Protein AF-A0A4Q2DI59-F1 (afdb_monomer)

Foldseek 3Di:
DDKFALDDLLLVVLQAAVVVVPPDDPPPQPPVSVVVVVVVCVVPVDPDPGWFWWQWLQVLATDTHHSSHPRIDPCLVVVCPPPVLVVLLVVLSVLLSVLVVQVVVQVPDPDPWRKDKDFPQNVLSNLLNLVSSLLSAPQNLPAVLDLPRPLCVLQNLLSVLCCVVVVNPDSNVLSVVLSVLSSPDGSVVLLVLLVCLVVQDDLLRNNPRPSPDDSSNVSSVLSCLSRVQWAKAKEFEAPLAFAKDKSNQSFQWWKDAQLHGHAKTWHNRHRTMIMMIGGPCCVVDDLVRIPGPLSPPDFDHWDKDQQPQDVLCVDPPHDPVVNVVSVVVSCPDPSSSRMMTMHTHHYDDNVSSLSNNLSNQLQHDSRMIITHNDLSNLLVSLVVLLDPDDDDPSVCNVSSVSSNVVSVVVDNPPPPDPDDDDDDDDDDDDDDDDPVVVVVVVVVPPDDDDDDDDDDDDDDDDDDDDDDDDDDDDDDDDDPDDPVVVSVVVVVVSVVVVPDRDRDDRSSVSSNCPDPVVVSVVVVVVVVVVVVVD

Solvent-accessible surface area (backbone atoms only — not comparable to full-atom values): 31376 Å² total; per-residue (Å²): 131,61,76,40,62,49,53,63,65,74,40,56,59,49,25,40,46,67,89,76,52,68,94,63,82,80,70,83,66,49,76,65,53,49,52,53,56,65,53,55,43,70,78,72,78,55,68,81,83,55,48,30,45,26,38,30,50,65,80,69,41,68,42,78,42,42,54,90,67,47,63,48,38,73,47,73,57,64,92,56,83,51,66,64,62,58,49,53,49,51,48,52,51,54,54,40,52,50,55,51,48,54,45,52,56,36,71,66,50,98,54,97,79,33,54,42,76,36,43,39,60,59,51,47,49,42,51,52,48,54,50,50,38,42,58,51,31,80,60,45,57,65,50,67,59,31,57,85,36,79,68,28,56,55,38,25,60,24,52,52,45,47,26,65,76,72,66,46,90,52,47,52,53,56,50,49,52,41,51,51,49,58,70,76,45,55,66,71,55,35,49,52,40,27,61,57,46,61,80,65,43,63,76,67,43,29,34,71,77,36,52,84,64,55,68,69,37,55,46,14,39,50,52,38,57,60,56,72,44,32,43,68,36,35,39,27,37,18,91,87,38,51,43,51,42,30,74,55,29,59,52,37,74,47,35,22,47,77,73,41,79,61,30,32,32,37,31,62,48,28,33,51,38,32,44,32,36,36,37,53,64,58,79,82,46,64,70,88,42,48,55,46,91,61,71,87,54,79,74,63,79,49,52,72,48,61,39,88,46,54,70,48,73,77,36,86,86,47,52,73,65,55,31,50,54,41,47,56,53,37,68,72,37,83,47,41,60,63,14,36,37,35,34,62,50,33,71,34,51,64,67,57,30,42,49,56,34,49,55,34,54,66,55,45,50,76,70,24,42,42,32,41,53,48,69,69,37,46,37,56,50,33,49,57,62,51,41,88,72,72,98,65,85,55,82,47,32,74,62,36,47,49,48,36,52,49,55,71,64,68,61,78,71,77,74,79,76,80,79,77,86,78,80,93,78,86,85,82,87,86,84,84,83,67,72,73,64,63,59,65,59,50,72,76,68,79,71,78,81,88,82,82,83,90,87,84,90,81,90,83,85,86,86,87,83,84,86,80,92,80,90,82,83,89,82,89,82,92,74,93,75,63,74,65,57,60,52,52,49,52,53,51,51,44,62,53,69,67,64,58,78,92,72,78,80,57,62,50,51,74,50,64,52,75,50,66,63,57,52,50,54,52,49,56,56,51,53,59,53,56,64,72,75,106

Organism: NCBI:txid2316362

Secondary structure (DSSP, 8-state):
--EEESS-HHHHHTTS-GGGS-SS------HHHHHHHHHSGGGTT-----EEEEEETTTTEEEEEETTTTTEEETTTTT---HHHHHHHHHHHHHHHHHHHHHHHHHHS--SS-EEEEEHHHHHHHHHHHHHHHHTSHHHHHHTT-TT-GGGTTTHHHHHHHHHHHT--SHHHHHHHHHHHHHHS-HHHHHHHHHHGGGGS-GGGHHHH-TT--HHHHHHHHHHHHHHSEEEEEEE--TT----EETT-EEEEE-EETTBS-SEEEEE-SSSEEEEEEEGGGGGS-GGGEE-TTTTS---PPEEE-TT--HHHH-TTS-HHHHHHHHHHHHTSGGGGG-EEEEEEEEPPHHHHHHHHHHHHHT--TT-EEEES-HHHHHHHHHHHHSS-SSS--TTHHHHHHHHHHHHH----------PPPPP-PPPP--PPPHHHHHHHHTTTT-PPPP-------------------------------HHHHHHHHHHHHHHHTTS------THHHHS-TTHHHHHHHHHHHHHHHTT--

InterPro domains:
  IPR025332 Protein of unknown function DUF4238 [PF14022] (4-358)

pLDDT: mean 74.78, std 24.77, range [24.02, 98.19]

Sequence (534 aa):
MPFHHYLPRFVLRGFIQEDTASPEPSVQKTKEQRQRGARKPRKNGQSDSETVLAFNMRSRLIESVPIATAFGVMNFYQDVSNQEDLERLSELEGEAARVIRELHIAAGRQSSNQTFTLPRSDLQLLRKFIFLMHYRSSAPERTYYQENHPRNALIRHWIRHLKITKGYTTNKEIWLDGLRYYLSTKHSDIINHAKQCSNYGPIDLIGETNVDIPSHQWHALAYESFNDNNYLGIWKSHEDSEFVLGNNCYGVWEGTLAGSPILYRIYVISPQITMVLKLNMSKAFPSELEDSTLSDHPLGFPQTVYHRGPGALGNILASSKDQIEALQRHLKSPNSNNDQFTFRINKLTVNQTYLVNQVVLENLDIDGLLVFASRHALLYTAQRYDSPEWPFLKQNRGAIAELVKFLKSGTSGSLTSSISQPGASTPRLGSTPNPALVRRFRARLGFEPSTRDEETTKKGSEEVKDGEFLGGETEKLVGHESVTDDLQLLQREARARSREPSFEGPLCCVLCTPLLFLCAALYIVLALSLSRRR

Mean predicted aligned error: 13.58 Å

Structure (mmCIF, N/CA/C/O backbone):
data_AF-A0A4Q2DI59-F1
#
_entry.id   AF-A0A4Q2DI59-F1
#
loop_
_atom_site.group_PDB
_atom_site.id
_atom_site.type_symbol
_atom_site.label_atom_id
_atom_site.label_alt_id
_atom_site.label_comp_id
_atom_site.label_asym_id
_atom_site.label_entity_id
_atom_site.label_seq_id
_atom_site.pdbx_PDB_ins_code
_atom_site.Cartn_x
_atom_site.Cartn_y
_atom_site.Cartn_z
_atom_site.occupancy
_atom_site.B_iso_or_equiv
_atom_site.auth_seq_id
_atom_site.auth_comp_id
_atom_site.auth_asym_id
_atom_site.auth_atom_id
_atom_site.pdbx_PDB_model_num
ATOM 1 N N . MET A 1 1 ? -5.944 27.925 -4.975 1.00 58.81 1 MET A N 1
ATOM 2 C CA . MET A 1 1 ? -4.817 26.970 -5.038 1.00 58.81 1 MET A CA 1
ATOM 3 C C . MET A 1 1 ? -5.401 25.563 -5.045 1.00 58.81 1 MET A C 1
ATOM 5 O O . MET A 1 1 ? -6.287 25.325 -4.228 1.00 58.81 1 MET A O 1
ATOM 9 N N . PRO A 1 2 ? -5.027 24.688 -5.993 1.00 71.25 2 PRO A N 1
ATOM 10 C CA . PRO A 1 2 ? -5.595 23.345 -6.098 1.00 71.25 2 PRO A CA 1
ATOM 11 C C . PRO A 1 2 ? -5.194 22.460 -4.906 1.00 71.25 2 PRO A C 1
ATOM 13 O O . PRO A 1 2 ? -4.035 22.444 -4.488 1.00 71.25 2 PRO A O 1
ATOM 16 N N . PHE A 1 3 ? -6.169 21.727 -4.368 1.00 78.44 3 PHE A N 1
ATOM 17 C CA . PHE A 1 3 ? -5.994 20.761 -3.283 1.00 78.44 3 PHE A CA 1
ATOM 18 C C . PHE A 1 3 ? -5.913 19.350 -3.873 1.00 78.44 3 PHE A C 1
ATOM 20 O O . PHE A 1 3 ? -6.807 18.952 -4.622 1.00 78.44 3 PHE A O 1
ATOM 27 N N . HIS A 1 4 ? -4.864 18.595 -3.542 1.00 80.94 4 HIS A N 1
ATOM 28 C CA . HIS A 1 4 ? -4.635 17.258 -4.092 1.00 80.94 4 HIS A CA 1
ATOM 29 C C . HIS A 1 4 ? -4.568 16.221 -2.982 1.00 80.94 4 HIS A C 1
ATOM 31 O O . HIS A 1 4 ? -3.813 16.382 -2.027 1.00 80.94 4 HIS A O 1
ATOM 37 N N . HIS A 1 5 ? -5.328 15.139 -3.120 1.00 84.88 5 HIS A N 1
ATOM 38 C CA . HIS A 1 5 ? -5.283 14.041 -2.165 1.00 84.88 5 HIS A CA 1
ATOM 39 C C . HIS A 1 5 ? -4.125 13.102 -2.489 1.00 84.88 5 HIS A C 1
ATOM 41 O O . HIS A 1 5 ? -3.993 12.656 -3.630 1.00 84.88 5 HIS A O 1
ATOM 47 N N . TYR A 1 6 ? -3.317 12.767 -1.485 1.00 83.62 6 TYR A N 1
ATOM 48 C CA . TYR A 1 6 ? -2.363 11.662 -1.610 1.00 83.62 6 TYR A CA 1
ATOM 49 C C . TYR A 1 6 ? -3.019 10.321 -1.255 1.00 83.62 6 TYR A C 1
ATOM 51 O O . TYR A 1 6 ? -2.589 9.287 -1.760 1.00 83.62 6 TYR A O 1
ATOM 59 N N . LEU A 1 7 ? -4.096 10.336 -0.459 1.00 87.81 7 LEU A N 1
ATOM 60 C CA . LEU A 1 7 ? -4.948 9.175 -0.217 1.00 87.81 7 LEU A CA 1
ATOM 61 C C . LEU A 1 7 ? -6.266 9.294 -1.008 1.00 87.81 7 LEU A C 1
ATOM 63 O O . LEU A 1 7 ? -7.010 10.252 -0.794 1.00 87.81 7 LEU A O 1
ATOM 67 N N . PRO A 1 8 ? -6.616 8.336 -1.884 1.00 89.50 8 PRO A N 1
ATOM 68 C CA . PRO A 1 8 ? -7.823 8.437 -2.698 1.00 89.50 8 PRO A CA 1
ATOM 69 C C . PRO A 1 8 ? -9.097 8.574 -1.864 1.00 89.50 8 PRO A C 1
ATOM 71 O O . PRO A 1 8 ? -9.347 7.804 -0.936 1.00 89.50 8 PRO A O 1
ATOM 74 N N . ARG A 1 9 ? -9.977 9.503 -2.253 1.00 91.00 9 ARG A N 1
ATOM 75 C CA . ARG A 1 9 ? -11.228 9.782 -1.519 1.00 91.00 9 ARG A CA 1
ATOM 76 C C . ARG A 1 9 ? -12.128 8.558 -1.360 1.00 91.00 9 ARG A C 1
ATOM 78 O O . ARG A 1 9 ? -12.873 8.471 -0.393 1.00 91.00 9 ARG A O 1
ATOM 85 N N . PHE A 1 10 ? -12.094 7.619 -2.308 1.00 92.00 10 PHE A N 1
ATOM 86 C CA . PHE A 1 10 ? -12.922 6.417 -2.220 1.00 92.00 10 PHE A CA 1
ATOM 87 C C . PHE A 1 10 ? -12.501 5.486 -1.069 1.00 92.00 10 PHE A C 1
ATOM 89 O O . PHE A 1 10 ? -13.358 4.765 -0.572 1.00 92.00 10 PHE A O 1
ATOM 96 N N . VAL A 1 11 ? -11.235 5.531 -0.630 1.00 93.19 11 VAL A N 1
ATOM 97 C CA . VAL A 1 11 ? -10.757 4.816 0.568 1.00 93.19 11 VAL A CA 1
ATOM 98 C C . VAL A 1 11 ? -11.387 5.440 1.810 1.00 93.19 11 VAL A C 1
ATOM 100 O O . VAL A 1 11 ? -12.008 4.744 2.603 1.00 93.19 11 VAL A O 1
ATOM 103 N N . LEU A 1 12 ? -11.334 6.772 1.926 1.00 93.44 12 LEU A N 1
ATOM 104 C CA . LEU A 1 12 ? -11.940 7.509 3.044 1.00 93.44 12 LEU A CA 1
ATOM 105 C C . LEU A 1 12 ? -13.451 7.307 3.139 1.00 93.44 12 LEU A C 1
ATOM 107 O O . LEU A 1 12 ? -13.987 7.184 4.234 1.00 93.44 12 LEU A O 1
ATOM 111 N N . ARG A 1 13 ? -14.142 7.207 2.000 1.00 94.00 13 ARG A N 1
ATOM 112 C CA . ARG A 1 13 ? -15.578 6.892 1.976 1.00 94.00 13 ARG A CA 1
ATOM 113 C C . ARG A 1 13 ? -15.912 5.538 2.595 1.00 94.00 13 ARG A C 1
ATOM 115 O O . ARG A 1 13 ? -17.026 5.374 3.072 1.00 94.00 13 ARG A O 1
ATOM 122 N N . GLY A 1 14 ? -14.966 4.598 2.618 1.00 93.12 14 GLY A N 1
ATOM 123 C CA . GLY A 1 14 ? -15.124 3.331 3.329 1.00 93.12 14 GLY A CA 1
ATOM 124 C C . GLY A 1 14 ? -15.227 3.485 4.850 1.00 93.12 14 GLY A C 1
ATOM 125 O O . GLY A 1 14 ? -15.674 2.552 5.501 1.00 93.12 14 GLY A O 1
ATOM 126 N N . PHE A 1 15 ? -14.841 4.639 5.407 1.00 94.75 15 PHE A N 1
ATOM 127 C CA . PHE A 1 15 ? -14.865 4.948 6.843 1.00 94.75 15 PHE A CA 1
ATOM 128 C C . PHE A 1 15 ? -16.027 5.863 7.259 1.00 94.75 15 PHE A C 1
ATOM 130 O O . PHE A 1 15 ? -16.105 6.268 8.418 1.00 94.75 15 PHE A O 1
ATOM 137 N N . ILE A 1 16 ? -16.921 6.227 6.336 1.00 93.44 16 ILE A N 1
ATOM 138 C CA . ILE A 1 16 ? -18.137 6.964 6.697 1.00 93.44 16 ILE A CA 1
ATOM 139 C C . ILE A 1 16 ? -19.017 6.034 7.541 1.00 93.44 16 ILE A C 1
ATOM 141 O O . ILE A 1 16 ? -19.249 4.890 7.160 1.00 93.44 16 ILE A O 1
ATOM 145 N N . GLN A 1 17 ? -19.495 6.525 8.687 1.00 77.00 17 GLN A N 1
ATOM 146 C CA . GLN A 1 17 ? -20.372 5.761 9.576 1.00 77.00 17 GLN A CA 1
ATOM 147 C C . GLN A 1 17 ? -21.662 5.335 8.873 1.00 77.00 17 GLN A C 1
ATOM 149 O O . GLN A 1 17 ? -22.332 6.159 8.256 1.00 77.00 17 GLN A O 1
ATOM 154 N N . GLU A 1 18 ? -22.049 4.066 9.021 1.00 63.31 18 GLU A N 1
ATOM 155 C CA . GLU A 1 18 ? -23.321 3.569 8.479 1.00 63.31 18 GLU A CA 1
ATOM 156 C C . GLU A 1 18 ? -24.530 4.261 9.134 1.00 63.31 18 GLU A C 1
ATOM 158 O O . GLU A 1 18 ? -25.523 4.502 8.459 1.00 63.31 18 GLU A O 1
ATOM 163 N N . ASP A 1 19 ? -24.420 4.714 10.388 1.00 50.50 19 ASP A N 1
ATOM 164 C CA . ASP A 1 19 ? -25.513 5.397 11.100 1.00 50.50 19 ASP A CA 1
ATOM 165 C C . ASP A 1 19 ? -25.867 6.787 10.532 1.00 50.50 19 ASP A C 1
ATOM 167 O O . ASP A 1 19 ? -26.957 7.304 10.782 1.00 50.50 19 ASP A O 1
ATOM 171 N N . THR A 1 20 ? -24.981 7.415 9.745 1.00 43.91 20 THR A N 1
ATOM 172 C CA . THR A 1 20 ? -25.302 8.646 8.995 1.00 43.91 20 THR A CA 1
ATOM 173 C C . THR A 1 20 ? -25.802 8.365 7.576 1.00 43.91 20 THR A C 1
ATOM 175 O O . THR A 1 20 ? -26.307 9.276 6.909 1.00 43.91 20 THR A O 1
ATOM 178 N N . ALA A 1 21 ? -25.744 7.112 7.114 1.00 41.84 21 ALA A N 1
ATOM 179 C CA . ALA A 1 21 ? -26.434 6.671 5.914 1.00 41.84 21 ALA A CA 1
ATOM 180 C C . ALA A 1 21 ? -27.894 6.369 6.279 1.00 41.84 21 ALA A C 1
ATOM 182 O O . ALA A 1 21 ? -28.230 5.291 6.753 1.00 41.84 21 ALA A O 1
ATOM 183 N N . SER A 1 22 ? -28.765 7.363 6.075 1.00 35.38 22 SER A N 1
ATOM 184 C CA . SER A 1 22 ? -30.222 7.239 6.230 1.00 35.38 22 SER A CA 1
ATOM 185 C C . SER A 1 22 ? -30.737 5.863 5.756 1.00 35.38 22 SER A C 1
ATOM 187 O O . SER A 1 22 ? -30.348 5.440 4.662 1.00 35.38 22 SER A O 1
ATOM 189 N N . PRO A 1 23 ? -31.627 5.185 6.510 1.00 31.61 23 PRO A N 1
ATOM 190 C CA . PRO A 1 23 ? -32.066 3.804 6.276 1.00 31.61 23 PRO A CA 1
ATOM 191 C C . PRO A 1 23 ? -33.015 3.643 5.074 1.00 31.61 23 PRO A C 1
ATOM 193 O O . PRO A 1 23 ? -33.898 2.787 5.076 1.00 31.61 23 PRO A O 1
ATOM 196 N N . GLU A 1 24 ? -32.859 4.448 4.024 1.00 33.84 24 GLU A N 1
ATOM 197 C CA . GLU A 1 24 ? -33.522 4.163 2.759 1.00 33.84 24 GLU A CA 1
ATOM 198 C C . GLU A 1 24 ? -32.687 3.156 1.960 1.00 33.84 24 GLU A C 1
ATOM 200 O O . GLU A 1 24 ? -31.480 3.359 1.777 1.00 33.84 24 GLU A O 1
ATOM 205 N N . PRO A 1 25 ? -33.302 2.076 1.440 1.00 33.03 25 PRO A N 1
ATOM 206 C CA . PRO A 1 25 ? -32.608 1.138 0.576 1.00 33.03 25 PRO A CA 1
ATOM 207 C C . PRO A 1 25 ? -32.021 1.930 -0.586 1.00 33.03 25 PRO A C 1
ATOM 209 O O . PRO A 1 25 ? -32.738 2.614 -1.318 1.00 33.03 25 PRO A O 1
ATOM 212 N N . SER A 1 26 ? -30.697 1.875 -0.731 1.00 39.66 26 SER A N 1
ATOM 213 C CA . SER A 1 26 ? -29.988 2.553 -1.807 1.00 39.66 26 SER A CA 1
ATOM 214 C C . SER A 1 26 ? -30.394 1.942 -3.149 1.00 39.66 26 SER A C 1
ATOM 216 O O . SER A 1 26 ? -29.746 1.055 -3.700 1.00 39.66 26 SER A O 1
ATOM 218 N N . VAL A 1 27 ? -31.504 2.435 -3.702 1.00 37.47 27 VAL A N 1
ATOM 219 C CA . VAL A 1 27 ? -31.866 2.246 -5.102 1.00 37.47 27 VAL A CA 1
ATOM 220 C C . VAL A 1 27 ? -30.623 2.622 -5.895 1.00 37.47 27 VAL A C 1
ATOM 222 O O . VAL A 1 27 ? -30.100 3.730 -5.733 1.00 37.47 27 VAL A O 1
ATOM 225 N N . GLN A 1 28 ? -30.103 1.685 -6.690 1.00 36.03 28 GLN A N 1
ATOM 226 C CA . GLN A 1 28 ? -28.946 1.902 -7.550 1.00 36.03 28 GLN A CA 1
ATOM 227 C C . GLN A 1 28 ? -29.231 3.103 -8.458 1.00 36.03 28 GLN A C 1
ATOM 229 O O . GLN A 1 28 ? -29.846 2.982 -9.514 1.00 36.03 28 GLN A O 1
ATOM 234 N N . LYS A 1 29 ? -28.813 4.296 -8.022 1.00 42.72 29 LYS A N 1
ATOM 235 C CA . LYS A 1 29 ? -28.977 5.528 -8.791 1.00 42.72 29 LYS A CA 1
ATOM 236 C C . LYS A 1 29 ? -28.200 5.354 -10.088 1.00 42.72 29 LYS A C 1
ATOM 238 O O . LYS A 1 29 ? -26.984 5.144 -10.063 1.00 42.72 29 LYS A O 1
ATOM 243 N N . THR A 1 30 ? -28.899 5.451 -11.213 1.00 47.81 30 THR A N 1
ATOM 244 C CA . THR A 1 30 ? -28.300 5.403 -12.549 1.00 47.81 30 THR A CA 1
ATOM 245 C C . THR A 1 30 ? -27.208 6.468 -12.691 1.00 47.81 30 THR A C 1
ATOM 247 O O . THR A 1 30 ? -27.199 7.488 -11.990 1.00 47.81 30 THR A O 1
ATOM 250 N N . LYS A 1 31 ? -26.259 6.249 -13.614 1.00 50.03 31 LYS A N 1
ATOM 251 C CA . LYS A 1 31 ? -25.132 7.167 -13.887 1.00 50.03 31 LYS A CA 1
ATOM 252 C C . LYS A 1 31 ? -25.608 8.618 -14.084 1.00 50.03 31 LYS A C 1
ATOM 254 O O . LYS A 1 31 ? -24.968 9.550 -13.601 1.00 50.03 31 LYS A O 1
ATOM 259 N N . GLU A 1 32 ? -26.782 8.797 -14.688 1.00 48.78 32 GLU A N 1
ATOM 260 C CA . GLU A 1 32 ? -27.442 10.092 -14.883 1.00 48.78 32 GLU A CA 1
ATOM 261 C C . GLU A 1 32 ? -27.995 10.713 -13.592 1.00 48.78 32 GLU A C 1
ATOM 263 O O . GLU A 1 32 ? -27.846 11.917 -13.382 1.00 48.78 32 GLU A O 1
ATOM 268 N N . GLN A 1 33 ? -28.579 9.925 -12.684 1.00 51.97 33 GLN A N 1
ATOM 269 C CA . GLN A 1 33 ? -29.023 10.414 -11.372 1.00 51.97 33 GLN A CA 1
ATOM 270 C C . GLN A 1 33 ? -27.843 10.809 -10.479 1.00 51.97 33 GLN A C 1
ATOM 272 O O . GLN A 1 33 ? -27.932 11.820 -9.782 1.00 51.97 33 GLN A O 1
ATOM 277 N N . ARG A 1 34 ? -26.718 10.080 -10.533 1.00 55.56 34 ARG A N 1
ATOM 278 C CA . ARG A 1 34 ? -25.474 10.480 -9.847 1.00 55.56 34 ARG A CA 1
ATOM 279 C C . ARG A 1 34 ? -24.903 11.777 -10.419 1.00 55.56 34 ARG A C 1
ATOM 281 O O . ARG A 1 34 ? -24.543 12.662 -9.651 1.00 55.56 34 ARG A O 1
ATOM 288 N N . GLN A 1 35 ? -24.896 11.945 -11.743 1.00 52.28 35 GLN A N 1
ATOM 289 C CA . GLN A 1 35 ? -24.460 13.199 -12.371 1.00 52.28 35 GLN A CA 1
ATOM 290 C C . GLN A 1 35 ? -25.404 14.377 -12.077 1.00 52.28 35 GLN A C 1
ATOM 292 O O . GLN A 1 35 ? -24.932 15.484 -11.823 1.00 52.28 35 GLN A O 1
ATOM 297 N N . ARG A 1 36 ? -26.728 14.170 -12.053 1.00 53.91 36 ARG A N 1
ATOM 298 C CA . ARG A 1 36 ? -27.705 15.208 -11.666 1.00 53.91 36 ARG A CA 1
ATOM 299 C C . ARG A 1 36 ? -27.618 15.553 -10.176 1.00 53.91 36 ARG A C 1
ATOM 301 O O . ARG A 1 36 ? -27.728 16.726 -9.827 1.00 53.91 36 ARG A O 1
ATOM 308 N N . GLY A 1 37 ? -27.371 14.563 -9.318 1.00 51.84 37 GLY A N 1
ATOM 309 C CA . GLY A 1 37 ? -27.129 14.740 -7.885 1.00 51.84 37 GLY A CA 1
ATOM 310 C C . GLY A 1 37 ? -25.843 15.509 -7.596 1.00 51.84 37 GLY A C 1
ATOM 311 O O . GLY A 1 37 ? -25.883 16.443 -6.813 1.00 51.84 37 GLY A O 1
ATOM 312 N N . ALA A 1 38 ? -24.746 15.212 -8.300 1.00 50.88 38 ALA A N 1
ATOM 313 C CA . ALA A 1 38 ? -23.472 15.933 -8.182 1.00 50.88 38 ALA A CA 1
ATOM 314 C C . ALA A 1 38 ? -23.517 17.364 -8.760 1.00 50.88 38 ALA A C 1
ATOM 316 O O . ALA A 1 38 ? -22.749 18.232 -8.350 1.00 50.88 38 ALA A O 1
ATOM 317 N N . ARG A 1 39 ? -24.432 17.642 -9.702 1.00 52.31 39 ARG A N 1
ATOM 318 C CA . ARG A 1 39 ? -24.643 18.990 -10.263 1.00 52.31 39 ARG A CA 1
ATOM 319 C C . ARG A 1 39 ? -25.512 19.898 -9.383 1.00 52.31 39 ARG A C 1
ATOM 321 O O . ARG A 1 39 ? -25.373 21.113 -9.482 1.00 52.31 39 ARG A O 1
ATOM 328 N N . LYS A 1 40 ? -26.382 19.351 -8.525 1.00 49.56 40 LYS A N 1
ATOM 329 C CA . LYS A 1 40 ? -27.260 20.146 -7.644 1.00 49.56 40 LYS A CA 1
ATOM 330 C C . LYS A 1 40 ? -26.542 20.915 -6.510 1.00 49.56 40 LYS A C 1
ATOM 332 O O . LYS A 1 40 ? -26.890 22.082 -6.346 1.00 49.56 40 LYS A O 1
ATOM 337 N N . PRO A 1 41 ? -25.531 20.388 -5.787 1.00 48.03 41 PRO A N 1
ATOM 338 C CA . PRO A 1 41 ? -24.856 21.145 -4.724 1.00 48.03 41 PRO A CA 1
ATOM 339 C C . PRO A 1 41 ? -23.972 22.281 -5.264 1.00 48.03 41 PRO A C 1
ATOM 341 O O . PRO A 1 41 ? -23.783 23.293 -4.592 1.00 48.03 41 PRO A O 1
ATOM 344 N N . ARG A 1 42 ? -23.518 22.195 -6.525 1.00 49.12 42 ARG A N 1
ATOM 345 C CA . ARG A 1 42 ? -22.710 23.254 -7.156 1.00 49.12 42 ARG A CA 1
ATOM 346 C C . ARG A 1 42 ? -23.464 24.564 -7.404 1.00 49.12 42 ARG A C 1
ATOM 348 O O . ARG A 1 42 ? -22.810 25.585 -7.572 1.00 49.12 42 ARG A O 1
ATOM 355 N N . LYS A 1 43 ? -24.804 24.570 -7.408 1.00 49.91 43 LYS A N 1
ATOM 356 C CA . LYS A 1 43 ? -25.590 25.804 -7.605 1.00 49.91 43 LYS A CA 1
ATOM 357 C C . LYS A 1 43 ? -25.727 26.671 -6.344 1.00 49.91 43 LYS A C 1
ATOM 359 O O . LYS A 1 43 ? -26.006 27.852 -6.497 1.00 49.91 43 LYS A O 1
ATOM 364 N N . ASN A 1 44 ? -25.475 26.124 -5.148 1.00 47.69 44 ASN A N 1
ATOM 365 C CA . ASN A 1 44 ? -25.674 26.829 -3.870 1.00 47.69 44 ASN A CA 1
ATOM 366 C C . ASN A 1 44 ? -24.390 27.004 -3.033 1.00 47.69 44 ASN A C 1
ATOM 368 O O . ASN A 1 44 ? -24.473 27.395 -1.874 1.00 47.69 44 ASN A O 1
ATOM 372 N N . GLY A 1 45 ? -23.203 26.699 -3.574 1.00 48.88 45 GLY A N 1
ATOM 373 C CA . GLY A 1 45 ? -21.940 26.858 -2.835 1.00 48.88 45 GLY A CA 1
ATOM 374 C C . GLY A 1 45 ? -21.773 25.919 -1.629 1.00 48.88 45 GLY A C 1
ATOM 375 O O . GLY A 1 45 ? -20.903 26.146 -0.795 1.00 48.88 45 GLY A O 1
ATOM 376 N N . GLN A 1 46 ? -22.588 24.866 -1.526 1.00 48.81 46 GLN A N 1
ATOM 377 C CA . GLN A 1 46 ? -22.504 23.888 -0.444 1.00 48.81 46 GLN A CA 1
ATOM 378 C C . GLN A 1 46 ? -21.378 22.891 -0.754 1.00 48.81 46 GLN A C 1
ATOM 380 O O . GLN A 1 46 ? -21.478 22.104 -1.698 1.00 48.81 46 GLN A O 1
ATOM 385 N N . SER A 1 47 ? -20.288 22.978 0.014 1.00 53.38 47 SER A N 1
ATOM 386 C CA . SER A 1 47 ? -19.151 22.051 -0.029 1.00 53.38 47 SER A CA 1
ATOM 387 C C . SER A 1 47 ? -19.595 20.597 0.165 1.00 53.38 47 SER A C 1
ATOM 389 O O . SER A 1 47 ? -20.594 20.343 0.836 1.00 53.38 47 SER A O 1
ATOM 391 N N . ASP A 1 48 ? -18.839 19.654 -0.416 1.00 56.12 48 ASP A N 1
ATOM 392 C CA . ASP A 1 48 ? -19.003 18.206 -0.214 1.00 56.12 48 ASP A CA 1
ATOM 393 C C . ASP A 1 48 ? -19.242 17.904 1.279 1.00 56.12 48 ASP A C 1
ATOM 395 O O . ASP A 1 48 ? -18.360 18.108 2.111 1.00 56.12 48 ASP A O 1
ATOM 399 N N . SER A 1 49 ? -20.452 17.441 1.610 1.00 70.38 49 SER A N 1
ATOM 400 C CA . SER A 1 49 ? -20.916 17.211 2.990 1.00 70.38 49 SER A CA 1
ATOM 401 C C . SER A 1 49 ? -20.398 15.899 3.598 1.00 70.38 49 SER A C 1
ATOM 403 O O . SER A 1 49 ? -20.791 15.543 4.707 1.00 70.38 49 SER A O 1
ATOM 405 N N . GLU A 1 50 ? -19.568 15.145 2.874 1.00 91.06 50 GLU A N 1
ATOM 406 C CA . GLU A 1 50 ? -19.047 13.861 3.346 1.00 91.06 50 GLU A CA 1
ATOM 407 C C . GLU A 1 50 ? -17.919 14.100 4.358 1.00 91.06 50 GLU A C 1
ATOM 409 O O . GLU A 1 50 ? -16.867 14.658 4.021 1.00 91.06 50 GLU A O 1
ATOM 414 N N . THR A 1 51 ? -18.128 13.661 5.598 1.00 93.56 51 THR A N 1
ATOM 415 C CA . THR A 1 51 ? -17.136 13.722 6.674 1.00 93.56 51 THR A CA 1
ATOM 416 C C . THR A 1 51 ? -16.816 12.327 7.205 1.00 93.56 51 THR A C 1
ATOM 418 O O . THR A 1 51 ? -17.619 11.401 7.100 1.00 93.56 51 THR A O 1
ATOM 421 N N . VAL A 1 52 ? -15.620 12.177 7.770 1.00 94.56 52 VAL A N 1
ATOM 422 C CA . VAL A 1 52 ? -15.184 10.978 8.500 1.00 94.56 52 VAL A CA 1
ATOM 423 C C . VAL A 1 52 ? -14.830 11.355 9.930 1.00 94.56 52 VAL A C 1
ATOM 425 O O . VAL A 1 52 ? -14.413 12.486 10.190 1.00 94.56 52 VAL A O 1
ATOM 428 N N . LEU A 1 53 ? -14.973 10.412 10.858 1.00 95.25 53 LEU A N 1
ATOM 429 C CA . LEU A 1 53 ? -14.449 10.595 12.205 1.00 95.25 53 LEU A CA 1
ATOM 430 C C . LEU A 1 53 ? -12.946 10.341 12.209 1.00 95.25 53 LEU A C 1
ATOM 432 O O . LEU A 1 53 ? -12.467 9.331 11.690 1.00 95.25 53 LEU A O 1
ATOM 436 N N . ALA A 1 54 ? -12.204 11.258 12.816 1.00 96.25 54 ALA A N 1
ATOM 437 C CA . ALA A 1 54 ? -10.778 11.102 13.026 1.00 96.25 54 ALA A CA 1
ATOM 438 C C . ALA A 1 54 ? -10.384 11.584 14.418 1.00 96.25 54 ALA A C 1
ATOM 440 O O . ALA A 1 54 ? -10.904 12.578 14.917 1.00 96.25 54 ALA A O 1
ATOM 441 N N . PHE A 1 55 ? -9.438 10.891 15.041 1.00 96.81 55 PHE A N 1
ATOM 442 C CA . PHE A 1 55 ? -8.708 11.408 16.185 1.00 96.81 55 PHE A CA 1
ATOM 443 C C . PHE A 1 55 ? -7.491 12.179 15.683 1.00 96.81 55 PHE A C 1
ATOM 445 O O . PHE A 1 55 ? -6.646 11.638 14.967 1.00 96.81 55 PHE A O 1
ATOM 452 N N . ASN A 1 56 ? -7.422 13.455 16.037 1.00 96.00 56 ASN A N 1
ATOM 453 C CA . ASN A 1 56 ? -6.332 14.332 15.658 1.00 96.00 56 ASN A CA 1
ATOM 454 C C . ASN A 1 56 ? -5.231 14.253 16.714 1.00 96.00 56 ASN A C 1
ATOM 456 O O . ASN A 1 56 ? -5.433 14.620 17.874 1.00 96.00 56 ASN A O 1
ATOM 460 N N . MET A 1 57 ? -4.052 13.778 16.312 1.00 95.38 57 MET A N 1
ATOM 461 C CA . MET A 1 57 ? -2.942 13.573 17.236 1.00 95.38 57 MET A CA 1
ATOM 462 C C . MET A 1 57 ? -2.482 14.894 17.858 1.00 95.38 57 MET A C 1
ATOM 464 O O . MET A 1 57 ? -2.146 14.913 19.034 1.00 95.38 57 MET A O 1
ATOM 468 N N . ARG A 1 58 ? -2.534 16.025 17.151 1.00 94.62 58 ARG A N 1
ATOM 469 C CA . ARG A 1 58 ? -2.103 17.310 17.719 1.00 94.62 58 ARG A CA 1
ATOM 470 C C . ARG A 1 58 ? -3.111 17.880 18.713 1.00 94.62 58 ARG A C 1
ATOM 472 O O . ARG A 1 58 ? -2.711 18.279 19.803 1.00 94.62 58 ARG A O 1
ATOM 479 N N . SER A 1 59 ? -4.387 17.968 18.331 1.00 95.00 59 SER A N 1
ATOM 480 C CA . SER A 1 59 ? -5.424 18.562 19.192 1.00 95.00 59 SER A CA 1
ATOM 481 C C . SER A 1 59 ? -5.874 17.619 20.307 1.00 95.00 59 SER A C 1
ATOM 483 O O . SER A 1 59 ? -6.425 18.086 21.299 1.00 95.00 59 SER A O 1
ATOM 485 N N . ARG A 1 60 ? -5.610 16.312 20.161 1.00 95.06 60 ARG A N 1
ATOM 486 C CA . ARG A 1 60 ? -6.081 15.239 21.049 1.00 95.06 60 ARG A CA 1
ATOM 487 C C . ARG A 1 60 ? -7.608 15.168 21.120 1.00 95.06 60 ARG A C 1
ATOM 489 O O . ARG A 1 60 ? -8.169 14.763 22.134 1.00 95.06 60 ARG A O 1
ATOM 496 N N . LEU A 1 61 ? -8.288 15.539 20.036 1.00 95.12 61 LEU A N 1
ATOM 497 C CA . LEU A 1 61 ? -9.746 15.531 19.934 1.00 95.12 61 LEU A CA 1
ATOM 498 C C . LEU A 1 61 ? -10.222 14.580 18.837 1.00 95.12 61 LEU A C 1
ATOM 500 O O . LEU A 1 61 ? -9.525 14.332 17.853 1.00 95.12 61 LEU A O 1
ATOM 504 N N . ILE A 1 62 ? -11.438 14.055 19.015 1.00 95.06 62 ILE A N 1
ATOM 505 C CA . ILE A 1 62 ? -12.169 13.382 17.940 1.00 95.06 62 ILE A CA 1
ATOM 506 C C . ILE A 1 62 ? -12.950 14.445 17.176 1.00 95.06 62 ILE A C 1
ATOM 508 O O . ILE A 1 62 ? -13.828 15.100 17.735 1.00 95.06 62 ILE A O 1
ATOM 512 N N . GLU A 1 63 ? -12.648 14.573 15.895 1.00 94.00 63 GLU A N 1
ATOM 513 C CA . GLU A 1 63 ? -13.178 15.591 15.001 1.00 94.00 63 GLU A CA 1
ATOM 514 C C . GLU A 1 63 ? -13.906 14.918 13.828 1.00 94.00 63 GLU A C 1
ATOM 516 O O . GLU A 1 63 ? -13.553 13.821 13.388 1.00 94.00 63 GLU A O 1
ATOM 521 N N . SER A 1 64 ? -14.937 15.586 13.312 1.00 93.06 64 SER A N 1
ATOM 522 C CA . SER A 1 64 ? -15.564 15.227 12.039 1.00 93.06 64 SER A CA 1
ATOM 523 C C . SER A 1 64 ? -14.847 15.990 10.927 1.00 93.06 64 SER A C 1
ATOM 525 O O . SER A 1 64 ? -15.065 17.190 10.758 1.00 93.06 64 SER A O 1
ATOM 527 N N . VAL A 1 65 ? -13.983 15.308 10.178 1.00 92.75 65 VAL A N 1
ATOM 528 C CA . VAL A 1 65 ? -13.116 15.926 9.166 1.00 92.75 65 VAL A CA 1
ATOM 529 C C . VAL A 1 65 ? -13.741 15.771 7.775 1.00 92.75 65 VAL A C 1
ATOM 531 O O . VAL A 1 65 ? -14.092 14.651 7.395 1.00 92.75 65 VAL A O 1
ATOM 534 N N . PRO A 1 66 ? -13.869 16.847 6.975 1.00 92.75 66 PRO A N 1
ATOM 535 C CA . PRO A 1 66 ? -14.350 16.737 5.601 1.00 92.75 66 PRO A CA 1
ATOM 536 C C . PRO A 1 66 ? -13.412 15.887 4.743 1.00 92.75 66 PRO A C 1
ATOM 538 O O . PRO A 1 66 ? -12.208 16.147 4.679 1.00 92.75 66 PRO A O 1
ATOM 541 N N . ILE A 1 67 ? -13.963 14.921 4.000 1.00 92.25 67 ILE A N 1
ATOM 542 C CA . ILE A 1 67 ? -13.181 14.087 3.070 1.00 92.25 67 ILE A CA 1
ATOM 543 C C . ILE A 1 67 ? -12.475 14.956 2.031 1.00 92.25 67 ILE A C 1
ATOM 545 O O . ILE A 1 67 ? -11.360 14.643 1.631 1.00 92.25 67 ILE A O 1
ATOM 549 N N . ALA A 1 68 ? -13.095 16.065 1.616 1.00 88.19 68 ALA A N 1
ATOM 550 C CA . ALA A 1 68 ? -12.534 16.991 0.637 1.00 88.19 68 ALA A CA 1
ATOM 551 C C . ALA A 1 68 ? -11.234 17.676 1.096 1.00 88.19 68 ALA A C 1
ATOM 553 O O . ALA A 1 68 ? -10.490 18.153 0.244 1.00 88.19 68 ALA A O 1
ATOM 554 N N . THR A 1 69 ? -10.961 17.714 2.404 1.00 87.88 69 THR A N 1
ATOM 555 C CA . THR A 1 69 ? -9.779 18.364 2.994 1.00 87.88 69 THR A CA 1
ATOM 556 C C . THR A 1 69 ? -8.889 17.405 3.786 1.00 87.88 69 THR A C 1
ATOM 558 O O . THR A 1 69 ? -7.798 17.787 4.197 1.00 87.88 69 THR A O 1
ATOM 561 N N . ALA A 1 70 ? -9.324 16.166 4.017 1.00 88.50 70 ALA A N 1
ATOM 562 C CA . ALA A 1 70 ? -8.526 15.149 4.694 1.00 88.50 70 ALA A CA 1
ATOM 563 C C . ALA A 1 70 ? -7.463 14.552 3.751 1.00 88.50 70 ALA A C 1
ATOM 565 O O . ALA A 1 70 ? -7.728 14.320 2.569 1.00 88.50 70 ALA A O 1
ATOM 566 N N . PHE A 1 71 ? -6.268 14.273 4.286 1.00 87.38 71 PHE A N 1
ATOM 567 C CA . PHE A 1 71 ? -5.163 13.595 3.580 1.00 87.38 71 PHE A CA 1
ATOM 568 C C . PHE A 1 71 ? -4.848 14.184 2.199 1.00 87.38 71 PHE A C 1
ATOM 570 O O . PHE A 1 71 ? -4.651 13.468 1.210 1.00 87.38 71 PHE A O 1
ATOM 577 N N . GLY A 1 72 ? -4.823 15.512 2.121 1.00 83.94 72 GLY A N 1
ATOM 578 C CA . GLY A 1 72 ? -4.393 16.207 0.923 1.00 83.94 72 GLY A CA 1
ATOM 579 C C . GLY A 1 72 ? -3.465 17.366 1.221 1.00 83.94 72 GLY A C 1
ATOM 580 O O . GLY A 1 72 ? -3.363 17.854 2.346 1.00 83.94 72 GLY A O 1
ATOM 581 N N . VAL A 1 73 ? -2.748 17.760 0.181 1.00 82.06 73 VAL A N 1
ATOM 582 C CA . VAL A 1 73 ? -1.717 18.785 0.213 1.00 82.06 73 VAL A CA 1
ATOM 583 C C . VAL A 1 73 ? -2.075 19.829 -0.833 1.00 82.06 73 VAL A C 1
ATOM 585 O O . VAL A 1 73 ? -2.378 19.525 -1.994 1.00 82.06 73 VAL A O 1
ATOM 588 N N . MET A 1 74 ? -2.061 21.087 -0.408 1.00 81.31 74 MET A N 1
ATOM 589 C CA . MET A 1 74 ? -2.206 22.211 -1.322 1.00 81.31 74 MET A CA 1
ATOM 590 C C . MET A 1 74 ? -1.024 22.220 -2.275 1.00 81.31 74 MET A C 1
ATOM 592 O O . MET A 1 74 ? 0.112 22.058 -1.838 1.00 81.31 74 MET A O 1
ATOM 596 N N . ASN A 1 75 ? -1.282 22.434 -3.566 1.00 77.44 75 ASN A N 1
ATOM 597 C CA . ASN A 1 75 ? -0.221 22.642 -4.550 1.00 77.44 75 ASN A CA 1
ATOM 598 C C . ASN A 1 75 ? 0.762 21.464 -4.700 1.00 77.44 75 ASN A C 1
ATOM 600 O O . ASN A 1 75 ? 1.884 21.647 -5.168 1.00 77.44 75 ASN A O 1
ATOM 604 N N . PHE A 1 76 ? 0.340 20.244 -4.348 1.00 74.94 76 PHE A N 1
ATOM 605 C CA . PHE A 1 76 ? 1.200 19.059 -4.434 1.00 74.94 76 PHE A CA 1
ATOM 606 C C . PHE A 1 76 ? 1.854 18.908 -5.821 1.00 74.94 76 PHE A C 1
ATOM 608 O O . PHE A 1 76 ? 3.067 18.744 -5.924 1.00 74.94 76 PHE A O 1
ATOM 615 N N . TYR A 1 77 ? 1.072 19.138 -6.881 1.00 75.44 77 TYR A N 1
ATOM 616 C CA . TYR A 1 77 ? 1.517 19.117 -8.276 1.00 75.44 77 TYR A CA 1
ATOM 617 C C . TYR A 1 77 ? 1.662 20.520 -8.901 1.00 75.44 77 TYR A C 1
ATOM 619 O O . TYR A 1 77 ? 1.436 20.668 -10.090 1.00 75.44 77 TYR A O 1
ATOM 627 N N . GLN A 1 78 ? 1.962 21.581 -8.141 1.00 64.56 78 GLN A N 1
ATOM 628 C CA . GLN A 1 78 ? 1.911 22.970 -8.648 1.00 64.56 78 GLN A CA 1
ATOM 629 C C . GLN A 1 78 ? 2.849 23.267 -9.835 1.00 64.56 78 GLN A C 1
ATOM 631 O O . GLN A 1 78 ? 2.514 24.121 -10.651 1.00 64.56 78 GLN A O 1
ATOM 636 N N . ASP A 1 79 ? 3.940 22.513 -9.991 1.00 61.62 79 ASP A N 1
ATOM 637 C CA . ASP A 1 79 ? 4.837 22.600 -11.160 1.00 61.62 79 ASP A CA 1
ATOM 638 C C . ASP A 1 79 ? 4.353 21.737 -12.348 1.00 61.62 79 ASP A C 1
ATOM 640 O O . ASP A 1 79 ? 4.935 21.720 -13.433 1.00 61.62 79 ASP A O 1
ATOM 644 N N . VAL A 1 80 ? 3.252 21.009 -12.151 1.00 52.31 80 VAL A N 1
ATOM 645 C CA . VAL A 1 80 ? 2.492 20.283 -13.166 1.00 52.31 80 VAL A CA 1
ATOM 646 C C . VAL A 1 80 ? 1.303 21.155 -13.549 1.00 52.31 80 VAL A C 1
ATOM 648 O O . VAL A 1 80 ? 0.165 20.928 -13.153 1.00 52.31 80 VAL A O 1
ATOM 651 N N . SER A 1 81 ? 1.546 22.157 -14.385 1.00 52.16 81 SER A N 1
ATOM 652 C CA . SER A 1 81 ? 0.473 22.844 -15.114 1.00 52.16 81 SER A CA 1
ATOM 653 C C . SER A 1 81 ? -0.271 21.920 -16.100 1.00 52.16 81 SER A C 1
ATOM 655 O O . SER A 1 81 ? -1.168 22.374 -16.807 1.00 52.16 81 SER A O 1
ATOM 657 N N . ASN A 1 82 ? 0.079 20.627 -16.156 1.00 65.00 82 ASN A N 1
ATOM 658 C CA . ASN A 1 82 ? -0.474 19.673 -17.100 1.00 65.00 82 ASN A CA 1
ATOM 659 C C . ASN A 1 82 ? -1.720 18.975 -16.530 1.00 65.00 82 ASN A C 1
ATOM 661 O O . ASN A 1 82 ? -1.636 17.970 -15.825 1.00 65.00 82 ASN A O 1
ATOM 665 N N . GLN A 1 83 ? -2.885 19.525 -16.870 1.00 73.69 83 GLN A N 1
ATOM 666 C CA . GLN A 1 83 ? -4.216 18.969 -16.599 1.00 73.69 83 GLN A CA 1
ATOM 667 C C . GLN A 1 83 ? -4.326 17.469 -16.959 1.00 73.69 83 GLN A C 1
ATOM 669 O O . GLN A 1 83 ? -5.024 16.719 -16.279 1.00 73.69 83 GLN A O 1
ATOM 674 N N . GLU A 1 84 ? -3.581 17.020 -17.970 1.00 81.56 84 GLU A N 1
ATOM 675 C CA . GLU A 1 84 ? -3.547 15.632 -18.437 1.00 81.56 84 GLU A CA 1
ATOM 676 C C . GLU A 1 84 ? -3.064 14.631 -17.368 1.00 81.56 84 GLU A C 1
ATOM 678 O O . GLU A 1 84 ? -3.616 13.536 -17.244 1.00 81.56 84 GLU A O 1
ATOM 683 N N . ASP A 1 85 ? -2.065 14.990 -16.554 1.00 81.69 85 ASP A N 1
ATOM 684 C CA . ASP A 1 85 ? -1.529 14.085 -15.526 1.00 81.69 85 ASP A CA 1
ATOM 685 C C . ASP A 1 85 ? -2.553 13.857 -14.400 1.00 81.69 85 ASP A C 1
ATOM 687 O O . ASP A 1 85 ? -2.698 12.741 -13.892 1.00 81.69 85 ASP A O 1
ATOM 691 N N . LEU A 1 86 ? -3.312 14.900 -14.046 1.00 82.06 86 LEU A N 1
ATOM 692 C CA . LEU A 1 86 ? -4.401 14.817 -13.069 1.00 82.06 86 LEU A CA 1
ATOM 693 C C . LEU A 1 86 ? -5.569 13.972 -13.590 1.00 82.06 86 LEU A C 1
ATOM 695 O O . LEU A 1 86 ? -6.169 13.215 -12.824 1.00 82.06 86 LEU A O 1
ATOM 699 N N . GLU A 1 87 ? -5.882 14.076 -14.881 1.00 86.19 87 GLU A N 1
ATOM 700 C CA . GLU A 1 87 ? -6.923 13.271 -15.527 1.00 86.19 87 GLU A CA 1
ATOM 701 C C . GLU A 1 87 ? -6.549 11.789 -15.533 1.00 86.19 87 GLU A C 1
ATOM 703 O O . GLU A 1 87 ? -7.307 10.971 -15.009 1.00 86.19 87 GLU A O 1
ATOM 708 N N . ARG A 1 88 ? -5.335 11.447 -15.979 1.00 90.31 88 ARG A N 1
ATOM 709 C CA . ARG A 1 88 ? -4.811 10.067 -15.950 1.00 90.31 88 ARG A CA 1
ATOM 710 C C . ARG A 1 88 ? -4.780 9.486 -14.543 1.00 90.31 88 ARG A C 1
ATOM 712 O O . ARG A 1 88 ? -5.052 8.303 -14.331 1.00 90.31 88 ARG A O 1
ATOM 719 N N . LEU A 1 89 ? -4.444 10.318 -13.561 1.00 90.62 89 LEU A N 1
ATOM 720 C CA . LEU A 1 89 ? -4.477 9.924 -12.166 1.00 90.62 89 LEU A CA 1
ATOM 721 C C . LEU A 1 89 ? -5.907 9.591 -11.708 1.00 90.62 89 LEU A C 1
ATOM 723 O O . LEU A 1 89 ? -6.138 8.538 -11.108 1.00 90.62 89 LEU A O 1
ATOM 727 N N . SER A 1 90 ? -6.868 10.463 -12.012 1.00 90.19 90 SER A N 1
ATOM 728 C CA . SER A 1 90 ? -8.277 10.238 -11.685 1.00 90.19 90 SER A CA 1
ATOM 729 C C . SER A 1 90 ? -8.849 9.008 -12.392 1.00 90.19 90 SER A C 1
ATOM 731 O O . SER A 1 90 ? -9.694 8.321 -11.814 1.00 90.19 90 SER A O 1
ATOM 733 N N . GLU A 1 91 ? -8.423 8.724 -13.623 1.00 94.06 91 GLU A N 1
ATOM 734 C CA . GLU A 1 91 ? -8.802 7.518 -14.364 1.00 94.06 91 GLU A CA 1
ATOM 735 C C . GLU A 1 91 ? -8.305 6.263 -13.649 1.00 94.06 91 GLU A C 1
ATOM 737 O O . GLU A 1 91 ? -9.114 5.400 -13.303 1.00 94.06 91 GLU A O 1
ATOM 742 N N . LEU A 1 92 ? -7.009 6.207 -13.318 1.00 95.19 92 LEU A N 1
ATOM 743 C CA . LEU A 1 92 ? -6.417 5.090 -12.580 1.00 95.19 92 LEU A CA 1
ATOM 744 C C . LEU A 1 92 ? -7.120 4.855 -11.237 1.00 95.19 92 LEU A C 1
ATOM 746 O O . LEU A 1 92 ? -7.395 3.712 -10.870 1.00 95.19 92 LEU A O 1
ATOM 750 N N . GLU A 1 93 ? -7.423 5.920 -10.494 1.00 94.62 93 GLU A N 1
ATOM 751 C CA . GLU A 1 93 ? -8.173 5.823 -9.239 1.00 94.62 93 GLU A CA 1
ATOM 752 C C . GLU A 1 93 ? -9.600 5.314 -9.458 1.00 94.62 93 GLU A C 1
ATOM 754 O O . GLU A 1 93 ? -10.085 4.490 -8.682 1.00 94.62 93 GLU A O 1
ATOM 759 N N . GLY A 1 94 ? -10.273 5.767 -10.518 1.00 95.25 94 GLY A N 1
ATOM 760 C CA . GLY A 1 94 ? -11.614 5.313 -10.883 1.00 95.25 94 GLY A CA 1
ATOM 761 C C . GLY A 1 94 ? -11.659 3.824 -11.228 1.00 95.25 94 GLY A C 1
ATOM 762 O O . GLY A 1 94 ? -12.561 3.106 -10.771 1.00 95.25 94 GLY A O 1
ATOM 763 N N . GLU A 1 95 ? -10.675 3.346 -11.987 1.00 96.75 95 GLU A N 1
ATOM 764 C CA . GLU A 1 95 ? -10.527 1.938 -12.351 1.00 96.75 95 GLU A CA 1
ATOM 765 C C . GLU A 1 95 ? -10.136 1.078 -11.143 1.00 96.75 95 GLU A C 1
ATOM 767 O O . GLU A 1 95 ? -10.759 0.043 -10.898 1.00 96.75 95 GLU A O 1
ATOM 772 N N . ALA A 1 96 ? -9.179 1.518 -10.322 1.00 97.00 96 ALA A N 1
ATOM 773 C CA . ALA A 1 96 ? -8.798 0.808 -9.101 1.00 97.00 96 ALA A CA 1
ATOM 774 C C . ALA A 1 96 ? -9.963 0.729 -8.105 1.00 97.00 96 ALA A C 1
ATOM 776 O O . ALA A 1 96 ? -10.219 -0.326 -7.524 1.00 97.00 96 ALA A O 1
ATOM 777 N N . ALA A 1 97 ? -10.742 1.807 -7.968 1.00 96.56 97 ALA A N 1
ATOM 778 C CA . ALA A 1 97 ? -11.949 1.814 -7.153 1.00 96.56 97 ALA A CA 1
ATOM 779 C C . ALA A 1 97 ? -12.992 0.808 -7.661 1.00 96.56 97 ALA A C 1
ATOM 781 O O . ALA A 1 97 ? -13.741 0.261 -6.856 1.00 96.56 97 ALA A O 1
ATOM 782 N N . ARG A 1 98 ? -13.074 0.545 -8.977 1.00 97.56 98 ARG A N 1
ATOM 783 C CA . ARG A 1 98 ? -13.924 -0.533 -9.518 1.00 97.56 98 ARG A CA 1
ATOM 784 C C . ARG A 1 98 ? -13.462 -1.887 -9.000 1.00 97.56 98 ARG A C 1
ATOM 786 O O . ARG A 1 98 ? -14.280 -2.603 -8.436 1.00 97.56 98 ARG A O 1
ATOM 793 N N . VAL A 1 99 ? -12.178 -2.202 -9.137 1.00 97.81 99 VAL A N 1
ATOM 794 C CA . VAL A 1 99 ? -11.611 -3.478 -8.672 1.00 97.81 99 VAL A CA 1
ATOM 795 C C . VAL A 1 99 ? -11.808 -3.656 -7.162 1.00 97.81 99 VAL A C 1
ATOM 797 O O . VAL A 1 99 ? -12.245 -4.711 -6.711 1.00 97.81 99 VAL A O 1
ATOM 800 N N . ILE A 1 100 ? -11.573 -2.606 -6.374 1.00 96.88 100 ILE A N 1
ATOM 801 C CA . ILE A 1 100 ? -11.754 -2.627 -4.915 1.00 96.88 100 ILE A CA 1
ATOM 802 C C . ILE A 1 100 ? -13.228 -2.805 -4.519 1.00 96.88 100 ILE A C 1
ATOM 804 O O . ILE A 1 100 ? -13.521 -3.499 -3.547 1.00 96.88 100 ILE A O 1
ATOM 808 N N . ARG A 1 101 ? -14.182 -2.242 -5.271 1.00 96.75 101 ARG A N 1
ATOM 809 C CA . ARG A 1 101 ? -15.612 -2.514 -5.039 1.00 96.75 101 ARG A CA 1
ATOM 810 C C . ARG A 1 101 ? -15.954 -3.986 -5.257 1.00 96.75 101 ARG A C 1
ATOM 812 O O . ARG A 1 101 ? -16.659 -4.556 -4.432 1.00 96.75 101 ARG A O 1
ATOM 819 N N . GLU A 1 102 ? -15.427 -4.609 -6.309 1.00 97.44 102 GLU A N 1
ATOM 820 C CA . GLU A 1 102 ? -15.614 -6.050 -6.533 1.00 97.44 102 GLU A CA 1
ATOM 821 C C . GLU A 1 102 ? -15.000 -6.884 -5.401 1.00 97.44 102 GLU A C 1
ATOM 823 O O . GLU A 1 102 ? -15.590 -7.879 -4.975 1.00 97.44 102 GLU A O 1
ATOM 828 N N . LEU A 1 103 ? -13.862 -6.447 -4.851 1.00 97.38 103 LEU A N 1
ATOM 829 C CA . LEU A 1 103 ? -13.267 -7.061 -3.664 1.00 97.38 103 LEU A CA 1
ATOM 830 C C . LEU A 1 103 ? -14.205 -6.971 -2.452 1.00 97.38 103 LEU A C 1
ATOM 832 O O . LEU A 1 103 ? -14.438 -7.978 -1.786 1.00 97.38 103 LEU A O 1
ATOM 836 N N . HIS A 1 104 ? -14.790 -5.804 -2.187 1.00 95.94 104 HIS A N 1
ATOM 837 C CA . HIS A 1 104 ? -15.785 -5.647 -1.123 1.00 95.94 104 HIS A CA 1
ATOM 838 C C . HIS A 1 104 ? -17.000 -6.559 -1.313 1.00 95.94 104 HIS A C 1
ATOM 840 O O . HIS A 1 104 ? -17.433 -7.208 -0.363 1.00 95.94 104 HIS A O 1
ATOM 846 N N . ILE A 1 105 ? -17.515 -6.667 -2.541 1.00 95.56 105 ILE A N 1
ATOM 847 C CA . ILE A 1 105 ? -18.625 -7.573 -2.864 1.00 95.56 105 ILE A CA 1
ATOM 848 C C . ILE A 1 105 ? -18.226 -9.026 -2.582 1.00 95.56 105 ILE A C 1
ATOM 850 O O . ILE A 1 105 ? -18.993 -9.761 -1.961 1.00 95.56 105 ILE A O 1
ATOM 854 N N . ALA A 1 106 ? -17.028 -9.450 -2.992 1.00 96.00 106 ALA A N 1
ATOM 855 C CA . ALA A 1 106 ? -16.521 -10.794 -2.716 1.00 96.00 106 ALA A CA 1
ATOM 856 C C . ALA A 1 106 ? -16.357 -11.057 -1.208 1.00 96.00 106 ALA A C 1
ATOM 858 O O . ALA A 1 106 ? -16.755 -12.118 -0.724 1.00 96.00 106 ALA A O 1
ATOM 859 N N . ALA A 1 107 ? -15.846 -10.076 -0.460 1.00 94.44 107 ALA A N 1
ATOM 860 C CA . ALA A 1 107 ? -15.671 -10.132 0.990 1.00 94.44 107 ALA A CA 1
ATOM 861 C C . ALA A 1 107 ? -17.000 -10.097 1.772 1.00 94.44 107 ALA A C 1
ATOM 863 O O . ALA A 1 107 ? -17.042 -10.527 2.927 1.00 94.44 107 ALA A O 1
ATOM 864 N N . GLY A 1 108 ? -18.088 -9.605 1.175 1.00 92.69 108 GLY A N 1
ATOM 865 C CA . GLY A 1 108 ? -19.424 -9.573 1.783 1.00 92.69 108 GLY A CA 1
ATOM 866 C C . GLY A 1 108 ? -20.207 -10.887 1.676 1.00 92.69 108 GLY A C 1
ATOM 867 O O . GLY A 1 108 ? -21.215 -11.059 2.355 1.00 92.69 108 GLY A O 1
ATOM 868 N N . ARG A 1 109 ? -19.764 -11.841 0.845 1.00 91.75 109 ARG A N 1
ATOM 869 C CA . ARG A 1 109 ? -20.475 -13.116 0.634 1.00 91.75 109 ARG A CA 1
ATOM 870 C C . ARG A 1 109 ? -20.415 -13.990 1.887 1.00 91.75 109 ARG A C 1
ATOM 872 O O . ARG A 1 109 ? -19.330 -14.245 2.398 1.00 91.75 109 ARG A O 1
ATOM 879 N N . GLN A 1 110 ? -21.544 -14.523 2.344 1.00 80.88 110 GLN A N 1
ATOM 880 C CA . GLN A 1 110 ? -21.592 -15.463 3.471 1.00 80.88 110 GLN A CA 1
ATOM 881 C C . GLN A 1 110 ? -21.062 -16.845 3.044 1.00 80.88 110 GLN A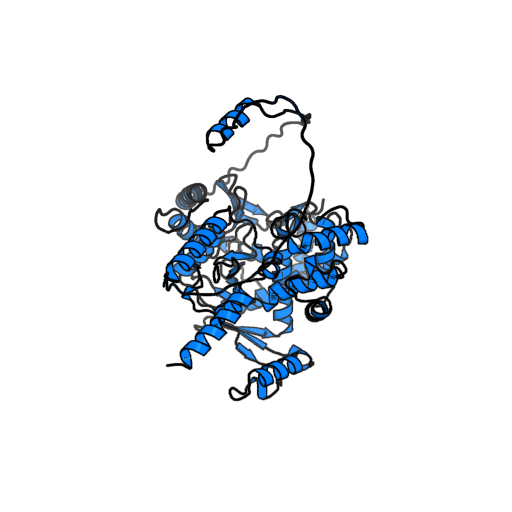 C 1
ATOM 883 O O . GLN A 1 110 ? -21.818 -17.745 2.696 1.00 80.88 110 GLN A O 1
ATOM 888 N N . SER A 1 111 ? -19.740 -17.000 3.003 1.00 84.94 111 SER A N 1
ATOM 889 C CA . SER A 1 111 ? -19.050 -18.262 2.725 1.00 84.94 111 SER A CA 1
ATOM 890 C C . SER A 1 111 ? -17.825 -18.370 3.624 1.00 84.94 111 SER A C 1
ATOM 892 O O . SER A 1 111 ? -17.148 -17.373 3.868 1.00 84.94 111 SER A O 1
ATOM 894 N N . SER A 1 112 ? -17.520 -19.574 4.105 1.00 79.25 112 SER A N 1
ATOM 895 C CA . SER A 1 112 ? -16.330 -19.844 4.922 1.00 79.25 112 SER A CA 1
ATOM 896 C C . SER A 1 112 ? -15.024 -19.793 4.119 1.00 79.25 112 SER A C 1
ATOM 898 O O . SER A 1 112 ? -13.955 -19.612 4.699 1.00 79.25 112 SER A O 1
ATOM 900 N N . ASN A 1 113 ? -15.095 -19.908 2.787 1.00 87.12 113 ASN A N 1
ATOM 901 C CA . ASN A 1 113 ? -13.942 -19.847 1.890 1.00 87.12 113 ASN A CA 1
ATOM 902 C C . ASN A 1 113 ? -14.093 -18.699 0.887 1.00 87.12 113 ASN A C 1
ATOM 904 O O . ASN A 1 113 ? -14.351 -18.902 -0.300 1.00 87.12 113 ASN A O 1
ATOM 908 N N . GLN A 1 114 ? -13.993 -17.470 1.390 1.00 94.81 114 GLN A N 1
ATOM 909 C CA . GLN A 1 114 ? -14.084 -16.274 0.562 1.00 94.81 114 GLN A CA 1
ATOM 910 C C . GLN A 1 114 ? -12.849 -16.146 -0.334 1.00 94.81 114 GLN A C 1
ATOM 912 O O . GLN A 1 114 ? -11.709 -16.122 0.136 1.00 94.81 114 GLN A O 1
ATOM 917 N N . THR A 1 115 ? -13.083 -16.020 -1.636 1.00 97.12 115 THR A N 1
ATOM 918 C CA . THR A 1 115 ? -12.031 -15.840 -2.637 1.00 97.12 115 THR A CA 1
ATOM 919 C C . THR A 1 115 ? -12.338 -14.657 -3.540 1.00 97.12 115 THR A C 1
ATOM 921 O O . THR A 1 115 ? -13.498 -14.398 -3.867 1.00 97.12 115 THR A O 1
ATOM 924 N N . PHE A 1 116 ? -11.294 -13.989 -4.012 1.00 97.69 116 PHE A N 1
ATOM 925 C CA . PHE A 1 116 ? -11.371 -12.890 -4.962 1.00 97.69 116 PHE A CA 1
ATOM 926 C C . PHE A 1 116 ? -10.556 -13.228 -6.206 1.00 97.69 116 PHE A C 1
ATOM 928 O O . PHE A 1 116 ? -9.350 -13.436 -6.112 1.00 97.69 116 PHE A O 1
ATOM 935 N N . THR A 1 117 ? -11.214 -13.321 -7.362 1.00 97.81 117 THR A N 1
ATOM 936 C CA . THR A 1 117 ? -10.557 -13.682 -8.626 1.00 97.81 117 THR A CA 1
ATOM 937 C C . THR A 1 117 ? -10.423 -12.456 -9.512 1.00 97.81 117 THR A C 1
ATOM 939 O O . THR A 1 117 ? -11.407 -11.756 -9.737 1.00 97.81 117 THR A O 1
ATOM 942 N N . LEU A 1 118 ? -9.220 -12.219 -10.030 1.00 97.12 118 LEU A N 1
ATOM 943 C CA . LEU A 1 118 ? -8.910 -11.110 -10.924 1.00 97.12 118 LEU A CA 1
ATOM 944 C C . LEU A 1 118 ? -8.296 -11.607 -12.232 1.00 97.12 118 LEU A C 1
ATOM 946 O O . LEU A 1 118 ? -7.415 -12.470 -12.186 1.00 97.12 118 LEU A O 1
ATOM 950 N N . PRO A 1 119 ? -8.666 -11.032 -13.389 1.00 96.81 119 PRO A N 1
ATOM 951 C CA . PRO A 1 119 ? -7.852 -11.170 -14.587 1.00 96.81 119 PRO A CA 1
ATOM 952 C C . PRO A 1 119 ? -6.501 -10.460 -14.404 1.00 96.81 119 PRO A C 1
ATOM 954 O O . PRO A 1 119 ? -6.368 -9.528 -13.603 1.00 96.81 119 PRO A O 1
ATOM 957 N N . ARG A 1 120 ? -5.496 -10.858 -15.191 1.00 95.50 120 ARG A N 1
ATOM 958 C CA . ARG A 1 120 ? -4.158 -10.244 -15.184 1.00 95.50 120 ARG A CA 1
ATOM 959 C C . ARG A 1 120 ? -4.206 -8.724 -15.319 1.00 95.50 120 ARG A C 1
ATOM 961 O O . ARG A 1 120 ? -3.482 -8.044 -14.599 1.00 95.50 120 ARG A O 1
ATOM 968 N N . SER A 1 121 ? -5.050 -8.202 -16.207 1.00 95.56 121 SER A N 1
ATOM 969 C CA . SER A 1 121 ? -5.198 -6.759 -16.433 1.00 95.56 121 SER A CA 1
ATOM 970 C C . SER A 1 121 ? -5.581 -6.006 -15.158 1.00 95.56 121 SER A C 1
ATOM 972 O O . SER A 1 121 ? -4.955 -5.000 -14.831 1.00 95.56 121 SER A O 1
ATOM 974 N N . ASP A 1 122 ? -6.547 -6.524 -14.395 1.00 97.19 122 ASP A N 1
ATOM 975 C CA . ASP A 1 122 ? -7.016 -5.895 -13.157 1.00 97.19 122 ASP A CA 1
ATOM 976 C C . ASP A 1 122 ? -5.964 -6.016 -12.045 1.00 97.19 122 ASP A C 1
ATOM 978 O O . ASP A 1 122 ? -5.776 -5.080 -11.269 1.00 97.19 122 ASP A O 1
ATOM 982 N N . LEU A 1 123 ? -5.212 -7.123 -11.993 1.00 96.12 123 LEU A N 1
ATOM 983 C CA . LEU A 1 123 ? -4.090 -7.262 -11.060 1.00 96.12 123 LEU A CA 1
ATOM 984 C C . LEU A 1 123 ? -2.947 -6.283 -11.384 1.00 96.12 123 LEU A C 1
ATOM 986 O O . LEU A 1 123 ? -2.378 -5.679 -10.476 1.00 96.12 123 LEU A O 1
ATOM 990 N N . GLN A 1 124 ? -2.608 -6.104 -12.661 1.00 95.75 124 GLN A N 1
ATOM 991 C CA . GLN A 1 124 ? -1.586 -5.149 -13.108 1.00 95.75 124 GLN A CA 1
ATOM 992 C C . GLN A 1 124 ? -2.004 -3.700 -12.840 1.00 95.75 124 GLN A C 1
ATOM 994 O O . GLN A 1 124 ? -1.192 -2.901 -12.367 1.00 95.75 124 GLN A O 1
ATOM 999 N N . LEU A 1 125 ? -3.276 -3.377 -13.083 1.00 96.81 125 LEU A N 1
ATOM 1000 C CA . LEU A 1 125 ? -3.881 -2.101 -12.715 1.00 96.81 125 LEU A CA 1
ATOM 1001 C C . LEU A 1 125 ? -3.752 -1.853 -11.207 1.00 96.81 125 LEU A C 1
ATOM 1003 O O . LEU A 1 125 ? -3.260 -0.803 -10.796 1.00 96.81 125 LEU A O 1
ATOM 1007 N N . LEU A 1 126 ? -4.142 -2.829 -10.382 1.00 96.50 126 LEU A N 1
ATOM 1008 C CA . LEU A 1 126 ? -4.100 -2.718 -8.925 1.00 96.50 126 LEU A CA 1
ATOM 1009 C C . LEU A 1 126 ? -2.667 -2.539 -8.408 1.00 96.50 126 LEU A C 1
ATOM 1011 O O . LEU A 1 126 ? -2.417 -1.683 -7.566 1.00 96.50 126 LEU A O 1
ATOM 1015 N N . ARG A 1 127 ? -1.709 -3.283 -8.966 1.00 95.88 127 ARG A N 1
ATOM 1016 C CA . ARG A 1 127 ? -0.268 -3.133 -8.709 1.00 95.88 127 ARG A CA 1
ATOM 1017 C C . ARG A 1 127 ? 0.235 -1.727 -9.022 1.00 95.88 127 ARG A C 1
ATOM 1019 O O . ARG A 1 127 ? 0.875 -1.089 -8.187 1.00 95.88 127 ARG A O 1
ATOM 1026 N N . LYS A 1 128 ? -0.108 -1.208 -10.205 1.00 96.44 128 LYS A N 1
ATOM 1027 C CA . LYS A 1 128 ? 0.229 0.159 -10.621 1.00 96.44 128 LYS A CA 1
ATOM 1028 C C . LYS A 1 128 ? -0.385 1.203 -9.692 1.00 96.44 128 LYS A C 1
ATOM 1030 O O . LYS A 1 128 ? 0.311 2.130 -9.289 1.00 96.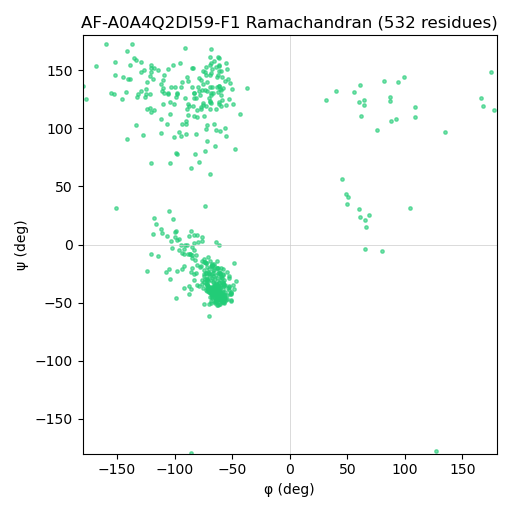44 128 LYS A O 1
ATOM 1035 N N . PHE A 1 129 ? -1.647 1.027 -9.317 1.00 95.81 129 PHE A N 1
ATOM 1036 C CA . PHE A 1 129 ? -2.343 1.881 -8.362 1.00 95.81 129 PHE A CA 1
ATOM 1037 C C . PHE A 1 129 ? -1.664 1.876 -6.983 1.00 95.81 129 PHE A C 1
ATOM 1039 O O . PHE A 1 129 ? -1.321 2.944 -6.482 1.00 95.81 129 PHE A O 1
ATOM 1046 N N . ILE A 1 130 ? -1.393 0.704 -6.397 1.00 94.69 130 ILE A N 1
ATOM 1047 C CA . ILE A 1 130 ? -0.731 0.578 -5.086 1.00 94.69 130 ILE A CA 1
ATOM 1048 C C . ILE A 1 130 ? 0.654 1.235 -5.106 1.00 94.69 130 ILE A C 1
ATOM 1050 O O . ILE A 1 130 ? 0.964 2.029 -4.216 1.00 94.69 130 ILE A O 1
ATOM 1054 N N . PHE A 1 131 ? 1.457 0.958 -6.137 1.00 93.88 131 PHE A N 1
ATOM 1055 C CA . PHE A 1 131 ? 2.760 1.598 -6.314 1.00 93.88 131 PHE A CA 1
ATOM 1056 C C . PHE A 1 131 ? 2.632 3.121 -6.370 1.00 93.88 131 PHE A C 1
ATOM 1058 O O . PHE A 1 131 ? 3.353 3.828 -5.675 1.00 93.88 131 PHE A O 1
ATOM 1065 N N . LEU A 1 132 ? 1.697 3.644 -7.166 1.00 93.44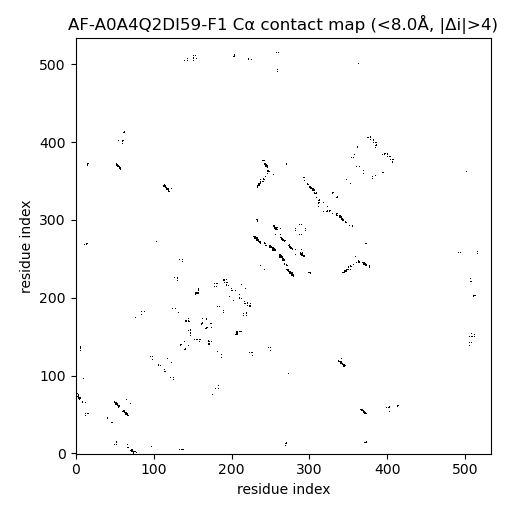 132 LEU A N 1
ATOM 1066 C CA . LEU A 1 132 ? 1.531 5.085 -7.327 1.00 93.44 132 LEU A CA 1
ATOM 1067 C C . LEU A 1 132 ? 1.010 5.776 -6.068 1.00 93.44 132 LEU A C 1
ATOM 1069 O O . LEU A 1 132 ? 1.343 6.940 -5.858 1.00 93.44 132 LEU A O 1
ATOM 1073 N N . MET A 1 133 ? 0.216 5.099 -5.236 1.00 89.25 133 MET A N 1
ATOM 1074 C CA . MET A 1 133 ? -0.161 5.637 -3.927 1.00 89.25 133 MET A CA 1
ATOM 1075 C C . MET A 1 133 ? 1.044 5.696 -2.988 1.00 89.25 133 MET A C 1
ATOM 1077 O O . MET A 1 133 ? 1.222 6.675 -2.272 1.00 89.25 133 MET A O 1
ATOM 1081 N N . HIS A 1 134 ? 1.890 4.662 -3.006 1.00 88.31 134 HIS A N 1
ATOM 1082 C CA . HIS A 1 134 ? 3.132 4.672 -2.241 1.00 88.31 134 HIS A CA 1
ATOM 1083 C C . HIS A 1 134 ? 4.041 5.812 -2.718 1.00 88.31 134 HIS A C 1
ATOM 1085 O O . HIS A 1 134 ? 4.450 6.649 -1.918 1.00 88.31 134 HIS A O 1
ATOM 1091 N N . TYR A 1 135 ? 4.274 5.902 -4.029 1.00 89.38 135 TYR A N 1
ATOM 1092 C CA . TYR A 1 135 ? 5.147 6.892 -4.658 1.00 89.38 135 TYR A CA 1
ATOM 1093 C C . TYR A 1 135 ? 4.704 8.340 -4.415 1.00 89.38 135 TYR A C 1
ATOM 1095 O O . TYR A 1 135 ? 5.549 9.227 -4.348 1.00 89.38 135 TYR A O 1
ATOM 1103 N N . ARG A 1 136 ? 3.395 8.587 -4.271 1.00 86.19 136 ARG A N 1
ATOM 1104 C CA . ARG A 1 136 ? 2.842 9.930 -4.028 1.00 86.19 136 ARG A CA 1
ATOM 1105 C C . ARG A 1 136 ? 2.681 10.317 -2.566 1.00 86.19 136 ARG A C 1
ATOM 1107 O O . ARG A 1 136 ? 2.153 11.392 -2.293 1.00 86.19 136 ARG A O 1
ATOM 1114 N N . SER A 1 137 ? 3.032 9.440 -1.632 1.00 80.12 137 SER A N 1
ATOM 1115 C CA . SER A 1 137 ? 2.986 9.821 -0.223 1.00 80.12 137 SER A CA 1
ATOM 1116 C C . SER A 1 137 ? 3.955 10.990 0.033 1.00 80.12 137 SER A C 1
ATOM 1118 O O . SER A 1 137 ? 4.911 11.206 -0.716 1.00 80.12 137 SER A O 1
ATOM 1120 N N . SER A 1 138 ? 3.694 11.798 1.062 1.00 67.19 138 SER A N 1
ATOM 1121 C CA . SER A 1 138 ? 4.473 13.018 1.348 1.00 67.19 138 SER A CA 1
ATOM 1122 C C . SER A 1 138 ? 5.946 12.755 1.676 1.00 67.19 138 SER A C 1
ATOM 1124 O O . SER A 1 138 ? 6.775 13.658 1.588 1.00 67.19 138 SER A O 1
ATOM 1126 N N . ALA A 1 139 ? 6.259 11.525 2.072 1.00 73.31 139 ALA A N 1
ATOM 1127 C CA . ALA A 1 139 ? 7.592 11.051 2.406 1.00 73.31 139 ALA A CA 1
ATOM 1128 C C . ALA A 1 139 ? 8.496 10.938 1.150 1.00 73.31 139 ALA A C 1
ATOM 1130 O O . ALA A 1 139 ? 9.450 11.713 1.025 1.00 73.31 139 ALA A O 1
ATOM 1131 N N . PRO A 1 140 ? 8.166 10.095 0.145 1.00 71.69 140 PRO A N 1
ATOM 1132 C CA . PRO A 1 140 ? 8.909 10.005 -1.111 1.00 71.69 140 PRO A CA 1
ATOM 1133 C C . PRO A 1 140 ? 9.124 11.323 -1.862 1.00 71.69 140 PRO A C 1
ATOM 1135 O O . PRO A 1 140 ? 10.199 11.512 -2.424 1.00 71.69 140 PRO A O 1
ATOM 1138 N N . GLU A 1 141 ? 8.169 12.260 -1.861 1.00 75.06 141 GLU A N 1
ATOM 1139 C CA . GLU A 1 141 ? 8.382 13.573 -2.504 1.00 75.06 141 GLU A CA 1
ATOM 1140 C C . GLU A 1 141 ? 9.659 14.258 -1.971 1.00 75.06 141 GLU A C 1
ATOM 1142 O O . GLU A 1 141 ? 10.405 14.889 -2.721 1.00 75.06 141 GLU A O 1
ATOM 1147 N N . ARG A 1 142 ? 9.935 14.109 -0.669 1.00 77.19 142 ARG A N 1
ATOM 1148 C CA . ARG A 1 142 ? 11.018 14.814 0.027 1.00 77.19 142 ARG A CA 1
ATOM 1149 C C . ARG A 1 142 ? 12.348 14.077 -0.042 1.00 77.19 142 ARG A C 1
ATOM 1151 O O . ARG A 1 142 ? 13.381 14.714 -0.245 1.00 77.19 142 ARG A O 1
ATOM 1158 N N . THR A 1 143 ? 12.332 12.759 0.136 1.00 83.25 143 THR A N 1
ATOM 1159 C CA . THR A 1 143 ? 13.548 11.974 0.409 1.00 83.25 143 THR A CA 1
ATOM 1160 C C . THR A 1 143 ? 14.003 11.121 -0.773 1.00 83.25 143 THR A C 1
ATOM 1162 O O . THR A 1 143 ? 15.194 10.828 -0.895 1.00 83.25 143 THR A O 1
ATOM 1165 N N . TYR A 1 144 ? 13.107 10.759 -1.696 1.00 82.12 144 TYR A N 1
ATOM 1166 C CA . TYR A 1 144 ? 13.354 9.689 -2.673 1.00 82.12 144 TYR A CA 1
ATOM 1167 C C . TYR A 1 144 ? 14.468 10.006 -3.679 1.00 82.12 144 TYR A C 1
ATOM 1169 O O . TYR A 1 144 ? 15.222 9.117 -4.054 1.00 82.12 144 TYR A O 1
ATOM 1177 N N . TYR A 1 145 ? 14.622 11.276 -4.061 1.00 89.44 145 TYR A N 1
ATOM 1178 C CA . TYR A 1 145 ? 15.723 11.752 -4.915 1.00 89.44 145 TYR A CA 1
ATOM 1179 C C . TYR A 1 145 ? 16.604 12.783 -4.207 1.00 89.44 145 TYR A C 1
ATOM 1181 O O . TYR A 1 145 ? 17.277 13.595 -4.843 1.00 89.44 145 TYR A O 1
ATOM 1189 N N . GLN A 1 146 ? 16.601 12.781 -2.872 1.00 90.62 146 GLN A N 1
ATOM 1190 C CA . GLN A 1 146 ? 17.495 13.628 -2.099 1.00 90.62 146 GLN A CA 1
ATOM 1191 C C . GLN A 1 146 ? 18.913 13.059 -2.145 1.00 90.62 146 GLN A C 1
ATOM 1193 O O . GLN A 1 146 ? 19.210 12.025 -1.555 1.00 90.62 146 GLN A O 1
ATOM 1198 N N . GLU A 1 147 ? 19.800 13.772 -2.830 1.00 89.62 147 GLU A N 1
ATOM 1199 C CA . GLU A 1 147 ? 21.193 13.384 -3.086 1.00 89.62 147 GLU A CA 1
ATOM 1200 C C . GLU A 1 147 ? 21.987 13.014 -1.815 1.00 89.62 147 GLU A C 1
ATOM 1202 O O . GLU A 1 147 ? 22.754 12.050 -1.792 1.00 89.62 147 GLU A O 1
ATOM 1207 N N . ASN A 1 148 ? 21.764 13.762 -0.732 1.00 89.50 148 ASN A N 1
ATOM 1208 C CA . ASN A 1 148 ? 22.468 13.580 0.540 1.00 89.50 148 ASN A CA 1
ATOM 1209 C C . ASN A 1 148 ? 21.780 12.583 1.479 1.00 89.50 148 ASN A C 1
ATOM 1211 O O . ASN A 1 148 ? 22.266 12.352 2.583 1.00 89.50 148 ASN A O 1
ATOM 1215 N N . HIS A 1 149 ? 20.651 12.001 1.071 1.00 87.81 149 HIS A N 1
ATOM 1216 C CA . HIS A 1 149 ? 19.972 11.006 1.886 1.00 87.81 149 HIS A CA 1
ATOM 1217 C C . HIS A 1 149 ? 20.832 9.730 1.945 1.00 87.81 149 HIS A C 1
ATOM 1219 O O . HIS A 1 149 ? 21.216 9.228 0.884 1.00 87.81 149 HIS A O 1
ATOM 1225 N N . PRO A 1 150 ? 21.128 9.162 3.133 1.00 87.25 150 PRO A N 1
ATOM 1226 C CA . PRO A 1 150 ? 22.006 7.993 3.259 1.00 87.25 150 PRO A CA 1
ATOM 1227 C C . PRO A 1 150 ? 21.587 6.816 2.372 1.00 87.25 150 PRO A C 1
ATOM 1229 O O . PRO A 1 150 ? 22.423 6.145 1.780 1.00 87.25 150 PRO A O 1
ATOM 1232 N N . ARG A 1 151 ? 20.275 6.614 2.202 1.00 79.00 151 ARG A N 1
ATOM 1233 C CA . ARG A 1 151 ? 19.728 5.528 1.367 1.00 79.00 151 ARG A CA 1
ATOM 1234 C C . ARG A 1 151 ? 19.847 5.744 -0.142 1.00 79.00 151 ARG A C 1
ATOM 1236 O O . ARG A 1 151 ? 19.662 4.793 -0.890 1.00 79.00 151 ARG A O 1
ATOM 1243 N N . ASN A 1 152 ? 20.174 6.959 -0.576 1.00 86.50 152 ASN A N 1
ATOM 1244 C CA . ASN A 1 152 ? 20.417 7.283 -1.980 1.00 86.50 152 ASN A CA 1
ATOM 1245 C C . ASN A 1 152 ? 21.914 7.308 -2.305 1.00 86.50 152 ASN A C 1
ATOM 1247 O O . ASN A 1 152 ? 22.280 7.784 -3.374 1.00 86.50 152 ASN A O 1
ATOM 1251 N N . ALA A 1 153 ? 22.782 6.826 -1.403 1.00 86.69 153 ALA A N 1
ATOM 1252 C CA . ALA A 1 153 ? 24.229 6.827 -1.606 1.00 86.69 153 ALA A CA 1
ATOM 1253 C C . ALA A 1 153 ? 24.623 6.209 -2.959 1.00 86.69 153 ALA A C 1
ATOM 1255 O O . ALA A 1 153 ? 25.320 6.871 -3.724 1.00 86.69 153 ALA A O 1
ATOM 1256 N N . LEU A 1 154 ? 24.069 5.036 -3.295 1.00 83.12 154 LEU A N 1
ATOM 1257 C CA . LEU A 1 154 ? 24.383 4.341 -4.549 1.00 83.12 154 LEU A CA 1
ATOM 1258 C C . LEU A 1 154 ? 23.898 5.091 -5.796 1.00 83.12 154 LEU A C 1
ATOM 1260 O O . LEU A 1 154 ? 24.531 5.023 -6.836 1.00 83.12 154 LEU A O 1
ATOM 1264 N N . ILE A 1 155 ? 22.782 5.825 -5.725 1.00 87.25 155 ILE A N 1
ATOM 1265 C CA . ILE A 1 155 ? 22.222 6.547 -6.885 1.00 87.25 155 ILE A CA 1
ATOM 1266 C C . ILE A 1 155 ? 22.578 8.037 -6.887 1.00 87.25 155 ILE A C 1
ATOM 1268 O O . ILE A 1 155 ? 22.075 8.799 -7.714 1.00 87.25 155 ILE A O 1
ATOM 1272 N N . ARG A 1 156 ? 23.432 8.486 -5.961 1.00 90.50 156 ARG A N 1
ATOM 1273 C CA . ARG A 1 156 ? 23.762 9.903 -5.769 1.00 90.50 156 ARG A CA 1
ATOM 1274 C C . ARG A 1 156 ? 24.327 10.530 -7.038 1.00 90.50 156 ARG A C 1
ATOM 1276 O O . ARG A 1 156 ? 23.913 11.621 -7.433 1.00 90.50 156 ARG A O 1
ATOM 1283 N N . HIS A 1 157 ? 25.275 9.837 -7.663 1.00 90.44 157 HIS A N 1
ATOM 1284 C CA . HIS A 1 157 ? 25.933 10.298 -8.881 1.00 90.44 157 HIS A CA 1
ATOM 1285 C C . HIS A 1 157 ? 24.951 10.379 -10.047 1.00 90.44 157 HIS A C 1
ATOM 1287 O O . HIS A 1 157 ? 24.930 11.391 -10.749 1.00 90.44 157 HIS A O 1
ATOM 1293 N N . TRP A 1 158 ? 24.075 9.383 -10.180 1.00 91.38 158 TRP A N 1
ATOM 1294 C CA . TRP A 1 158 ? 23.003 9.402 -11.164 1.00 91.38 158 TRP A CA 1
ATOM 1295 C C . TRP A 1 158 ? 22.011 10.559 -10.942 1.00 91.38 158 TRP A C 1
ATOM 1297 O O . TRP A 1 158 ? 21.723 11.290 -11.886 1.00 91.38 158 TRP A O 1
ATOM 1307 N N . ILE A 1 159 ? 21.552 10.810 -9.706 1.00 92.69 159 ILE A N 1
ATOM 1308 C CA . ILE A 1 159 ? 20.668 11.952 -9.386 1.00 92.69 159 ILE A CA 1
ATOM 1309 C C . ILE A 1 159 ? 21.317 13.267 -9.831 1.00 92.69 159 ILE A C 1
ATOM 1311 O O . ILE A 1 159 ? 20.671 14.098 -10.471 1.00 92.69 159 ILE A O 1
ATOM 1315 N N . ARG A 1 160 ? 22.599 13.466 -9.500 1.00 93.81 160 ARG A N 1
ATOM 1316 C CA . ARG A 1 160 ? 23.341 14.680 -9.862 1.00 93.81 160 ARG A CA 1
ATOM 1317 C C . ARG A 1 160 ? 23.478 14.825 -11.376 1.00 93.81 160 ARG A C 1
ATOM 1319 O O . ARG A 1 160 ? 23.227 15.904 -11.907 1.00 93.81 160 ARG A O 1
ATOM 1326 N N . HIS A 1 161 ? 23.841 13.746 -12.065 1.00 92.88 161 HIS A N 1
ATOM 1327 C CA . HIS A 1 161 ? 23.945 13.722 -13.521 1.00 92.88 161 HIS A CA 1
ATOM 1328 C C . HIS A 1 161 ? 22.598 14.037 -14.186 1.00 92.88 161 HIS A C 1
ATOM 1330 O O . HIS A 1 161 ? 22.535 14.868 -15.093 1.00 92.88 161 HIS A O 1
ATOM 1336 N N . LEU A 1 162 ? 21.504 13.453 -13.694 1.00 93.44 162 LEU A N 1
ATOM 1337 C CA . LEU A 1 162 ? 20.162 13.709 -14.208 1.00 93.44 162 LEU A CA 1
ATOM 1338 C C . LEU A 1 162 ? 19.755 15.178 -14.041 1.00 93.44 162 LEU A C 1
ATOM 1340 O O . LEU A 1 162 ? 19.214 15.769 -14.973 1.00 93.44 162 LEU A O 1
ATOM 1344 N N . LYS A 1 163 ? 20.049 15.792 -12.885 1.00 94.88 163 LYS A N 1
ATOM 1345 C CA . LYS A 1 163 ? 19.794 17.227 -12.668 1.00 94.88 163 LYS A CA 1
ATOM 1346 C C . LYS A 1 163 ? 20.503 18.092 -13.699 1.00 94.88 163 LYS A C 1
ATOM 1348 O O . LYS A 1 163 ? 19.882 18.974 -14.279 1.00 94.88 163 LYS A O 1
ATOM 1353 N N . ILE A 1 164 ? 21.779 17.810 -13.956 1.00 95.12 164 ILE A N 1
ATOM 1354 C CA . ILE A 1 164 ? 22.581 18.561 -14.928 1.00 95.12 164 ILE A CA 1
ATOM 1355 C C . ILE A 1 164 ? 22.025 18.372 -16.344 1.00 95.12 164 ILE A C 1
ATOM 1357 O O . ILE A 1 164 ? 21.792 19.349 -17.048 1.00 95.12 164 ILE A O 1
ATOM 1361 N N . THR A 1 165 ? 21.778 17.128 -16.758 1.00 94.56 165 THR A N 1
ATOM 1362 C CA . THR A 1 165 ? 21.379 16.807 -18.140 1.00 94.56 165 THR A CA 1
ATOM 1363 C C . THR A 1 165 ? 19.961 17.242 -18.490 1.00 94.56 165 THR A C 1
ATOM 1365 O O . THR A 1 165 ? 19.706 17.627 -19.629 1.00 94.56 165 THR A O 1
ATOM 1368 N N . LYS A 1 166 ? 19.028 17.199 -17.535 1.00 94.31 166 LYS A N 1
ATOM 1369 C CA . LYS A 1 166 ? 17.639 17.645 -17.728 1.00 94.31 166 LYS A CA 1
ATOM 1370 C C . LYS A 1 166 ? 17.402 19.097 -17.319 1.00 94.31 166 LYS A C 1
ATOM 1372 O O . LYS A 1 166 ? 16.315 19.611 -17.560 1.00 94.31 166 LYS A O 1
ATOM 1377 N N . GLY A 1 167 ? 18.391 19.747 -16.705 1.00 94.50 167 GLY A N 1
ATOM 1378 C CA . GLY A 1 167 ? 18.246 21.092 -16.152 1.00 94.50 167 GLY A CA 1
ATOM 1379 C C . GLY A 1 167 ? 17.329 21.156 -14.926 1.00 94.50 167 GLY A C 1
ATOM 1380 O O . GLY A 1 167 ? 16.747 22.206 -14.670 1.00 94.50 167 GLY A O 1
ATOM 1381 N N . TYR A 1 168 ? 17.173 20.059 -14.175 1.00 94.12 168 TYR A N 1
ATOM 1382 C CA . TYR A 1 168 ? 16.371 20.058 -12.949 1.00 94.12 168 TYR A CA 1
ATOM 1383 C C . TYR A 1 168 ? 17.105 20.782 -11.819 1.00 94.12 168 TYR A C 1
ATOM 1385 O O . TYR A 1 168 ? 18.274 20.517 -11.530 1.00 94.12 168 TYR A O 1
ATOM 1393 N N . THR A 1 169 ? 16.385 21.656 -11.128 1.00 92.31 169 THR A N 1
ATOM 1394 C CA . THR A 1 169 ? 16.892 22.457 -10.006 1.00 92.31 169 THR A CA 1
ATOM 1395 C C . THR A 1 169 ? 16.536 21.848 -8.650 1.00 92.31 169 THR A C 1
ATOM 1397 O O . THR A 1 169 ? 17.228 22.077 -7.656 1.00 92.31 169 THR A O 1
ATOM 1400 N N . THR A 1 170 ? 15.494 21.018 -8.598 1.00 90.44 170 THR A N 1
ATOM 1401 C CA . THR A 1 170 ? 14.951 20.427 -7.371 1.00 90.44 170 THR A CA 1
ATOM 1402 C C . THR A 1 170 ? 14.801 18.906 -7.478 1.00 90.44 170 THR A C 1
ATOM 1404 O O . THR A 1 170 ? 14.666 18.336 -8.557 1.00 90.44 170 THR A O 1
ATOM 1407 N N . ASN A 1 171 ? 14.785 18.213 -6.332 1.00 90.56 171 ASN A N 1
ATOM 1408 C CA . ASN A 1 171 ? 14.491 16.769 -6.292 1.00 90.56 171 ASN A CA 1
ATOM 1409 C C . ASN A 1 171 ? 13.036 16.474 -6.697 1.00 90.56 171 ASN A C 1
ATOM 1411 O O . ASN A 1 171 ? 12.735 15.397 -7.210 1.00 90.56 171 ASN A O 1
ATOM 1415 N N . LYS A 1 172 ? 12.146 17.450 -6.474 1.00 88.50 172 LYS A N 1
ATOM 1416 C CA . LYS A 1 172 ? 10.727 17.370 -6.809 1.00 88.50 172 LYS A CA 1
ATOM 1417 C C . LYS A 1 172 ? 10.508 17.216 -8.312 1.00 88.50 172 LYS A C 1
ATOM 1419 O O . LYS A 1 172 ? 9.647 16.444 -8.711 1.00 88.50 172 LYS A O 1
ATOM 1424 N N . GLU A 1 173 ? 11.310 17.875 -9.145 1.00 90.56 173 GLU A N 1
ATOM 1425 C CA . GLU A 1 173 ? 11.223 17.740 -10.606 1.00 90.56 173 GLU A CA 1
ATOM 1426 C C . GLU A 1 173 ? 11.540 16.315 -11.084 1.00 90.56 173 GLU A C 1
ATOM 1428 O O . GLU A 1 173 ? 10.829 15.796 -11.940 1.00 90.56 173 GLU A O 1
ATOM 1433 N N . ILE A 1 174 ? 12.525 15.639 -10.479 1.00 92.00 174 ILE A N 1
ATOM 1434 C CA . ILE A 1 174 ? 12.824 14.223 -10.773 1.00 92.00 174 ILE A CA 1
ATOM 1435 C C . ILE A 1 174 ? 11.661 13.323 -10.341 1.00 92.00 174 ILE A C 1
ATOM 1437 O O . ILE A 1 174 ? 11.276 12.397 -11.054 1.00 92.00 174 ILE A O 1
ATOM 1441 N N . TRP A 1 175 ? 11.081 13.596 -9.170 1.00 91.81 175 TRP A N 1
ATOM 1442 C CA . TRP A 1 175 ? 9.906 12.870 -8.693 1.00 91.81 175 TRP A CA 1
ATOM 1443 C C . TRP A 1 175 ? 8.692 13.066 -9.620 1.00 91.81 175 TRP A C 1
ATOM 1445 O O . TRP A 1 175 ? 7.987 12.107 -9.938 1.00 91.81 175 TRP A O 1
ATOM 1455 N N . LEU A 1 176 ? 8.482 14.281 -10.133 1.00 89.88 176 LEU A N 1
ATOM 1456 C CA . LEU A 1 176 ? 7.441 14.576 -11.119 1.00 89.88 176 LEU A CA 1
ATOM 1457 C C . LEU A 1 176 ? 7.700 13.900 -12.474 1.00 89.88 176 LEU A C 1
ATOM 1459 O O . LEU A 1 176 ? 6.749 13.405 -13.080 1.00 89.88 176 LEU A O 1
ATOM 1463 N N . ASP A 1 177 ? 8.953 13.835 -12.936 1.00 92.00 177 ASP A N 1
ATOM 1464 C CA . ASP A 1 177 ? 9.346 13.083 -14.141 1.00 92.00 177 ASP A CA 1
ATOM 1465 C C . ASP A 1 177 ? 8.964 11.601 -14.004 1.00 92.00 177 ASP A C 1
ATOM 1467 O O . ASP A 1 177 ? 8.285 11.034 -14.865 1.00 92.00 177 ASP A O 1
ATOM 1471 N N . GLY A 1 178 ? 9.281 11.001 -12.853 1.00 93.44 178 GLY A N 1
ATOM 1472 C CA . GLY A 1 178 ? 8.885 9.632 -12.532 1.00 93.44 178 GLY A CA 1
ATOM 1473 C C . GLY A 1 178 ? 7.371 9.447 -12.500 1.00 93.44 178 GLY A C 1
ATOM 1474 O O . GLY A 1 178 ? 6.852 8.524 -13.129 1.00 93.44 178 GLY A O 1
ATOM 1475 N N . LEU A 1 179 ? 6.636 10.341 -11.832 1.00 92.50 179 LEU A N 1
ATOM 1476 C CA . LEU A 1 179 ? 5.172 10.291 -11.773 1.00 92.50 179 LEU A CA 1
ATOM 1477 C C . LEU A 1 179 ? 4.541 10.315 -13.173 1.00 92.50 179 LEU A C 1
ATOM 1479 O O . LEU A 1 179 ? 3.678 9.484 -13.468 1.00 92.50 179 LEU A O 1
ATOM 1483 N N . ARG A 1 180 ? 4.999 11.222 -14.043 1.00 92.56 180 ARG A N 1
ATOM 1484 C CA . ARG A 1 180 ? 4.554 11.322 -15.442 1.00 92.56 180 ARG A CA 1
ATOM 1485 C C . ARG A 1 180 ? 4.838 10.045 -16.211 1.00 92.56 180 ARG A C 1
ATOM 1487 O O . ARG A 1 180 ? 3.956 9.529 -16.901 1.00 92.56 180 ARG A O 1
ATOM 1494 N N . TYR A 1 181 ? 6.047 9.510 -16.069 1.00 95.62 181 TYR A N 1
ATOM 1495 C CA . TYR A 1 181 ? 6.436 8.254 -16.694 1.00 95.62 181 TYR A CA 1
ATOM 1496 C C . TYR A 1 181 ? 5.514 7.107 -16.262 1.00 95.62 181 TYR A C 1
ATOM 1498 O O . TYR A 1 181 ? 4.960 6.405 -17.110 1.00 95.62 181 TYR A O 1
ATOM 1506 N N . TYR A 1 182 ? 5.274 6.950 -14.959 1.00 96.12 182 TYR A N 1
ATOM 1507 C CA . TYR A 1 182 ? 4.399 5.896 -14.456 1.00 96.12 182 TYR A CA 1
ATOM 1508 C C . TYR A 1 182 ? 2.965 6.067 -14.937 1.00 96.12 182 TYR A C 1
ATOM 1510 O O . TYR A 1 182 ? 2.356 5.082 -15.334 1.00 96.12 182 TYR A O 1
ATOM 1518 N N . LEU A 1 183 ? 2.400 7.276 -14.933 1.00 94.56 183 LEU A N 1
ATOM 1519 C CA . LEU A 1 183 ? 1.026 7.501 -15.392 1.00 94.56 183 LEU A CA 1
ATOM 1520 C C . LEU A 1 183 ? 0.873 7.206 -16.890 1.00 94.56 183 LEU A C 1
ATOM 1522 O O . LEU A 1 183 ? -0.036 6.466 -17.264 1.00 94.56 183 LEU A O 1
ATOM 1526 N N . SER A 1 184 ? 1.799 7.695 -17.717 1.00 94.56 184 SER A N 1
ATOM 1527 C CA . SER A 1 184 ? 1.760 7.569 -19.184 1.00 94.56 184 SER A CA 1
ATOM 1528 C C . SER A 1 184 ? 2.111 6.179 -19.726 1.00 94.56 184 SER A C 1
ATOM 1530 O O . SER A 1 184 ? 1.662 5.816 -20.812 1.00 94.56 184 SER A O 1
ATOM 1532 N N . THR A 1 185 ? 2.880 5.378 -18.985 1.00 96.31 185 THR A N 1
ATOM 1533 C CA . THR A 1 185 ? 3.410 4.097 -19.479 1.00 96.31 185 THR A CA 1
ATOM 1534 C C . THR A 1 185 ? 2.572 2.914 -18.990 1.00 96.31 185 THR A C 1
ATOM 1536 O O . THR A 1 185 ? 2.190 2.834 -17.817 1.00 96.31 185 THR A O 1
ATOM 1539 N N . LYS A 1 186 ? 2.258 1.952 -19.868 1.00 94.69 186 LYS A N 1
ATOM 1540 C CA . LYS A 1 186 ? 1.525 0.733 -19.476 1.00 94.69 186 LYS A CA 1
ATOM 1541 C C . LYS A 1 186 ? 2.381 -0.141 -18.562 1.00 94.69 186 LYS A C 1
ATOM 1543 O O . LYS A 1 186 ? 3.598 -0.174 -18.694 1.00 94.69 186 LYS A O 1
ATOM 1548 N N . HIS A 1 187 ? 1.740 -0.911 -17.679 1.00 94.38 187 HIS A N 1
ATOM 1549 C CA . HIS A 1 187 ? 2.440 -1.819 -16.761 1.00 94.38 187 HIS A CA 1
ATOM 1550 C C . HIS A 1 187 ? 3.436 -2.740 -17.488 1.00 94.38 187 HIS A C 1
ATOM 1552 O O . HIS A 1 187 ? 4.591 -2.823 -17.087 1.00 94.38 187 HIS A O 1
ATOM 1558 N N . SER A 1 188 ? 3.013 -3.390 -18.579 1.00 91.56 188 SER A N 1
ATOM 1559 C CA . SER A 1 188 ? 3.871 -4.273 -19.382 1.00 91.56 188 SER A CA 1
ATOM 1560 C C . SER A 1 188 ? 5.127 -3.575 -19.899 1.00 91.56 188 SER A C 1
ATOM 1562 O O . SER A 1 188 ? 6.209 -4.156 -19.878 1.00 91.56 188 SER A O 1
ATOM 1564 N N . ASP A 1 189 ? 4.980 -2.327 -20.335 1.00 95.06 189 ASP A N 1
ATOM 1565 C CA . ASP A 1 189 ? 6.053 -1.559 -20.958 1.00 95.06 189 ASP A CA 1
ATOM 1566 C C . ASP A 1 189 ? 7.047 -1.088 -19.895 1.00 95.06 189 ASP A C 1
ATOM 1568 O O . ASP A 1 189 ? 8.250 -1.186 -20.110 1.00 95.06 189 ASP A O 1
ATOM 1572 N N . ILE A 1 190 ? 6.567 -0.718 -18.698 1.00 96.06 190 ILE A N 1
ATOM 1573 C CA . ILE A 1 190 ? 7.433 -0.425 -17.547 1.00 96.06 190 ILE A CA 1
ATOM 1574 C C . ILE A 1 190 ? 8.294 -1.647 -17.201 1.00 96.06 190 ILE A C 1
ATOM 1576 O O . ILE A 1 190 ? 9.510 -1.525 -17.082 1.00 96.06 190 ILE A O 1
ATOM 1580 N N . ILE A 1 191 ? 7.696 -2.838 -17.097 1.00 92.56 191 ILE A N 1
ATOM 1581 C CA . ILE A 1 191 ? 8.448 -4.074 -16.816 1.00 92.56 191 ILE A CA 1
ATOM 1582 C C . ILE A 1 191 ? 9.451 -4.387 -17.940 1.00 92.56 191 ILE A C 1
ATOM 1584 O O . ILE A 1 191 ? 10.554 -4.865 -17.680 1.00 92.56 191 ILE A O 1
ATOM 1588 N N . ASN A 1 192 ? 9.108 -4.103 -19.199 1.00 91.56 192 ASN A N 1
ATOM 1589 C CA . ASN A 1 192 ? 10.031 -4.282 -20.319 1.00 91.56 192 ASN A CA 1
ATOM 1590 C C . ASN A 1 192 ? 11.205 -3.294 -20.272 1.00 91.56 192 ASN A C 1
ATOM 1592 O O . ASN A 1 192 ? 12.338 -3.714 -20.499 1.00 91.56 192 ASN A O 1
ATOM 1596 N N . HIS A 1 193 ? 10.968 -2.023 -19.935 1.00 94.31 193 HIS A N 1
ATOM 1597 C CA . HIS A 1 193 ? 12.035 -1.038 -19.741 1.00 94.31 193 HIS A CA 1
ATOM 1598 C C . HIS A 1 193 ? 12.977 -1.446 -18.600 1.00 94.31 193 HIS A C 1
ATOM 1600 O O . HIS A 1 193 ? 14.188 -1.361 -18.767 1.00 94.31 193 HIS A O 1
ATOM 1606 N N . ALA A 1 194 ? 12.453 -1.973 -17.487 1.00 91.00 194 ALA A N 1
ATOM 1607 C CA . ALA A 1 194 ? 13.275 -2.449 -16.368 1.00 91.00 194 ALA A CA 1
ATOM 1608 C C . ALA A 1 194 ? 14.222 -3.589 -16.784 1.00 91.00 194 ALA A C 1
ATOM 1610 O O . ALA A 1 194 ? 15.398 -3.596 -16.430 1.00 91.00 194 ALA A O 1
ATOM 1611 N N . LYS A 1 195 ? 13.747 -4.527 -17.613 1.00 87.81 195 LYS A N 1
ATOM 1612 C CA . LYS A 1 195 ? 14.576 -5.631 -18.134 1.00 87.81 195 LYS A CA 1
ATOM 1613 C C . LYS A 1 195 ? 15.723 -5.148 -19.017 1.00 87.81 195 LYS A C 1
ATOM 1615 O O . LYS A 1 195 ? 16.788 -5.763 -19.016 1.00 87.81 195 LYS A O 1
ATOM 1620 N N . GLN A 1 196 ? 15.525 -4.054 -19.753 1.00 88.50 196 GLN A N 1
ATOM 1621 C CA . GLN A 1 196 ? 16.571 -3.451 -20.585 1.00 88.50 196 GLN A CA 1
ATOM 1622 C C . GLN A 1 196 ? 17.700 -2.841 -19.745 1.00 88.50 196 GLN A C 1
ATOM 1624 O O . GLN A 1 196 ? 18.803 -2.674 -20.260 1.00 88.50 196 GLN A O 1
ATOM 1629 N N . CYS A 1 197 ? 17.478 -2.581 -18.453 1.00 83.12 197 CYS A N 1
ATOM 1630 C CA . CYS A 1 197 ? 18.518 -2.063 -17.568 1.00 83.12 197 CYS A CA 1
ATOM 1631 C C . CYS A 1 197 ? 19.658 -3.057 -17.319 1.00 83.12 197 CYS A C 1
ATOM 1633 O O . CYS A 1 197 ? 20.769 -2.638 -17.010 1.00 83.12 197 CYS A O 1
ATOM 1635 N N . SER A 1 198 ? 19.425 -4.359 -17.516 1.00 77.00 198 SER A N 1
ATOM 1636 C CA . SER A 1 198 ? 20.491 -5.372 -17.464 1.00 77.00 198 SER A CA 1
ATOM 1637 C C . SER A 1 198 ? 21.621 -5.111 -18.472 1.00 77.00 198 SER A C 1
ATOM 1639 O O . SER A 1 198 ? 22.749 -5.547 -18.254 1.00 77.00 198 SER A O 1
ATOM 1641 N N . ASN A 1 199 ? 21.358 -4.328 -19.527 1.00 77.44 199 ASN A N 1
ATOM 1642 C CA . ASN A 1 199 ? 22.366 -3.906 -20.500 1.00 77.44 199 ASN A CA 1
ATOM 1643 C C . ASN A 1 199 ? 23.400 -2.919 -19.923 1.00 77.44 199 ASN A C 1
ATOM 1645 O O . ASN A 1 199 ? 24.423 -2.684 -20.561 1.00 77.44 199 ASN A O 1
ATOM 1649 N N . TYR A 1 200 ? 23.145 -2.332 -18.749 1.00 70.12 200 TYR A N 1
ATOM 1650 C CA . TYR A 1 200 ? 23.982 -1.286 -18.147 1.00 70.12 200 TYR A CA 1
ATOM 1651 C C . TYR A 1 200 ? 24.893 -1.800 -17.024 1.00 70.12 200 TYR A C 1
ATOM 1653 O O . TYR A 1 200 ? 25.705 -1.029 -16.511 1.00 70.12 200 TYR A O 1
ATOM 1661 N N . GLY A 1 201 ? 24.791 -3.087 -16.669 1.00 68.25 201 GLY A N 1
ATOM 1662 C CA . GLY A 1 201 ? 25.629 -3.750 -15.669 1.00 68.25 201 GLY A CA 1
ATOM 1663 C C . GLY A 1 201 ? 24.835 -4.480 -14.577 1.00 68.25 201 GLY A C 1
ATOM 1664 O O . GLY A 1 201 ? 23.603 -4.525 -14.623 1.00 68.25 201 GLY A O 1
ATOM 1665 N N . PRO A 1 202 ? 25.529 -5.082 -13.591 1.00 67.44 202 PRO A N 1
ATOM 1666 C CA . PRO A 1 202 ? 24.897 -5.713 -12.433 1.00 67.44 202 PRO A CA 1
ATOM 1667 C C . PRO A 1 202 ? 24.075 -4.699 -11.633 1.00 67.44 202 PRO A C 1
ATOM 1669 O O . PRO A 1 202 ? 24.616 -3.659 -11.261 1.00 67.44 202 PRO A O 1
ATOM 1672 N N . ILE A 1 203 ? 22.806 -5.025 -11.344 1.00 65.75 203 ILE A N 1
ATOM 1673 C CA . ILE A 1 203 ? 21.800 -4.139 -10.716 1.00 65.75 203 ILE A CA 1
ATOM 1674 C C . ILE A 1 203 ? 22.329 -3.419 -9.468 1.00 65.75 203 ILE A C 1
ATOM 1676 O O . ILE A 1 203 ? 22.082 -2.225 -9.298 1.00 65.75 203 ILE A O 1
ATOM 1680 N N . ASP A 1 204 ? 23.129 -4.120 -8.671 1.00 63.81 204 ASP A N 1
ATOM 1681 C CA . ASP A 1 204 ? 23.679 -3.648 -7.397 1.00 63.81 204 ASP A CA 1
ATOM 1682 C C . ASP A 1 204 ? 24.694 -2.500 -7.536 1.00 63.81 204 ASP A C 1
ATOM 1684 O O . ASP A 1 204 ? 24.970 -1.795 -6.568 1.00 63.81 204 ASP A O 1
ATOM 1688 N N . LEU A 1 205 ? 25.252 -2.301 -8.733 1.00 64.31 205 LEU A N 1
ATOM 1689 C CA . LEU A 1 205 ? 26.286 -1.298 -9.011 1.00 64.31 205 LEU A CA 1
ATOM 1690 C C . LEU A 1 205 ? 25.812 -0.192 -9.955 1.00 64.31 205 LEU A C 1
ATOM 1692 O O . LEU A 1 205 ? 26.485 0.826 -10.096 1.00 64.31 205 LEU A O 1
ATOM 1696 N N . ILE A 1 206 ? 24.636 -0.358 -10.562 1.00 65.12 206 ILE A N 1
ATOM 1697 C CA . ILE A 1 206 ? 24.137 0.471 -11.664 1.00 65.12 206 ILE A CA 1
ATOM 1698 C C . ILE A 1 206 ? 24.216 1.980 -11.354 1.00 65.12 206 ILE A C 1
ATOM 1700 O O . ILE A 1 206 ? 24.627 2.755 -12.214 1.00 65.12 206 ILE A O 1
ATOM 1704 N N . GLY A 1 207 ? 23.867 2.411 -10.136 1.00 60.47 207 GLY A N 1
ATOM 1705 C CA . GLY A 1 207 ? 23.831 3.837 -9.773 1.00 60.47 207 GLY A CA 1
ATOM 1706 C C . GLY A 1 207 ? 25.202 4.489 -9.574 1.00 60.47 207 GLY A C 1
ATOM 1707 O O . GLY A 1 207 ? 25.340 5.699 -9.777 1.00 60.47 207 GLY A O 1
ATOM 1708 N N . GLU A 1 208 ? 26.202 3.690 -9.201 1.00 67.81 208 GLU A N 1
ATOM 1709 C CA . GLU A 1 208 ? 27.573 4.146 -8.968 1.00 67.81 208 GLU A CA 1
ATOM 1710 C C . GLU A 1 208 ? 28.417 4.027 -10.235 1.00 67.81 208 GLU A C 1
ATOM 1712 O O . GLU A 1 208 ? 29.234 4.903 -10.519 1.00 67.81 208 GLU A O 1
ATOM 1717 N N . THR A 1 209 ? 28.205 2.967 -11.020 1.00 65.62 209 THR A N 1
ATOM 1718 C CA . THR A 1 209 ? 29.047 2.641 -12.175 1.00 65.62 209 THR A CA 1
ATOM 1719 C C . THR A 1 209 ? 28.531 3.206 -13.489 1.00 65.62 209 THR A C 1
ATOM 1721 O O . THR A 1 209 ? 29.310 3.310 -14.433 1.00 65.62 209 THR A O 1
ATOM 1724 N N . ASN A 1 210 ? 27.241 3.548 -13.592 1.00 79.19 210 ASN A N 1
ATOM 1725 C CA . ASN A 1 210 ? 26.650 3.982 -14.855 1.00 79.19 210 ASN A CA 1
ATOM 1726 C C . ASN A 1 210 ? 25.639 5.125 -14.671 1.00 79.19 210 ASN A C 1
ATOM 1728 O O . ASN A 1 210 ? 24.439 4.931 -14.478 1.00 79.19 210 ASN A O 1
ATOM 1732 N N . VAL A 1 211 ? 26.144 6.356 -14.757 1.00 85.44 211 VAL A N 1
ATOM 1733 C CA . VAL A 1 211 ? 25.325 7.570 -14.632 1.00 85.44 211 VAL A CA 1
ATOM 1734 C C . VAL A 1 211 ? 24.498 7.880 -15.884 1.00 85.44 211 VAL A C 1
ATOM 1736 O O . VAL A 1 211 ? 23.555 8.662 -15.787 1.00 85.44 211 VAL A O 1
ATOM 1739 N N . ASP A 1 212 ? 24.796 7.244 -17.021 1.00 86.06 212 ASP A N 1
ATOM 1740 C CA . ASP A 1 212 ? 24.182 7.533 -18.327 1.00 86.06 212 ASP A CA 1
ATOM 1741 C C . ASP A 1 212 ? 22.829 6.834 -18.533 1.00 86.06 212 ASP A C 1
ATOM 1743 O O . ASP A 1 212 ? 22.249 6.850 -19.622 1.00 86.06 212 ASP A O 1
ATOM 1747 N N . ILE A 1 213 ? 22.298 6.205 -17.486 1.00 87.19 213 ILE A N 1
ATOM 1748 C CA . ILE A 1 213 ? 21.032 5.485 -17.559 1.00 87.19 213 ILE A CA 1
ATOM 1749 C C . ILE A 1 213 ? 19.879 6.472 -17.727 1.00 87.19 213 ILE A C 1
ATOM 1751 O O . I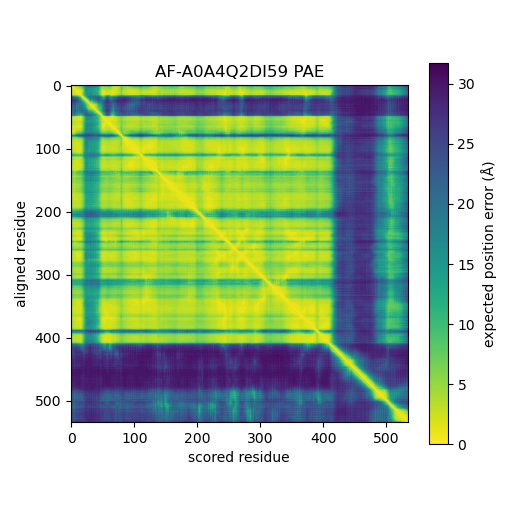LE A 1 213 ? 19.675 7.344 -16.868 1.00 87.19 213 ILE A O 1
ATOM 1755 N N . PRO A 1 214 ? 19.072 6.316 -18.794 1.00 91.38 214 PRO A N 1
ATOM 1756 C CA . PRO A 1 214 ? 17.893 7.135 -19.017 1.00 91.38 214 PRO A CA 1
ATOM 1757 C C . PRO A 1 214 ? 16.941 7.145 -17.814 1.00 91.38 214 PRO A C 1
ATOM 1759 O O . PRO A 1 214 ? 16.692 6.111 -17.195 1.00 91.38 214 PRO A O 1
ATOM 1762 N N . SER A 1 215 ? 16.320 8.295 -17.522 1.00 91.56 215 SER A N 1
ATOM 1763 C CA . SER A 1 215 ? 15.450 8.418 -16.340 1.00 91.56 215 SER A CA 1
ATOM 1764 C C . SER A 1 215 ? 14.314 7.401 -16.302 1.00 91.56 215 SER A C 1
ATOM 1766 O O . SER A 1 215 ? 14.096 6.752 -15.280 1.00 91.56 215 SER A O 1
ATOM 1768 N N . HIS A 1 216 ? 13.651 7.179 -17.438 1.00 93.38 216 HIS A N 1
ATOM 1769 C CA . HIS A 1 216 ? 12.559 6.211 -17.556 1.00 93.38 216 HIS A CA 1
ATOM 1770 C C . HIS A 1 216 ? 12.967 4.776 -17.178 1.00 93.38 216 HIS A C 1
ATOM 1772 O O . HIS A 1 216 ? 12.153 4.042 -16.622 1.00 93.38 216 HIS A O 1
ATOM 1778 N N . GLN A 1 217 ? 14.216 4.377 -17.427 1.00 91.56 217 GLN A N 1
ATOM 1779 C CA . GLN A 1 217 ? 14.740 3.059 -17.064 1.00 91.56 217 GLN A CA 1
ATOM 1780 C C . GLN A 1 217 ? 14.974 2.933 -15.557 1.00 91.56 217 GLN A C 1
ATOM 1782 O O . GLN A 1 217 ? 14.627 1.915 -14.958 1.00 91.56 217 GLN A O 1
ATOM 1787 N N . TRP A 1 218 ? 15.469 3.988 -14.910 1.00 89.25 218 TRP A N 1
ATOM 1788 C CA . TRP A 1 218 ? 15.590 3.997 -13.453 1.00 89.25 218 TRP A CA 1
ATOM 1789 C C . TRP A 1 218 ? 14.240 3.986 -12.747 1.00 89.25 218 TRP A C 1
ATOM 1791 O O . TRP A 1 218 ? 14.035 3.238 -11.788 1.00 89.25 218 TRP A O 1
ATOM 1801 N N . HIS A 1 219 ? 13.288 4.771 -13.248 1.00 93.25 219 HIS A N 1
ATOM 1802 C CA . HIS A 1 219 ? 11.908 4.707 -12.782 1.00 93.25 219 HIS A CA 1
ATOM 1803 C C . HIS A 1 219 ? 11.328 3.298 -12.996 1.00 93.25 219 HIS A C 1
ATOM 1805 O O . HIS A 1 219 ? 10.702 2.736 -12.098 1.00 93.25 219 HIS A O 1
ATOM 1811 N N . ALA A 1 220 ? 11.593 2.672 -14.145 1.00 94.81 220 ALA A N 1
ATOM 1812 C CA . ALA A 1 220 ? 11.165 1.305 -14.416 1.00 94.81 220 ALA A CA 1
ATOM 1813 C C . ALA A 1 220 ? 11.722 0.285 -13.413 1.00 94.81 220 ALA A C 1
ATOM 1815 O O . ALA A 1 220 ? 10.951 -0.527 -12.908 1.00 94.81 220 ALA A O 1
ATOM 1816 N N . LEU A 1 221 ? 13.015 0.356 -13.082 1.00 90.62 221 LEU A N 1
ATOM 1817 C CA . LEU A 1 221 ? 13.641 -0.506 -12.072 1.00 90.62 221 LEU A CA 1
ATOM 1818 C C . LEU A 1 221 ? 13.015 -0.330 -10.693 1.00 90.62 221 LEU A C 1
ATOM 1820 O O . LEU A 1 221 ? 12.715 -1.313 -10.022 1.00 90.62 221 LEU A O 1
ATOM 1824 N N . ALA A 1 222 ? 12.767 0.911 -10.273 1.00 89.06 222 ALA A N 1
ATOM 1825 C CA . ALA A 1 222 ? 12.094 1.166 -9.004 1.00 89.06 222 ALA A CA 1
ATOM 1826 C C . ALA A 1 222 ? 10.674 0.570 -8.983 1.00 89.06 222 ALA A C 1
ATOM 1828 O O . ALA A 1 222 ? 10.247 0.003 -7.979 1.00 89.06 222 ALA A O 1
ATOM 1829 N N . TYR A 1 223 ? 9.937 0.667 -10.089 1.00 93.94 223 TYR A N 1
ATOM 1830 C CA . TYR A 1 223 ? 8.607 0.074 -10.209 1.00 93.94 223 TYR A CA 1
ATOM 1831 C C . TYR A 1 223 ? 8.633 -1.458 -10.212 1.00 93.94 223 TYR A C 1
ATOM 1833 O O . TYR A 1 223 ? 7.815 -2.087 -9.539 1.00 93.94 223 TYR A O 1
ATOM 1841 N N . GLU A 1 224 ? 9.536 -2.064 -10.979 1.00 92.06 224 GLU A N 1
ATOM 1842 C CA . GLU A 1 224 ? 9.682 -3.518 -11.075 1.00 92.06 224 GLU A CA 1
ATOM 1843 C C . GLU A 1 224 ? 10.104 -4.104 -9.727 1.00 92.06 224 GLU A C 1
ATOM 1845 O O . GLU A 1 224 ? 9.400 -4.963 -9.201 1.00 92.06 224 GLU A O 1
ATOM 1850 N N . SER A 1 225 ? 11.106 -3.509 -9.079 1.00 86.31 225 SER A N 1
ATOM 1851 C CA . SER A 1 225 ? 11.560 -3.898 -7.745 1.00 86.31 225 SER A CA 1
ATOM 1852 C C . SER A 1 225 ? 10.439 -3.837 -6.703 1.00 86.31 225 SER A C 1
ATOM 1854 O O . SER A 1 225 ? 10.341 -4.699 -5.832 1.00 86.31 225 SER A O 1
ATOM 1856 N N . PHE A 1 226 ? 9.522 -2.870 -6.797 1.00 89.06 226 PHE A N 1
ATOM 1857 C CA . PHE A 1 226 ? 8.352 -2.835 -5.919 1.00 89.06 226 PHE A CA 1
ATOM 1858 C C . PHE A 1 226 ? 7.376 -3.990 -6.182 1.00 89.06 226 PHE A C 1
ATOM 1860 O O . PHE A 1 226 ? 6.847 -4.588 -5.241 1.00 89.06 226 PHE A O 1
ATOM 1867 N N . ASN A 1 227 ? 7.098 -4.282 -7.452 1.00 88.44 227 ASN A N 1
ATOM 1868 C CA . ASN A 1 227 ? 6.030 -5.197 -7.853 1.00 88.44 227 ASN A CA 1
ATOM 1869 C C . ASN A 1 227 ? 6.445 -6.666 -7.865 1.00 88.44 227 ASN A C 1
ATOM 1871 O O . ASN A 1 227 ? 5.637 -7.519 -7.498 1.00 88.44 227 ASN A O 1
ATOM 1875 N N . ASP A 1 228 ? 7.671 -6.958 -8.284 1.00 86.56 228 ASP A N 1
ATOM 1876 C CA . ASP A 1 228 ? 8.152 -8.321 -8.502 1.00 86.56 228 ASP A CA 1
ATOM 1877 C C . ASP A 1 228 ? 8.819 -8.902 -7.252 1.00 86.56 228 ASP A C 1
ATOM 1879 O O . ASP A 1 228 ? 8.857 -10.122 -7.091 1.00 86.56 228 ASP A O 1
ATOM 1883 N N . ASN A 1 229 ? 9.223 -8.063 -6.292 1.00 87.88 229 ASN A N 1
ATOM 1884 C CA . ASN A 1 229 ? 9.697 -8.541 -4.993 1.00 87.88 229 ASN A CA 1
ATOM 1885 C C . ASN A 1 229 ? 8.574 -8.886 -4.022 1.00 87.88 229 ASN A C 1
ATOM 1887 O O . ASN A 1 229 ? 8.859 -9.475 -2.986 1.00 87.88 229 ASN A O 1
ATOM 1891 N N . ASN A 1 230 ? 7.312 -8.574 -4.324 1.00 91.56 230 ASN A N 1
ATOM 1892 C CA . ASN A 1 230 ? 6.209 -8.810 -3.400 1.00 91.56 230 ASN A CA 1
ATOM 1893 C C . ASN A 1 230 ? 5.069 -9.613 -4.026 1.00 91.56 230 ASN A C 1
ATOM 1895 O O . ASN A 1 230 ? 4.778 -9.507 -5.220 1.00 91.56 230 ASN A O 1
ATOM 1899 N N . TYR A 1 231 ? 4.358 -10.373 -3.199 1.00 93.44 231 TYR A N 1
ATOM 1900 C CA . TYR A 1 231 ? 3.057 -10.922 -3.557 1.00 93.44 231 TYR A CA 1
ATOM 1901 C C . TYR A 1 231 ? 1.949 -10.233 -2.775 1.00 93.44 231 TYR A C 1
ATOM 1903 O O . TYR A 1 231 ? 2.118 -9.844 -1.622 1.00 93.44 231 TYR A O 1
ATOM 1911 N N . LEU A 1 232 ? 0.806 -10.084 -3.439 1.00 96.25 232 LEU A N 1
ATOM 1912 C CA . LEU A 1 232 ? -0.389 -9.495 -2.863 1.00 96.25 232 LEU A CA 1
ATOM 1913 C C . LEU A 1 232 ? -1.177 -10.560 -2.101 1.00 96.25 232 LEU A C 1
ATOM 1915 O O . LEU A 1 232 ? -1.420 -11.650 -2.619 1.00 96.25 232 LEU A O 1
ATOM 1919 N N . GLY A 1 233 ? -1.640 -10.206 -0.913 1.00 97.00 233 GLY A N 1
ATOM 1920 C CA . GLY A 1 233 ? -2.665 -10.935 -0.190 1.00 97.00 233 GLY A CA 1
ATOM 1921 C C . GLY A 1 233 ? -3.690 -9.994 0.434 1.00 97.00 233 GLY A C 1
ATOM 1922 O O . GLY A 1 233 ? -3.574 -8.767 0.363 1.00 97.00 233 GLY A O 1
ATOM 1923 N N . ILE A 1 234 ? -4.748 -10.592 0.976 1.00 98.19 234 ILE A N 1
ATOM 1924 C CA . ILE A 1 234 ? -5.948 -9.876 1.406 1.00 98.19 234 ILE A CA 1
ATOM 1925 C C . ILE A 1 234 ? -6.333 -10.346 2.802 1.00 98.19 234 ILE A C 1
ATOM 1927 O O . ILE A 1 234 ? -6.526 -11.546 3.039 1.00 98.19 234 ILE A O 1
ATOM 1931 N N . TRP A 1 235 ? -6.489 -9.382 3.702 1.00 98.12 235 TRP A N 1
ATOM 1932 C CA . TRP A 1 235 ? -7.010 -9.583 5.044 1.00 98.12 235 TRP A CA 1
ATOM 1933 C C . TRP A 1 235 ? -8.370 -8.925 5.197 1.00 98.12 235 TRP A C 1
ATOM 1935 O O . TRP A 1 235 ? -8.588 -7.797 4.749 1.00 98.12 235 TRP A O 1
ATOM 1945 N N . LYS A 1 236 ? -9.266 -9.642 5.871 1.00 97.69 236 LYS A N 1
ATOM 1946 C CA . LYS A 1 236 ? -10.552 -9.133 6.330 1.00 97.69 236 LYS A CA 1
ATOM 1947 C C . LYS A 1 236 ? -10.527 -9.021 7.852 1.00 97.69 236 LYS A C 1
ATOM 1949 O O . LYS A 1 236 ? -10.050 -9.946 8.511 1.00 97.69 236 LYS A O 1
ATOM 1954 N N . SER A 1 237 ? -11.006 -7.911 8.406 1.00 97.56 237 SER A N 1
ATOM 1955 C CA . SER A 1 237 ? -11.075 -7.733 9.859 1.00 97.56 237 SER A CA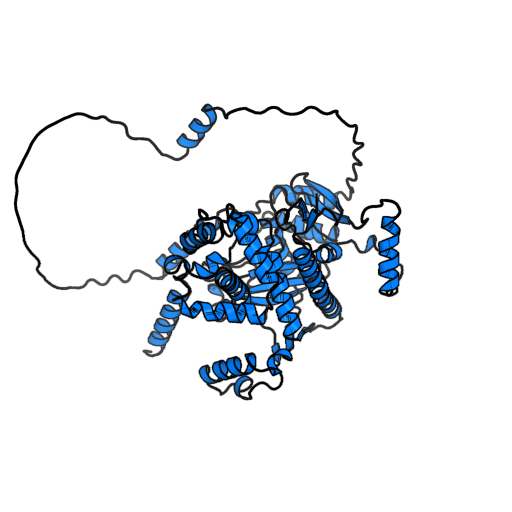 1
ATOM 1956 C C . SER A 1 237 ? -11.985 -8.783 10.505 1.00 97.56 237 SER A C 1
ATOM 1958 O O . SER A 1 237 ? -12.827 -9.412 9.851 1.00 97.56 237 SER A O 1
ATOM 1960 N N . HIS A 1 238 ? -11.813 -8.978 11.810 1.00 96.56 238 HIS A N 1
ATOM 1961 C CA . HIS A 1 238 ? -12.829 -9.647 12.614 1.00 96.56 238 HIS A CA 1
ATOM 1962 C C . HIS A 1 238 ? -14.151 -8.854 12.589 1.00 96.56 238 HIS A C 1
ATOM 1964 O O . HIS A 1 238 ? -14.122 -7.645 12.405 1.00 96.56 238 HIS A O 1
ATOM 1970 N N . GLU A 1 239 ? -15.303 -9.501 12.792 1.00 92.19 239 GLU A N 1
ATOM 1971 C CA . GLU A 1 239 ? -16.621 -8.830 12.743 1.00 92.19 239 GLU A CA 1
ATOM 1972 C C . GLU A 1 239 ? -16.807 -7.805 13.872 1.00 92.19 239 GLU A C 1
ATOM 1974 O O . GLU A 1 239 ? -17.334 -6.725 13.638 1.00 92.19 239 GLU A O 1
ATOM 1979 N N . ASP A 1 240 ? -16.281 -8.104 15.060 1.00 93.81 240 ASP A N 1
ATOM 1980 C CA . ASP A 1 240 ? -16.303 -7.196 16.221 1.00 93.81 240 ASP A CA 1
ATOM 1981 C C . ASP A 1 240 ? -15.138 -6.187 16.243 1.00 93.81 240 ASP A C 1
ATOM 1983 O O . ASP A 1 240 ? -14.842 -5.572 17.270 1.00 93.81 240 ASP A O 1
ATOM 1987 N N . SER A 1 241 ? -14.395 -6.063 15.143 1.00 96.00 241 SER A N 1
ATOM 1988 C CA . SER A 1 241 ? -13.230 -5.187 15.055 1.00 96.00 241 SER A CA 1
ATOM 1989 C C . SER A 1 241 ? -13.152 -4.514 13.690 1.00 96.00 241 SER A C 1
ATOM 1991 O O . SER A 1 241 ? -13.811 -4.899 12.728 1.00 96.00 241 SER A O 1
ATOM 1993 N N . GLU A 1 242 ? -12.308 -3.501 13.590 1.00 97.00 242 GLU A N 1
ATOM 1994 C CA . GLU A 1 242 ? -12.062 -2.805 12.338 1.00 97.00 242 GLU A CA 1
ATOM 1995 C C . GLU A 1 242 ? -10.585 -2.496 12.181 1.00 97.00 242 GLU A C 1
ATOM 1997 O O . GLU A 1 242 ? -9.862 -2.361 13.167 1.00 97.00 242 GLU A O 1
ATOM 2002 N N . PHE A 1 243 ? -10.144 -2.362 10.938 1.00 98.00 243 PHE A N 1
ATOM 2003 C CA . PHE A 1 243 ? -8.888 -1.711 10.629 1.00 98.00 243 PHE A CA 1
ATOM 2004 C C . PHE A 1 243 ? -9.035 -0.197 10.770 1.00 98.00 243 PHE A C 1
ATOM 2006 O O . PHE A 1 243 ? -10.019 0.385 10.317 1.00 98.00 243 PHE A O 1
ATOM 2013 N N . VAL A 1 244 ? -8.034 0.444 11.363 1.00 97.44 244 VAL A N 1
ATOM 2014 C CA . VAL A 1 244 ? -7.951 1.907 11.474 1.00 97.44 244 VAL A CA 1
ATOM 2015 C C . VAL A 1 244 ? -6.984 2.464 10.434 1.00 97.44 244 VAL A C 1
ATOM 2017 O O . VAL A 1 244 ? -6.074 1.771 9.978 1.00 97.44 244 VAL A O 1
ATOM 2020 N N . LEU A 1 245 ? -7.166 3.723 10.048 1.00 96.12 245 LEU A N 1
ATOM 2021 C CA . LEU A 1 245 ? -6.387 4.364 8.992 1.00 96.12 245 LEU A CA 1
ATOM 2022 C C . LEU A 1 245 ? -5.660 5.596 9.537 1.00 96.12 245 LEU A C 1
ATOM 2024 O O . LEU A 1 245 ? -6.279 6.596 9.880 1.00 96.12 245 LEU A O 1
ATOM 2028 N N . GLY A 1 246 ? -4.334 5.543 9.578 1.00 93.25 246 GLY A N 1
ATOM 2029 C CA . GLY A 1 246 ? -3.472 6.692 9.860 1.00 93.25 246 GLY A CA 1
ATOM 2030 C C . GLY A 1 246 ? -3.037 7.447 8.598 1.00 93.25 246 GLY A C 1
ATOM 2031 O O . GLY A 1 246 ? -3.153 6.948 7.478 1.00 93.25 246 GLY A O 1
ATOM 2032 N N . ASN A 1 247 ? -2.447 8.630 8.766 1.00 87.00 247 ASN A N 1
ATOM 2033 C CA . ASN A 1 247 ? -1.945 9.448 7.652 1.00 87.00 247 ASN A CA 1
ATOM 2034 C C . ASN A 1 247 ? -0.802 8.811 6.859 1.00 87.00 247 ASN A C 1
ATOM 2036 O O . ASN A 1 247 ? -0.698 9.050 5.658 1.00 87.00 247 ASN A O 1
ATOM 2040 N N . ASN A 1 248 ? -0.027 7.929 7.487 1.00 79.38 248 ASN A N 1
ATOM 2041 C CA . ASN A 1 248 ? 1.030 7.177 6.816 1.00 79.38 248 ASN A CA 1
ATOM 2042 C C . ASN A 1 248 ? 0.601 5.763 6.395 1.00 79.38 248 ASN A C 1
ATOM 2044 O O . ASN A 1 248 ? 1.412 5.027 5.850 1.00 79.38 248 ASN A O 1
ATOM 2048 N N . CYS A 1 249 ? -0.668 5.374 6.589 1.00 72.81 249 CYS A N 1
ATOM 2049 C CA . CYS A 1 249 ? -1.140 3.977 6.510 1.00 72.81 249 CYS A CA 1
ATOM 2050 C C . CYS A 1 249 ? -1.312 3.387 5.112 1.00 72.81 249 CYS A C 1
ATOM 2052 O O . CYS A 1 249 ? -1.776 2.254 4.970 1.00 72.81 249 CYS A O 1
ATOM 2054 N N . TYR A 1 250 ? -0.910 4.121 4.078 1.00 83.12 250 TYR A N 1
ATOM 2055 C CA . TYR A 1 250 ? -0.920 3.622 2.713 1.00 83.12 250 TYR A CA 1
ATOM 2056 C C . TYR A 1 250 ? 0.473 3.131 2.304 1.00 83.12 250 TYR A C 1
ATOM 2058 O O . TYR A 1 250 ? 1.216 3.800 1.585 1.00 83.12 250 TYR A O 1
ATOM 2066 N N . GLY A 1 251 ? 0.821 1.932 2.773 1.00 84.81 251 GLY A N 1
ATOM 2067 C CA . GLY A 1 251 ? 2.121 1.299 2.557 1.00 84.81 251 GLY A CA 1
ATOM 2068 C C . GLY A 1 251 ? 3.035 1.330 3.776 1.00 84.81 251 GLY A C 1
ATOM 2069 O O . GLY A 1 251 ? 4.254 1.374 3.591 1.00 84.81 251 GLY A O 1
ATOM 2070 N N . VAL A 1 252 ? 2.462 1.295 4.989 1.00 90.06 252 VAL A N 1
ATOM 2071 C CA . VAL A 1 252 ? 3.240 1.141 6.230 1.00 90.06 252 VAL A CA 1
ATOM 2072 C C . VAL A 1 252 ? 3.986 -0.167 6.169 1.00 90.06 252 VAL A C 1
ATOM 2074 O O . VAL A 1 252 ? 3.434 -1.199 5.783 1.00 90.06 252 VAL A O 1
ATOM 2077 N N . TRP A 1 253 ? 5.252 -0.090 6.534 1.00 90.12 253 TRP A N 1
ATOM 2078 C CA . TRP A 1 253 ? 6.119 -1.239 6.589 1.00 90.12 253 TRP A CA 1
ATOM 2079 C C . TRP A 1 253 ? 6.057 -1.905 7.966 1.00 90.12 253 TRP A C 1
ATOM 2081 O O . TRP A 1 253 ? 5.971 -1.227 8.990 1.00 90.12 253 TRP A O 1
ATOM 2091 N N . GLU A 1 254 ? 6.150 -3.231 7.976 1.00 93.12 254 GLU A N 1
ATOM 2092 C CA . GLU A 1 254 ? 6.371 -4.011 9.186 1.00 93.12 254 GLU A CA 1
ATOM 2093 C C . GLU A 1 254 ? 7.246 -5.232 8.893 1.00 93.12 254 GLU A C 1
ATOM 2095 O O . GLU A 1 254 ? 7.163 -5.836 7.820 1.00 93.12 254 GLU A O 1
ATOM 2100 N N . GLY A 1 255 ? 8.092 -5.579 9.861 1.00 93.94 255 GLY A N 1
ATOM 2101 C CA . GLY A 1 255 ? 8.788 -6.855 9.890 1.00 93.94 255 GLY A CA 1
ATOM 2102 C C . GLY A 1 255 ? 10.049 -6.926 9.032 1.00 93.94 255 GLY A C 1
ATOM 2103 O O . GLY A 1 255 ? 10.108 -6.420 7.906 1.00 93.94 255 GLY A O 1
ATOM 2104 N N . THR A 1 256 ? 11.080 -7.589 9.549 1.00 94.06 256 THR A N 1
ATOM 2105 C CA . THR A 1 256 ? 12.346 -7.793 8.836 1.00 94.06 256 THR A CA 1
ATOM 2106 C C . THR A 1 256 ? 12.491 -9.230 8.346 1.00 94.06 256 THR A C 1
ATOM 2108 O O . THR A 1 256 ? 11.966 -10.156 8.959 1.00 94.06 256 THR A O 1
ATOM 2111 N N . LEU A 1 257 ? 13.223 -9.421 7.248 1.00 92.94 257 LEU A N 1
ATOM 2112 C CA . LEU A 1 257 ? 13.694 -10.735 6.809 1.00 92.94 257 LEU A CA 1
ATOM 2113 C C . LEU A 1 257 ? 15.217 -10.728 6.819 1.00 92.94 257 LEU A C 1
ATOM 2115 O O . LEU A 1 257 ? 15.825 -9.956 6.075 1.00 92.94 257 LEU A O 1
ATOM 2119 N N . ALA A 1 258 ? 15.826 -11.556 7.670 1.00 90.19 258 ALA A N 1
ATOM 2120 C CA . ALA A 1 258 ? 17.279 -11.591 7.861 1.00 90.19 258 ALA A CA 1
ATOM 2121 C C . ALA A 1 258 ? 17.876 -10.184 8.116 1.00 90.19 258 ALA A C 1
ATOM 2123 O O . ALA A 1 258 ? 18.908 -9.810 7.563 1.00 90.19 258 ALA A O 1
ATOM 2124 N N . GLY A 1 259 ? 17.181 -9.369 8.919 1.00 88.50 259 GLY A N 1
ATOM 2125 C CA . GLY A 1 259 ? 17.578 -7.995 9.244 1.00 88.50 259 GLY A CA 1
ATOM 2126 C C . GLY A 1 259 ? 17.249 -6.943 8.177 1.00 88.50 259 GLY A C 1
ATOM 2127 O O . GLY A 1 259 ? 17.416 -5.754 8.444 1.00 88.50 259 GLY A O 1
ATOM 2128 N N . SER A 1 260 ? 16.743 -7.328 6.997 1.00 84.12 260 SER A N 1
ATOM 2129 C CA . SER A 1 260 ? 16.286 -6.369 5.981 1.00 84.12 260 SER A CA 1
ATOM 2130 C C . SER A 1 260 ? 14.877 -5.867 6.265 1.00 84.12 260 SER A C 1
ATOM 2132 O O . SER A 1 260 ? 13.958 -6.686 6.377 1.00 84.12 260 SER A O 1
ATOM 2134 N N . PRO A 1 261 ? 14.661 -4.545 6.335 1.00 79.25 261 PRO A N 1
ATOM 2135 C CA . PRO A 1 261 ? 13.400 -3.986 6.784 1.00 79.25 261 PRO A CA 1
ATOM 2136 C C . PRO A 1 261 ? 12.368 -3.854 5.657 1.00 79.25 261 PRO A C 1
ATOM 2138 O O . PRO A 1 261 ? 12.034 -2.734 5.278 1.00 79.25 261 PRO A O 1
ATOM 2141 N N . ILE A 1 262 ? 11.889 -4.971 5.077 1.00 82.19 262 ILE A N 1
ATOM 2142 C CA . ILE A 1 262 ? 10.894 -4.955 3.974 1.00 82.19 262 ILE A CA 1
ATOM 2143 C C . ILE A 1 262 ? 9.981 -6.210 3.937 1.00 82.19 262 ILE A C 1
ATOM 2145 O O . ILE A 1 262 ? 9.584 -6.637 2.856 1.00 82.19 262 ILE A O 1
ATOM 2149 N N . LEU A 1 263 ? 9.643 -6.850 5.068 1.00 93.75 263 LEU A N 1
ATOM 2150 C CA . LEU A 1 263 ? 8.839 -8.085 5.027 1.00 93.75 263 LEU A CA 1
ATOM 2151 C C . LEU A 1 263 ? 7.380 -7.854 4.603 1.00 93.75 263 LEU A C 1
ATOM 2153 O O . LEU A 1 263 ? 6.920 -8.521 3.676 1.00 93.75 263 LEU A O 1
ATOM 2157 N N . TYR A 1 264 ? 6.672 -6.918 5.241 1.00 95.00 264 TYR A N 1
ATOM 2158 C CA . TYR A 1 264 ? 5.276 -6.581 4.946 1.00 95.00 264 TYR A CA 1
ATOM 2159 C C . TYR A 1 264 ? 5.113 -5.110 4.559 1.00 95.00 264 TYR A C 1
ATOM 2161 O O . TYR A 1 264 ? 5.754 -4.222 5.121 1.00 95.00 264 TYR A O 1
ATOM 2169 N N . ARG A 1 265 ? 4.192 -4.834 3.631 1.00 94.31 265 ARG A N 1
ATOM 2170 C CA . ARG A 1 265 ? 3.623 -3.502 3.392 1.00 94.31 265 ARG A CA 1
ATOM 2171 C C . ARG A 1 265 ? 2.107 -3.565 3.463 1.00 94.31 265 ARG A C 1
ATOM 2173 O O . ARG A 1 265 ? 1.481 -4.367 2.769 1.00 94.31 265 ARG A O 1
ATOM 2180 N N . ILE A 1 266 ? 1.532 -2.700 4.283 1.00 95.38 266 ILE A N 1
ATOM 2181 C CA . ILE A 1 266 ? 0.122 -2.730 4.664 1.00 95.38 266 ILE A CA 1
ATOM 2182 C C . ILE A 1 266 ? -0.602 -1.551 4.019 1.00 95.38 266 ILE A C 1
ATOM 2184 O O . ILE A 1 266 ? -0.160 -0.405 4.116 1.00 95.38 266 ILE A O 1
ATOM 2188 N N . TYR A 1 267 ? -1.725 -1.843 3.369 1.00 95.56 267 TYR A N 1
ATOM 2189 C CA . TYR A 1 267 ? -2.575 -0.878 2.681 1.00 95.56 267 TYR A CA 1
ATOM 2190 C C . TYR A 1 267 ? -4.008 -1.036 3.182 1.00 95.56 267 TYR A C 1
ATOM 2192 O O . TYR A 1 267 ? -4.757 -1.889 2.696 1.00 95.56 267 TYR A O 1
ATOM 2200 N N . VAL A 1 268 ? -4.388 -0.232 4.175 1.00 96.38 268 VAL A N 1
ATOM 2201 C CA . VAL A 1 268 ? -5.758 -0.236 4.706 1.00 96.38 268 VAL A CA 1
ATOM 2202 C C . VAL A 1 268 ? -6.683 0.432 3.688 1.00 96.38 268 VAL A C 1
ATOM 2204 O O . VAL A 1 268 ? -6.490 1.594 3.330 1.00 96.38 268 VAL A O 1
ATOM 2207 N N . ILE A 1 269 ? -7.674 -0.313 3.195 1.00 95.25 269 ILE A N 1
ATOM 2208 C CA . ILE A 1 269 ? -8.590 0.137 2.130 1.00 95.25 269 ILE A CA 1
ATOM 2209 C C . ILE A 1 269 ? -9.959 0.510 2.690 1.00 95.25 269 ILE A C 1
ATOM 2211 O O . ILE A 1 269 ? -10.649 1.365 2.138 1.00 95.25 269 ILE A O 1
ATOM 2215 N N . SER A 1 270 ? -10.354 -0.134 3.781 1.00 96.31 270 SER A N 1
ATOM 2216 C CA . SER A 1 270 ? -11.589 0.133 4.506 1.00 96.31 270 SER A CA 1
ATOM 2217 C C . SER A 1 270 ? -11.481 -0.420 5.935 1.00 96.31 270 SER A C 1
ATOM 2219 O O . SER A 1 270 ? -10.554 -1.187 6.211 1.00 96.31 270 SER A O 1
ATOM 2221 N N . PRO A 1 271 ? -12.456 -0.135 6.816 1.00 97.00 271 PRO A N 1
ATOM 2222 C CA . PRO A 1 271 ? -12.558 -0.753 8.139 1.00 97.00 271 PRO A CA 1
ATOM 2223 C C . PRO A 1 271 ? -12.527 -2.285 8.107 1.00 97.00 271 PRO A C 1
ATOM 2225 O O . PRO A 1 271 ? -12.105 -2.919 9.065 1.00 97.00 271 PRO A O 1
ATOM 2228 N N . GLN A 1 272 ? -12.952 -2.900 7.001 1.00 96.62 272 GLN A N 1
ATOM 2229 C CA . GLN A 1 272 ? -13.067 -4.353 6.901 1.00 96.62 272 GLN A CA 1
ATOM 2230 C C . GLN A 1 272 ? -11.967 -5.003 6.071 1.00 96.62 272 GLN A C 1
ATOM 2232 O O . GLN A 1 272 ? -11.771 -6.206 6.200 1.00 96.62 272 GLN A O 1
ATOM 2237 N N . ILE A 1 273 ? -11.280 -4.268 5.194 1.00 97.56 273 ILE A N 1
ATOM 2238 C CA . ILE A 1 273 ? -10.382 -4.853 4.191 1.00 97.56 273 ILE A CA 1
ATOM 2239 C C . ILE A 1 273 ? -9.037 -4.141 4.190 1.00 97.56 273 ILE A C 1
ATOM 2241 O O . ILE A 1 273 ? -8.949 -2.923 4.020 1.00 97.56 273 ILE A O 1
ATOM 2245 N N . THR A 1 274 ? -7.987 -4.950 4.264 1.00 97.25 274 THR A N 1
ATOM 2246 C CA . THR A 1 274 ? -6.600 -4.529 4.099 1.00 97.25 274 THR A CA 1
ATOM 2247 C C . THR A 1 274 ? -5.946 -5.361 3.003 1.00 97.25 274 THR A C 1
ATOM 2249 O O . THR A 1 274 ? -6.071 -6.587 2.968 1.00 97.25 274 THR A O 1
ATOM 2252 N N . MET A 1 275 ? -5.239 -4.688 2.099 1.00 97.31 275 MET A N 1
ATOM 2253 C CA . MET A 1 275 ? -4.342 -5.327 1.140 1.00 97.31 275 MET A CA 1
ATOM 2254 C C . MET A 1 275 ? -2.929 -5.353 1.715 1.00 97.31 275 MET A C 1
ATOM 2256 O O . MET A 1 275 ? -2.479 -4.376 2.313 1.00 97.31 275 MET A O 1
ATOM 2260 N N . VAL A 1 276 ? -2.222 -6.459 1.517 1.00 96.62 276 VAL A N 1
ATOM 2261 C CA . VAL A 1 276 ? -0.877 -6.658 2.064 1.00 96.62 276 VAL A CA 1
ATOM 2262 C C . VAL A 1 276 ? 0.052 -7.111 0.958 1.00 96.62 276 VAL A C 1
ATOM 2264 O O . VAL A 1 276 ? -0.277 -8.027 0.208 1.00 96.62 276 VAL A O 1
ATOM 2267 N N . LEU A 1 277 ? 1.215 -6.483 0.862 1.00 96.19 277 LEU A N 1
ATOM 2268 C CA . LEU A 1 277 ? 2.324 -6.973 0.057 1.00 96.19 277 LEU A CA 1
ATOM 2269 C C . LEU A 1 277 ? 3.324 -7.650 0.996 1.00 96.19 277 LEU A C 1
ATOM 2271 O O . LEU A 1 277 ? 3.812 -6.992 1.911 1.00 96.19 277 LEU A O 1
ATOM 2275 N N . LYS A 1 278 ? 3.614 -8.938 0.791 1.00 95.31 278 LYS A N 1
ATOM 2276 C CA . LYS A 1 278 ? 4.678 -9.651 1.518 1.00 95.31 278 LYS A CA 1
ATOM 2277 C C . LYS A 1 278 ? 5.831 -9.970 0.573 1.00 95.31 278 LYS A C 1
ATOM 2279 O O . LYS A 1 278 ? 5.599 -10.327 -0.585 1.00 95.31 278 LYS A O 1
ATOM 2284 N N . LEU A 1 279 ? 7.058 -9.867 1.071 1.00 93.56 279 LEU A N 1
ATOM 2285 C CA . LEU A 1 279 ? 8.271 -10.148 0.312 1.00 93.56 279 LEU A CA 1
ATOM 2286 C C . LEU A 1 279 ? 8.277 -11.596 -0.218 1.00 93.56 279 LEU A C 1
ATOM 2288 O O . LEU A 1 279 ? 8.180 -12.558 0.541 1.00 93.56 279 LEU A O 1
ATOM 2292 N N . ASN A 1 280 ? 8.437 -11.764 -1.531 1.00 91.69 280 ASN A N 1
ATOM 2293 C CA . ASN A 1 280 ? 8.460 -13.058 -2.222 1.00 91.69 280 ASN A CA 1
ATOM 2294 C C . ASN A 1 280 ? 9.576 -13.971 -1.716 1.00 91.69 280 ASN A C 1
ATOM 2296 O O . ASN A 1 280 ? 9.389 -15.187 -1.636 1.00 91.69 280 ASN A O 1
ATOM 2300 N N . MET A 1 281 ? 10.717 -13.379 -1.354 1.00 87.25 281 MET A N 1
ATOM 2301 C CA . MET A 1 281 ? 11.866 -14.103 -0.821 1.00 87.25 281 MET A CA 1
ATOM 2302 C C . MET A 1 281 ? 11.552 -14.863 0.450 1.00 87.25 281 MET A C 1
ATOM 2304 O O . MET A 1 281 ? 12.197 -15.871 0.688 1.00 87.25 281 MET A O 1
ATOM 2308 N N . SER A 1 282 ? 10.582 -14.423 1.251 1.00 89.50 282 SER A N 1
ATOM 2309 C CA . SER A 1 282 ? 10.322 -15.030 2.555 1.00 89.50 282 SER A CA 1
ATOM 2310 C C . SER A 1 282 ? 9.970 -16.523 2.451 1.00 89.50 282 SER A C 1
ATOM 2312 O O . SER A 1 282 ? 10.202 -17.276 3.383 1.00 89.50 282 SER A O 1
ATOM 2314 N N . LYS A 1 283 ? 9.537 -16.995 1.271 1.00 85.88 283 LYS A N 1
ATOM 2315 C CA . LYS A 1 283 ? 9.365 -18.427 0.971 1.00 85.88 283 LYS A CA 1
ATOM 2316 C C . LYS A 1 283 ? 10.652 -19.243 0.905 1.00 85.88 283 LYS A C 1
ATOM 2318 O O . LYS A 1 283 ? 10.610 -20.455 1.083 1.00 85.88 283 LYS A O 1
ATOM 2323 N N . ALA A 1 284 ? 11.753 -18.610 0.528 1.00 86.06 284 ALA A N 1
ATOM 2324 C CA . ALA A 1 284 ? 13.046 -19.259 0.374 1.00 86.06 284 ALA A CA 1
ATOM 2325 C C . ALA A 1 284 ? 13.827 -19.313 1.694 1.00 86.06 284 ALA A C 1
ATOM 2327 O O . ALA A 1 284 ? 14.873 -19.957 1.746 1.00 86.06 284 ALA A O 1
ATOM 2328 N N . PHE A 1 285 ? 13.335 -18.648 2.741 1.00 86.31 285 PHE A N 1
ATOM 2329 C CA . PHE A 1 285 ? 13.979 -18.598 4.045 1.00 86.31 285 PHE A CA 1
ATOM 2330 C C . PHE A 1 285 ? 13.127 -19.302 5.103 1.00 86.31 285 PHE A C 1
ATOM 2332 O O . PHE A 1 285 ? 11.899 -19.305 5.004 1.00 86.31 285 PHE A O 1
ATOM 2339 N N . PRO A 1 286 ? 13.765 -19.885 6.128 1.00 88.75 286 PRO A N 1
ATOM 2340 C CA . PRO A 1 286 ? 13.064 -20.353 7.314 1.00 88.75 286 PRO A CA 1
ATOM 2341 C C . PRO A 1 286 ? 12.307 -19.207 8.002 1.00 88.75 286 PRO A C 1
ATOM 2343 O O . PRO A 1 286 ? 12.792 -18.071 8.038 1.00 88.75 286 PRO A O 1
ATOM 2346 N N . SER A 1 287 ? 11.131 -19.498 8.563 1.00 89.06 287 SER A N 1
ATOM 2347 C CA . SER A 1 287 ? 10.290 -18.503 9.245 1.00 89.06 287 SER A CA 1
ATOM 2348 C C . SER A 1 287 ? 10.970 -17.884 10.470 1.00 89.06 287 SER A C 1
ATOM 2350 O O . SER A 1 287 ? 10.618 -16.784 10.869 1.00 89.06 287 SER A O 1
ATOM 2352 N N . GLU A 1 288 ? 11.990 -18.532 11.029 1.00 91.38 288 GLU A N 1
ATOM 2353 C CA . GLU A 1 288 ? 12.817 -18.033 12.132 1.00 91.38 288 GLU A CA 1
ATOM 2354 C C . GLU A 1 288 ? 13.651 -16.800 11.750 1.00 91.38 288 GLU A C 1
ATOM 2356 O O . GLU A 1 288 ? 14.134 -16.084 12.626 1.00 91.38 288 GLU A O 1
ATOM 2361 N N . LEU A 1 289 ? 13.839 -16.550 10.449 1.00 91.94 289 LEU A N 1
ATOM 2362 C CA . LEU A 1 289 ? 14.489 -15.339 9.942 1.00 91.94 289 LEU A CA 1
ATOM 2363 C C . LEU A 1 289 ? 13.504 -14.186 9.712 1.00 91.94 289 LEU A C 1
ATOM 2365 O O . LEU A 1 289 ? 13.951 -13.077 9.403 1.00 91.94 289 LEU A O 1
ATOM 2369 N N . GLU A 1 290 ? 12.196 -14.436 9.832 1.00 94.44 290 GLU A N 1
ATOM 2370 C CA . GLU A 1 290 ? 11.163 -13.402 9.842 1.00 94.44 290 GLU A CA 1
ATOM 2371 C C . GLU A 1 290 ? 11.041 -12.833 11.265 1.00 94.44 290 GLU A C 1
ATOM 2373 O O . GLU A 1 290 ? 10.555 -13.498 12.177 1.00 94.44 290 GLU A O 1
ATOM 2378 N N . ASP A 1 291 ? 11.461 -11.583 11.463 1.00 93.94 291 ASP A N 1
ATOM 2379 C CA . ASP A 1 291 ? 11.213 -10.847 12.709 1.00 93.94 291 ASP A CA 1
ATOM 2380 C C . ASP A 1 291 ? 10.032 -9.908 12.479 1.00 93.94 291 ASP A C 1
ATOM 2382 O O . ASP A 1 291 ? 10.194 -8.812 11.937 1.00 93.94 291 ASP A O 1
ATOM 2386 N N . SER A 1 292 ? 8.831 -10.387 12.796 1.00 94.62 292 SER A N 1
ATOM 2387 C CA . SER A 1 292 ? 7.574 -9.680 12.580 1.00 94.62 292 SER A CA 1
ATOM 2388 C C . SER A 1 292 ? 6.525 -10.110 13.594 1.00 94.62 292 SER A C 1
ATOM 2390 O O . SER A 1 292 ? 6.418 -11.267 13.994 1.00 94.62 292 SER A O 1
ATOM 2392 N N . THR A 1 293 ? 5.693 -9.154 13.973 1.00 93.06 293 THR A N 1
ATOM 2393 C CA . THR A 1 293 ? 4.499 -9.369 14.795 1.00 93.06 293 THR A CA 1
ATOM 2394 C C . THR A 1 293 ? 3.291 -9.813 13.984 1.00 93.06 293 THR A C 1
ATOM 2396 O O . THR A 1 293 ? 2.250 -10.146 14.548 1.00 93.06 293 THR A O 1
ATOM 2399 N N . LEU A 1 294 ? 3.439 -9.847 12.661 1.00 95.62 294 LEU A N 1
ATOM 2400 C CA . LEU A 1 294 ? 2.451 -10.312 11.701 1.00 95.62 294 LEU A CA 1
ATOM 2401 C C . LEU A 1 294 ? 2.808 -11.684 11.104 1.00 95.62 294 LEU A C 1
ATOM 2403 O O . LEU A 1 294 ? 2.130 -12.139 10.185 1.00 95.62 294 LEU A O 1
ATOM 2407 N N . SER A 1 295 ? 3.853 -12.360 11.599 1.00 93.62 295 SER A N 1
ATOM 2408 C CA . SER A 1 295 ? 4.280 -13.681 11.102 1.00 93.62 295 SER A CA 1
ATOM 2409 C C . SER A 1 295 ? 3.181 -14.746 11.192 1.00 93.62 295 SER A C 1
ATOM 2411 O O . SER A 1 295 ? 3.063 -15.578 10.295 1.00 93.62 295 SER A O 1
ATOM 2413 N N . ASP A 1 296 ? 2.326 -14.671 12.216 1.00 94.25 296 ASP A N 1
ATOM 2414 C CA . ASP A 1 296 ? 1.198 -15.592 12.415 1.00 94.25 296 ASP A CA 1
ATOM 2415 C C . ASP A 1 296 ? -0.053 -15.210 11.603 1.00 94.25 296 ASP A C 1
ATOM 2417 O O . ASP A 1 296 ? -1.108 -15.850 11.721 1.00 94.25 296 ASP A O 1
ATOM 2421 N N . HIS A 1 297 ? -0.004 -14.142 10.800 1.00 96.75 297 HIS A N 1
ATOM 2422 C CA . HIS A 1 297 ? -1.152 -13.738 9.995 1.00 96.75 297 HIS A CA 1
ATOM 2423 C C . HIS A 1 297 ? -1.276 -14.631 8.760 1.00 96.75 297 HIS A C 1
ATOM 2425 O O . HIS A 1 297 ? -0.325 -14.772 7.988 1.00 96.75 297 HIS A O 1
ATOM 2431 N N . PRO A 1 298 ? -2.467 -15.201 8.505 1.00 95.44 298 PRO A N 1
ATOM 2432 C CA . PRO A 1 298 ? -2.672 -16.071 7.361 1.00 95.44 298 PRO A CA 1
ATOM 2433 C C . PRO A 1 298 ? -2.477 -15.287 6.064 1.00 95.44 298 PRO A C 1
ATOM 2435 O O . PRO A 1 298 ? -3.232 -14.361 5.750 1.00 95.44 298 PRO A O 1
ATOM 2438 N N . LEU A 1 299 ? -1.471 -15.681 5.290 1.00 94.00 299 LEU A N 1
ATOM 2439 C CA . LEU A 1 299 ? -1.219 -15.143 3.965 1.00 94.00 299 LEU A CA 1
ATOM 2440 C C . LEU A 1 299 ? -0.739 -16.265 3.049 1.00 94.00 299 LEU A C 1
ATOM 2442 O O . LEU A 1 299 ? 0.137 -17.049 3.401 1.00 94.00 299 LEU A O 1
ATOM 2446 N N . GLY A 1 300 ? -1.344 -16.353 1.870 1.00 90.25 300 GLY A N 1
ATOM 2447 C CA . GLY A 1 300 ? -1.016 -17.362 0.872 1.00 90.25 300 GLY A CA 1
ATOM 2448 C C . GLY A 1 300 ? -0.865 -16.732 -0.502 1.00 90.25 300 GLY A C 1
ATOM 2449 O O . GLY A 1 300 ? -1.382 -15.645 -0.763 1.00 90.25 300 GLY A O 1
ATOM 2450 N N . PHE A 1 301 ? -0.159 -17.432 -1.385 1.00 91.69 301 PHE A N 1
ATOM 2451 C CA . PHE A 1 301 ? -0.027 -17.015 -2.775 1.00 91.69 301 PHE A CA 1
ATOM 2452 C C . PHE A 1 301 ? -1.365 -17.137 -3.500 1.00 91.69 301 PHE A C 1
ATOM 2454 O O . PHE A 1 301 ? -2.135 -18.056 -3.206 1.00 91.69 301 PHE A O 1
ATOM 2461 N N . PRO A 1 302 ? -1.639 -16.254 -4.473 1.00 94.25 302 PRO A N 1
ATOM 2462 C CA . PRO A 1 302 ? -2.794 -16.437 -5.327 1.00 94.25 302 PRO A CA 1
ATOM 2463 C C . PRO A 1 302 ? -2.669 -17.741 -6.112 1.00 94.25 302 PRO A C 1
ATOM 2465 O O . PRO A 1 302 ? -1.623 -18.041 -6.698 1.00 94.25 302 PRO A O 1
ATOM 2468 N N . GLN A 1 303 ? -3.767 -18.484 -6.191 1.00 94.62 303 GLN A N 1
ATOM 2469 C CA . GLN A 1 303 ? -3.879 -19.568 -7.152 1.00 94.62 303 GLN A CA 1
ATOM 2470 C C . GLN A 1 303 ? -3.941 -18.953 -8.551 1.00 94.62 303 GLN A C 1
ATOM 2472 O O . GLN A 1 303 ? -4.809 -18.129 -8.839 1.00 94.62 303 GLN A O 1
ATOM 2477 N N . THR A 1 304 ? -3.004 -19.338 -9.413 1.00 94.12 304 THR A N 1
ATOM 2478 C CA . THR A 1 304 ? -2.893 -18.788 -10.766 1.00 94.12 304 THR A CA 1
ATOM 2479 C C . THR A 1 304 ? -3.381 -19.809 -11.782 1.00 94.12 304 THR A C 1
ATOM 2481 O O . THR A 1 304 ? -2.948 -20.960 -11.769 1.00 94.12 304 THR A O 1
ATO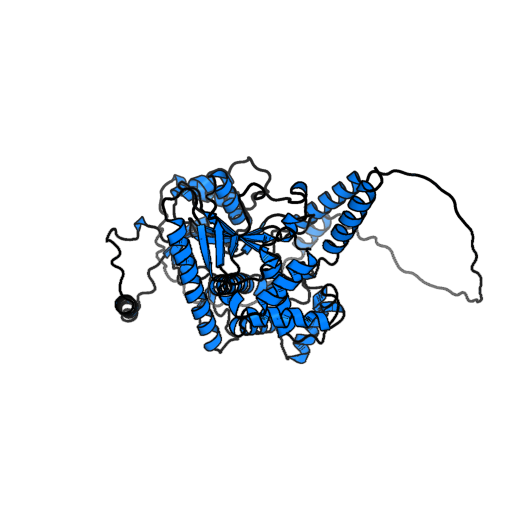M 2484 N N . VAL A 1 305 ? -4.268 -19.380 -12.676 1.00 94.25 305 VAL A N 1
ATOM 2485 C CA . VAL A 1 305 ? -4.735 -20.163 -13.822 1.00 94.25 305 VAL A CA 1
ATOM 2486 C C . VAL A 1 305 ? -4.211 -19.497 -15.088 1.00 94.25 305 VAL A C 1
ATOM 2488 O O . VAL A 1 305 ? -4.670 -18.418 -15.466 1.00 94.25 305 VAL A O 1
ATOM 2491 N N . TYR A 1 306 ? -3.234 -20.138 -15.732 1.00 93.06 306 TYR A N 1
ATOM 2492 C CA . TYR A 1 306 ? -2.655 -19.658 -16.986 1.00 93.06 306 TYR A CA 1
ATOM 2493 C C . TYR A 1 306 ? -3.554 -20.035 -18.164 1.00 93.06 306 TYR A C 1
ATOM 2495 O O . TYR A 1 306 ? -3.746 -21.218 -18.465 1.00 93.06 306 TYR A O 1
ATOM 2503 N N . HIS A 1 307 ? -4.111 -19.043 -18.852 1.00 91.00 307 HIS A N 1
ATOM 2504 C CA . HIS A 1 307 ? -5.029 -19.287 -19.957 1.00 91.00 307 HIS A CA 1
ATOM 2505 C C . HIS A 1 307 ? -4.277 -19.880 -21.147 1.00 91.00 307 HIS A C 1
ATOM 2507 O O . HIS A 1 307 ? -3.407 -19.227 -21.715 1.00 91.00 307 HIS A O 1
ATOM 2513 N N . ARG A 1 308 ? -4.605 -21.121 -21.538 1.00 87.19 308 ARG A N 1
ATOM 2514 C CA . ARG A 1 308 ? -3.859 -21.867 -22.574 1.00 87.19 308 ARG A CA 1
ATOM 2515 C C . ARG A 1 308 ? -2.342 -21.857 -22.319 1.00 87.19 308 ARG A C 1
ATOM 2517 O O . ARG A 1 308 ? -1.552 -21.780 -23.261 1.00 87.19 308 ARG A O 1
ATOM 2524 N N . GLY A 1 309 ? -1.947 -21.892 -21.043 1.00 79.44 309 GLY A N 1
ATOM 2525 C CA . GLY A 1 309 ? -0.543 -21.952 -20.656 1.00 79.44 309 GLY A CA 1
ATOM 2526 C C . GLY A 1 309 ? 0.127 -23.211 -21.221 1.00 79.44 309 GLY A C 1
ATOM 2527 O O . GLY A 1 309 ? -0.544 -24.234 -21.390 1.00 79.44 309 GLY A O 1
ATOM 2528 N N . PRO A 1 310 ? 1.437 -23.175 -21.521 1.00 79.00 310 PRO A N 1
ATOM 2529 C CA . PRO A 1 310 ? 2.174 -24.368 -21.916 1.00 79.00 310 PRO A CA 1
ATOM 2530 C C . PRO A 1 310 ? 1.960 -25.486 -20.893 1.00 79.00 310 PRO A C 1
ATOM 2532 O O . PRO A 1 310 ? 2.024 -25.222 -19.694 1.00 79.00 310 PRO A O 1
ATOM 2535 N N . GLY A 1 311 ? 1.780 -26.733 -21.344 1.00 76.56 311 GLY A N 1
ATOM 2536 C CA . GLY A 1 311 ? 1.586 -27.876 -20.438 1.00 76.56 311 GLY A CA 1
ATOM 2537 C C . GLY A 1 311 ? 2.682 -28.001 -19.368 1.00 76.56 311 GLY A C 1
ATOM 2538 O O . GLY A 1 311 ? 2.403 -28.414 -18.248 1.00 76.56 311 GLY A O 1
ATOM 2539 N N . ALA A 1 312 ? 3.900 -27.534 -19.673 1.00 75.44 312 ALA A N 1
ATOM 2540 C CA . ALA A 1 312 ? 5.017 -27.447 -18.733 1.00 75.44 312 ALA A CA 1
ATOM 2541 C C . ALA A 1 312 ? 4.735 -26.586 -17.483 1.00 75.44 312 ALA A C 1
ATOM 2543 O O . ALA A 1 312 ? 5.281 -26.887 -16.429 1.00 75.44 312 ALA A O 1
ATOM 2544 N N . LEU A 1 313 ? 3.866 -25.565 -17.555 1.00 78.25 313 LEU A N 1
ATOM 2545 C CA . LEU A 1 313 ? 3.492 -24.743 -16.392 1.00 78.25 313 LEU A CA 1
ATOM 2546 C C . LEU A 1 313 ? 2.636 -25.496 -15.371 1.00 78.25 313 LEU A C 1
ATOM 2548 O O . LEU A 1 313 ? 2.649 -25.152 -14.194 1.00 78.25 313 LEU A O 1
ATOM 2552 N N . GLY A 1 314 ? 1.887 -26.506 -15.818 1.00 74.94 314 GLY A N 1
ATOM 2553 C CA . GLY A 1 314 ? 1.118 -27.395 -14.945 1.00 74.94 314 GLY A CA 1
ATOM 2554 C C . GLY A 1 314 ? 1.845 -28.699 -14.613 1.00 74.94 314 GLY A C 1
ATOM 2555 O O . GLY A 1 314 ? 1.325 -29.502 -13.843 1.00 74.94 314 GLY A O 1
ATOM 2556 N N . ASN A 1 315 ? 3.022 -28.939 -15.199 1.00 82.06 315 ASN A N 1
ATOM 2557 C CA . ASN A 1 315 ? 3.736 -30.199 -15.059 1.00 82.06 315 ASN A CA 1
ATOM 2558 C C . ASN A 1 315 ? 4.755 -30.130 -13.915 1.00 82.06 315 ASN A C 1
ATOM 2560 O O . ASN A 1 315 ? 5.852 -29.592 -14.070 1.00 82.06 315 ASN A O 1
ATOM 2564 N N . ILE A 1 316 ? 4.402 -30.743 -12.785 1.00 78.94 316 ILE A N 1
ATOM 2565 C CA . ILE A 1 316 ? 5.249 -30.841 -11.586 1.00 78.94 316 ILE A CA 1
ATOM 2566 C C . ILE A 1 316 ? 6.569 -31.580 -11.882 1.00 78.94 316 ILE A C 1
ATOM 2568 O O . ILE A 1 316 ? 7.567 -31.338 -11.212 1.00 78.94 316 ILE A O 1
ATOM 2572 N N . LEU A 1 317 ? 6.598 -32.440 -12.907 1.00 85.88 317 LEU A N 1
ATOM 2573 C CA . LEU A 1 317 ? 7.784 -33.205 -13.304 1.00 85.88 317 LEU A CA 1
ATOM 2574 C C . LEU A 1 317 ? 8.728 -32.437 -14.245 1.00 85.88 317 LEU A C 1
ATOM 2576 O O . LEU A 1 317 ? 9.813 -32.932 -14.542 1.00 85.88 317 LEU A O 1
ATOM 2580 N N . ALA A 1 318 ? 8.331 -31.265 -14.753 1.00 85.25 318 ALA A N 1
ATOM 2581 C CA . ALA A 1 318 ? 9.208 -30.449 -15.591 1.00 85.25 318 ALA A CA 1
ATOM 2582 C C . ALA A 1 318 ? 10.360 -29.863 -14.761 1.00 85.25 318 ALA A C 1
ATOM 2584 O O . ALA A 1 318 ? 10.178 -29.509 -13.595 1.00 85.25 318 ALA A O 1
ATOM 2585 N N . SER A 1 319 ? 11.545 -29.722 -15.365 1.00 89.81 319 SER A N 1
ATOM 2586 C CA . SER A 1 319 ? 12.669 -29.087 -14.676 1.00 89.81 319 SER A CA 1
ATOM 2587 C C . SER A 1 319 ? 12.353 -27.619 -14.365 1.00 89.81 319 SER A C 1
ATOM 2589 O O . SER A 1 319 ? 11.607 -26.962 -15.097 1.00 89.81 319 SER A O 1
ATOM 2591 N N . SER A 1 320 ? 12.953 -27.061 -13.309 1.00 85.62 320 SER A N 1
ATOM 2592 C CA . SER A 1 320 ? 12.764 -25.642 -12.970 1.00 85.62 320 SER A CA 1
ATOM 2593 C C . SER A 1 320 ? 13.144 -24.715 -14.129 1.00 85.62 320 SER A C 1
ATOM 2595 O O . SER A 1 320 ? 12.482 -23.706 -14.350 1.00 85.62 320 SER A O 1
ATOM 2597 N N . LYS A 1 321 ? 14.167 -25.081 -14.913 1.00 89.00 321 LYS A N 1
ATOM 2598 C CA . LYS A 1 321 ? 14.571 -24.338 -16.112 1.00 89.00 321 LYS A CA 1
ATOM 2599 C C . LYS A 1 321 ? 13.470 -24.349 -17.176 1.00 89.00 321 LYS A C 1
ATOM 2601 O O . LYS A 1 321 ? 13.093 -23.283 -17.657 1.00 89.00 321 LYS A O 1
ATOM 2606 N N . ASP A 1 322 ? 12.902 -25.515 -17.482 1.00 88.81 322 ASP A N 1
ATOM 2607 C CA . ASP A 1 322 ? 11.829 -25.640 -18.479 1.00 88.81 322 ASP A CA 1
ATOM 2608 C C . ASP A 1 322 ? 10.565 -24.891 -18.049 1.00 88.81 322 ASP A C 1
ATOM 2610 O O . ASP A 1 322 ? 9.906 -24.256 -18.875 1.00 88.81 322 ASP A O 1
ATOM 2614 N N . GLN A 1 323 ? 10.234 -24.928 -16.754 1.00 85.12 323 GLN A N 1
ATOM 2615 C CA . GLN A 1 323 ? 9.117 -24.170 -16.188 1.00 85.12 323 GLN A CA 1
ATOM 2616 C C . GLN A 1 323 ? 9.340 -22.658 -16.326 1.00 85.12 323 GLN A C 1
ATOM 2618 O O . GLN A 1 323 ? 8.428 -21.945 -16.750 1.00 85.12 323 GLN A O 1
ATOM 2623 N N . ILE A 1 324 ? 10.549 -22.166 -16.034 1.00 86.19 324 ILE A N 1
ATOM 2624 C CA . ILE A 1 324 ? 10.914 -20.749 -16.192 1.00 86.19 324 ILE A CA 1
ATOM 2625 C C . ILE A 1 324 ? 10.832 -20.330 -17.662 1.00 86.19 324 ILE A C 1
ATOM 2627 O O . ILE A 1 324 ? 10.203 -19.319 -17.978 1.00 86.19 324 ILE A O 1
ATOM 2631 N N . GLU A 1 325 ? 11.411 -21.104 -18.578 1.00 89.25 325 GLU A N 1
ATOM 2632 C CA . GLU A 1 325 ? 11.370 -20.806 -20.014 1.00 89.25 325 GLU A CA 1
ATOM 2633 C C . GLU A 1 325 ? 9.937 -20.847 -20.564 1.00 89.25 325 GLU A C 1
ATOM 2635 O O . GLU A 1 325 ? 9.535 -19.981 -21.347 1.00 89.25 325 GLU A O 1
ATOM 2640 N N . ALA A 1 326 ? 9.131 -21.822 -20.135 1.00 91.06 326 ALA A N 1
ATOM 2641 C CA . ALA A 1 326 ? 7.716 -21.904 -20.482 1.00 91.06 326 ALA A CA 1
ATOM 2642 C C . ALA A 1 326 ? 6.933 -20.695 -19.960 1.00 91.06 326 ALA A C 1
ATOM 2644 O O . ALA A 1 326 ? 6.123 -20.133 -20.702 1.00 91.06 326 ALA A O 1
ATOM 2645 N N . LEU A 1 327 ? 7.204 -20.254 -18.730 1.00 89.94 327 LEU A N 1
ATOM 2646 C CA . LEU A 1 327 ? 6.579 -19.071 -18.145 1.00 89.94 327 LEU A CA 1
ATOM 2647 C C . LEU A 1 327 ? 6.959 -17.818 -18.926 1.00 89.94 327 LEU A C 1
ATOM 2649 O O . LEU A 1 327 ? 6.084 -17.046 -19.305 1.00 89.94 327 LEU A O 1
ATOM 2653 N N . GLN A 1 328 ? 8.240 -17.633 -19.236 1.00 88.44 328 GLN A N 1
ATOM 2654 C CA . GLN A 1 328 ? 8.707 -16.495 -20.026 1.00 88.44 328 GLN A CA 1
ATOM 2655 C C . GLN A 1 328 ? 8.071 -16.461 -21.419 1.00 88.44 328 GLN A C 1
ATOM 2657 O O . GLN A 1 328 ? 7.659 -15.392 -21.874 1.00 88.44 328 GLN A O 1
ATOM 2662 N N . ARG A 1 329 ? 7.947 -17.614 -22.090 1.00 90.69 329 ARG A N 1
ATOM 2663 C CA . ARG A 1 329 ? 7.237 -17.720 -23.376 1.00 90.69 329 ARG A CA 1
ATOM 2664 C C . ARG A 1 329 ? 5.756 -17.380 -23.233 1.00 90.69 329 ARG A C 1
ATOM 2666 O O . ARG A 1 329 ? 5.236 -16.615 -24.041 1.00 90.69 329 ARG A O 1
ATOM 2673 N N . HIS A 1 330 ? 5.093 -17.894 -22.198 1.00 92.56 330 HIS A N 1
ATOM 2674 C CA . HIS A 1 330 ? 3.683 -17.607 -21.925 1.00 92.56 330 HIS A CA 1
ATOM 2675 C C . HIS A 1 330 ? 3.439 -16.120 -21.677 1.00 92.56 330 HIS A C 1
ATOM 2677 O O . HIS A 1 330 ? 2.565 -15.536 -22.309 1.00 92.56 330 HIS A O 1
ATOM 2683 N N . LEU A 1 331 ? 4.252 -15.486 -20.828 1.00 89.19 331 LEU A N 1
ATOM 2684 C CA . LEU A 1 331 ? 4.144 -14.064 -20.486 1.00 89.19 331 LEU A CA 1
ATOM 2685 C C . LEU A 1 331 ? 4.349 -13.131 -21.689 1.00 89.19 331 LEU A C 1
ATOM 2687 O O . LEU A 1 331 ? 3.852 -12.010 -21.674 1.00 89.19 331 LEU A O 1
ATOM 2691 N N . LYS A 1 332 ? 5.064 -13.577 -22.727 1.00 88.25 332 LYS A N 1
ATOM 2692 C CA . LYS A 1 332 ? 5.210 -12.846 -23.998 1.00 88.25 332 LYS A CA 1
ATOM 2693 C C . LYS A 1 332 ? 4.059 -13.104 -24.975 1.00 88.25 332 LYS A C 1
ATOM 2695 O O . LYS A 1 332 ? 3.956 -12.420 -25.989 1.00 88.25 332 LYS A O 1
ATOM 2700 N N . SER A 1 333 ? 3.216 -14.099 -24.707 1.00 91.44 333 SER A N 1
ATOM 2701 C CA . SER A 1 333 ? 2.106 -14.463 -25.582 1.00 91.44 333 SER A CA 1
ATOM 2702 C C . SER A 1 333 ? 0.861 -13.603 -25.310 1.00 91.44 333 SER A C 1
ATOM 2704 O O . SER A 1 333 ? 0.622 -13.214 -24.160 1.00 91.44 333 SER A O 1
ATOM 2706 N N . PRO A 1 334 ? -0.002 -13.387 -26.322 1.00 90.06 334 PRO A N 1
ATOM 2707 C CA . PRO A 1 334 ? -1.294 -12.723 -26.135 1.00 90.06 334 PRO A CA 1
ATOM 2708 C C . PRO A 1 334 ? -2.208 -13.430 -25.125 1.00 90.06 334 PRO A C 1
ATOM 2710 O O . PRO A 1 334 ? -3.063 -12.790 -24.516 1.00 90.06 334 PRO A O 1
ATOM 2713 N N . ASN A 1 335 ? -2.018 -14.741 -24.925 1.00 90.75 335 ASN A N 1
ATOM 2714 C CA . ASN A 1 335 ? -2.832 -15.540 -24.013 1.00 90.75 335 ASN A CA 1
ATOM 2715 C C . ASN A 1 335 ? -2.673 -15.105 -22.552 1.00 90.75 335 ASN A C 1
ATOM 2717 O O . ASN A 1 335 ? -3.630 -15.210 -21.790 1.00 90.75 335 ASN A O 1
ATOM 2721 N N . SER A 1 336 ? -1.502 -14.582 -22.172 1.00 91.25 336 SER A N 1
ATOM 2722 C CA . SER A 1 336 ? -1.222 -14.177 -20.790 1.00 91.25 336 SER A CA 1
ATOM 2723 C C . SER A 1 336 ? -2.176 -13.104 -20.261 1.00 91.25 336 SER A C 1
ATOM 2725 O O . SER A 1 336 ? -2.458 -13.067 -19.064 1.00 91.25 336 SER A O 1
ATOM 2727 N N . ASN A 1 337 ? -2.741 -12.272 -21.140 1.00 89.44 337 ASN A N 1
ATOM 2728 C CA . ASN A 1 337 ? -3.726 -11.252 -20.771 1.00 89.44 337 ASN A CA 1
ATOM 2729 C C . ASN A 1 337 ? -5.007 -11.846 -20.165 1.00 89.44 337 ASN A C 1
ATOM 2731 O O . ASN A 1 337 ? -5.692 -11.166 -19.404 1.00 89.44 337 ASN A O 1
ATOM 2735 N N . ASN A 1 338 ? -5.300 -13.114 -20.465 1.00 92.81 338 ASN A N 1
ATOM 2736 C CA . ASN A 1 338 ? -6.477 -13.833 -19.983 1.00 92.81 338 ASN A CA 1
ATOM 2737 C C . ASN A 1 338 ? -6.193 -14.692 -18.740 1.00 92.81 338 ASN A C 1
ATOM 2739 O O . ASN A 1 338 ? -7.076 -15.429 -18.300 1.00 92.81 338 ASN A O 1
ATOM 2743 N N . ASP A 1 339 ? -4.979 -14.630 -18.184 1.00 95.50 339 ASP A N 1
ATOM 2744 C CA . ASP A 1 339 ? -4.652 -15.342 -16.948 1.00 95.50 339 ASP A CA 1
ATOM 2745 C C . ASP A 1 339 ? -5.512 -14.834 -15.789 1.00 95.50 339 ASP A C 1
ATOM 2747 O O . ASP A 1 339 ? -5.823 -13.641 -15.703 1.00 95.50 339 ASP A O 1
ATOM 2751 N N . GLN A 1 340 ? -5.863 -15.736 -14.876 1.00 97.19 340 GLN A N 1
ATOM 2752 C CA . GLN A 1 340 ? -6.661 -15.419 -13.695 1.00 97.19 340 GLN A CA 1
ATOM 2753 C C . GLN A 1 340 ? -5.891 -15.710 -12.411 1.00 97.19 340 GLN A C 1
ATOM 2755 O O . GLN A 1 340 ? -5.169 -16.701 -12.307 1.00 97.19 340 GLN A O 1
ATOM 2760 N N . PHE A 1 341 ? -6.084 -14.849 -11.418 1.00 97.44 341 PHE A N 1
ATOM 2761 C CA . PHE A 1 341 ? -5.445 -14.915 -10.111 1.00 97.44 341 PHE A CA 1
ATOM 2762 C C . PHE A 1 341 ? -6.521 -14.942 -9.037 1.00 97.44 341 PHE A C 1
ATOM 2764 O O . PHE A 1 341 ? -7.275 -13.981 -8.894 1.00 97.44 341 PHE A O 1
ATOM 2771 N N . THR A 1 342 ? -6.591 -16.035 -8.285 1.00 97.94 342 THR A N 1
ATOM 2772 C CA . THR A 1 342 ? -7.559 -16.226 -7.204 1.00 97.94 342 THR A CA 1
ATOM 2773 C C . THR A 1 342 ? -6.868 -16.044 -5.862 1.00 97.94 342 THR A C 1
ATOM 2775 O O . THR A 1 342 ? -6.029 -16.850 -5.463 1.00 97.94 342 THR A O 1
ATOM 2778 N N . PHE A 1 343 ? -7.230 -14.979 -5.159 1.00 97.88 343 PHE A N 1
ATOM 2779 C CA . PHE A 1 343 ? -6.745 -14.647 -3.827 1.00 97.88 343 PHE A CA 1
ATOM 2780 C C . PHE A 1 343 ? -7.712 -15.182 -2.778 1.00 97.88 343 PHE A C 1
ATOM 2782 O O . PHE A 1 343 ? -8.924 -14.992 -2.891 1.00 97.88 343 PHE A O 1
ATOM 2789 N N . ARG A 1 344 ? -7.187 -15.800 -1.722 1.00 97.44 344 ARG A N 1
ATOM 2790 C CA . ARG A 1 344 ? -7.977 -16.083 -0.522 1.00 97.44 344 ARG A CA 1
ATOM 2791 C C . ARG A 1 344 ? -8.144 -14.797 0.285 1.00 97.44 344 ARG A C 1
ATOM 2793 O O . ARG A 1 344 ? -7.165 -14.087 0.514 1.00 97.44 344 ARG A O 1
ATOM 2800 N N . ILE A 1 345 ? -9.366 -14.514 0.725 1.00 97.81 345 ILE A N 1
ATOM 2801 C CA . ILE A 1 345 ? -9.654 -13.435 1.672 1.00 97.81 345 ILE A CA 1
ATOM 2802 C C . ILE A 1 345 ? -9.558 -14.041 3.070 1.00 97.81 345 ILE A C 1
ATOM 2804 O O . ILE A 1 345 ? -10.418 -14.823 3.477 1.00 97.81 345 ILE A O 1
ATOM 2808 N N . ASN A 1 346 ? -8.486 -13.731 3.795 1.00 97.25 346 ASN A N 1
ATOM 2809 C CA . ASN A 1 346 ? -8.256 -14.333 5.104 1.00 97.25 346 ASN A CA 1
ATOM 2810 C C . ASN A 1 346 ? -8.936 -13.488 6.186 1.00 97.25 346 ASN A C 1
ATOM 2812 O O . ASN A 1 346 ? -8.518 -12.359 6.445 1.00 97.25 346 ASN A O 1
ATOM 2816 N N . LYS A 1 347 ? -9.992 -14.032 6.805 1.00 97.00 347 LYS A N 1
ATOM 2817 C CA . LYS A 1 347 ? -10.631 -13.427 7.981 1.00 97.00 347 LYS A CA 1
ATOM 2818 C C . LYS A 1 347 ? -9.680 -13.544 9.169 1.00 97.00 347 LYS A C 1
ATOM 2820 O O . LYS A 1 347 ? -9.259 -14.646 9.517 1.00 97.00 347 LYS A O 1
ATOM 2825 N N . LEU A 1 348 ? -9.340 -12.409 9.758 1.00 97.75 348 LEU A N 1
ATOM 2826 C CA . LEU A 1 348 ? -8.456 -12.330 10.909 1.00 97.75 348 LEU A CA 1
ATOM 2827 C C . LEU A 1 348 ? -9.227 -12.560 12.211 1.00 97.75 348 LEU A C 1
ATOM 2829 O O . LEU A 1 348 ? -10.416 -12.256 12.327 1.00 97.75 348 LEU A O 1
ATOM 2833 N N . THR A 1 349 ? -8.524 -13.074 13.216 1.00 97.69 349 THR A N 1
ATOM 2834 C CA . THR A 1 349 ? -8.992 -13.038 14.607 1.00 97.69 349 THR A CA 1
ATOM 2835 C C . THR A 1 349 ? -8.968 -11.604 15.143 1.00 97.69 349 THR A C 1
ATOM 2837 O O . THR A 1 349 ? -8.230 -10.761 14.632 1.00 97.69 349 THR A O 1
ATOM 2840 N N . VAL A 1 350 ? -9.698 -11.331 16.233 1.00 97.06 350 VAL A N 1
ATOM 2841 C CA . VAL A 1 350 ? -9.627 -10.037 16.948 1.00 97.06 350 VAL A CA 1
ATOM 2842 C C . VAL A 1 350 ? -8.177 -9.666 17.274 1.00 97.06 350 VAL A C 1
ATOM 2844 O O . VAL A 1 350 ? -7.767 -8.517 17.116 1.00 97.06 350 VAL A O 1
ATOM 2847 N N . ASN A 1 351 ? -7.375 -10.654 17.688 1.00 96.75 351 ASN A N 1
ATOM 2848 C CA . ASN A 1 351 ? -5.969 -10.444 18.003 1.00 96.75 351 ASN A CA 1
ATOM 2849 C C . ASN A 1 351 ? -5.149 -10.027 16.779 1.00 96.75 351 ASN A C 1
ATOM 2851 O O . ASN A 1 351 ? -4.414 -9.047 16.836 1.00 96.75 351 ASN A O 1
ATOM 2855 N N . GLN A 1 352 ? -5.304 -10.740 15.668 1.00 97.75 352 GLN A N 1
ATOM 2856 C CA . GLN A 1 352 ? -4.604 -10.422 14.426 1.00 97.75 352 GLN A CA 1
ATOM 2857 C C . GLN A 1 352 ? -5.029 -9.057 13.869 1.00 97.75 352 GLN A C 1
ATOM 2859 O O . GLN A 1 352 ? -4.167 -8.292 13.441 1.00 97.75 352 GLN A O 1
ATOM 2864 N N . THR A 1 353 ? -6.320 -8.702 13.915 1.00 98.19 353 THR A N 1
ATOM 2865 C CA . THR A 1 353 ? -6.787 -7.357 13.531 1.00 98.19 353 THR A CA 1
ATOM 2866 C C . THR A 1 353 ? -6.150 -6.278 14.407 1.00 98.19 353 THR A C 1
ATOM 2868 O O . THR A 1 353 ? -5.634 -5.294 13.880 1.00 98.19 353 THR A O 1
ATOM 2871 N N . TYR A 1 354 ? -6.098 -6.489 15.726 1.00 97.25 354 TYR A N 1
ATOM 2872 C CA . TYR A 1 354 ? -5.426 -5.568 16.642 1.00 97.25 354 TYR A CA 1
ATOM 2873 C C . TYR A 1 354 ? -3.941 -5.384 16.307 1.00 97.25 354 TYR A C 1
ATOM 2875 O O . TYR A 1 354 ? -3.474 -4.252 16.310 1.00 97.25 354 TYR A O 1
ATOM 2883 N N . LEU A 1 355 ? -3.204 -6.452 15.990 1.00 96.50 355 LEU A N 1
ATOM 2884 C CA . LEU A 1 355 ? -1.778 -6.345 15.656 1.00 96.50 355 LEU A CA 1
ATOM 2885 C C . LEU A 1 355 ? -1.545 -5.502 14.394 1.00 96.50 355 LEU A C 1
ATOM 2887 O O . LEU A 1 355 ? -0.631 -4.685 14.371 1.00 96.50 355 LEU A O 1
ATOM 2891 N N . VAL A 1 356 ? -2.423 -5.595 13.389 1.00 96.94 356 VAL A N 1
ATOM 2892 C CA . VAL A 1 356 ? -2.379 -4.693 12.221 1.00 96.94 356 VAL A CA 1
ATOM 2893 C C . VAL A 1 356 ? -2.632 -3.242 12.639 1.00 96.94 356 VAL A C 1
ATOM 2895 O O . VAL A 1 356 ? -1.896 -2.342 12.239 1.00 96.94 356 VAL A O 1
ATOM 2898 N N . ASN A 1 357 ? -3.637 -2.999 13.482 1.00 97.12 357 ASN A N 1
ATOM 2899 C CA . ASN A 1 357 ? -3.917 -1.655 13.993 1.00 97.12 357 ASN A CA 1
ATOM 2900 C C . ASN A 1 357 ? -2.777 -1.110 14.845 1.00 97.12 357 ASN A C 1
ATOM 2902 O O . ASN A 1 357 ? -2.499 0.081 14.810 1.00 97.12 357 ASN A O 1
ATOM 2906 N N . GLN A 1 358 ? -2.098 -1.962 15.601 1.00 94.94 358 GLN A N 1
ATOM 2907 C CA . GLN A 1 358 ? -0.954 -1.556 16.392 1.00 94.94 358 GLN A CA 1
ATOM 2908 C C . GLN A 1 358 ? 0.166 -1.023 15.494 1.00 94.94 358 GLN A C 1
ATOM 2910 O O . GLN A 1 358 ? 0.715 0.034 15.785 1.00 94.94 358 GLN A O 1
ATOM 2915 N N . VAL A 1 359 ? 0.445 -1.688 14.372 1.00 94.62 359 VAL A N 1
ATOM 2916 C CA . VAL A 1 359 ? 1.406 -1.200 13.372 1.00 94.62 359 VAL A CA 1
ATOM 2917 C C . VAL A 1 359 ? 1.009 0.183 12.857 1.00 94.62 359 VAL A C 1
ATOM 2919 O O . VAL A 1 359 ? 1.855 1.072 12.770 1.00 94.62 359 VAL A O 1
ATOM 2922 N N . VAL A 1 360 ? -0.279 0.397 12.576 1.00 95.38 360 VAL A N 1
ATOM 2923 C CA . VAL A 1 360 ? -0.814 1.718 12.210 1.00 95.38 360 VAL A CA 1
ATOM 2924 C C . VAL A 1 360 ? -0.561 2.747 13.316 1.00 95.38 360 VAL A C 1
ATOM 2926 O O . VAL A 1 360 ? -0.033 3.820 13.034 1.00 95.38 360 VAL A O 1
ATOM 2929 N N . LEU A 1 361 ? -0.897 2.423 14.566 1.00 95.25 361 LEU A N 1
ATOM 2930 C CA . LEU A 1 361 ? -0.776 3.325 15.715 1.00 95.25 361 LEU A CA 1
ATOM 2931 C C . LEU A 1 361 ? 0.676 3.709 16.027 1.00 95.25 361 LEU A C 1
ATOM 2933 O O . LEU A 1 361 ? 0.924 4.849 16.415 1.00 95.25 361 LEU A O 1
ATOM 2937 N N . GLU A 1 362 ? 1.633 2.800 15.845 1.00 92.50 362 GLU A N 1
ATOM 2938 C CA . GLU A 1 362 ? 3.066 3.081 16.037 1.00 92.50 362 GLU A CA 1
ATOM 2939 C C . GLU A 1 362 ? 3.642 3.967 14.920 1.00 92.50 362 GLU A C 1
ATOM 2941 O O . GLU A 1 362 ? 4.612 4.680 15.149 1.00 92.50 362 GLU A O 1
ATOM 2946 N N . ASN A 1 363 ? 3.026 3.967 13.732 1.00 91.44 363 ASN A N 1
ATOM 2947 C CA . ASN A 1 363 ? 3.455 4.764 12.575 1.00 91.44 363 ASN A CA 1
ATOM 2948 C C . ASN A 1 363 ? 2.641 6.062 12.389 1.00 91.44 363 ASN A C 1
ATOM 2950 O O . ASN A 1 363 ? 2.738 6.711 11.344 1.00 91.44 363 ASN A O 1
ATOM 2954 N N . LEU A 1 364 ? 1.817 6.440 13.373 1.00 91.88 364 LEU A N 1
ATOM 2955 C CA . LEU A 1 364 ? 1.135 7.734 13.378 1.00 91.88 364 LEU A CA 1
ATOM 2956 C C . LEU A 1 364 ? 2.125 8.862 13.659 1.00 91.88 364 LEU A C 1
ATOM 2958 O O . LEU A 1 364 ? 2.857 8.822 14.651 1.00 91.88 364 LEU A O 1
ATOM 2962 N N . ASP A 1 365 ? 2.057 9.908 12.839 1.00 90.81 365 ASP A N 1
ATOM 2963 C CA . ASP A 1 365 ? 2.807 11.134 13.089 1.00 90.81 365 ASP A CA 1
ATOM 2964 C C . ASP A 1 365 ? 2.265 11.876 14.315 1.00 90.81 365 ASP A C 1
ATOM 2966 O O . ASP A 1 365 ? 1.086 11.778 14.673 1.00 90.81 365 ASP A O 1
ATOM 2970 N N . ILE A 1 366 ? 3.120 12.696 14.930 1.00 90.94 366 ILE A N 1
ATOM 2971 C CA . ILE A 1 366 ? 2.763 13.507 16.103 1.00 90.94 366 ILE A CA 1
ATOM 2972 C C . ILE A 1 366 ? 1.584 14.459 15.836 1.00 90.94 366 ILE A C 1
ATOM 2974 O O . ILE A 1 366 ? 0.851 14.818 16.758 1.00 90.94 366 ILE A O 1
ATOM 2978 N N . ASP A 1 367 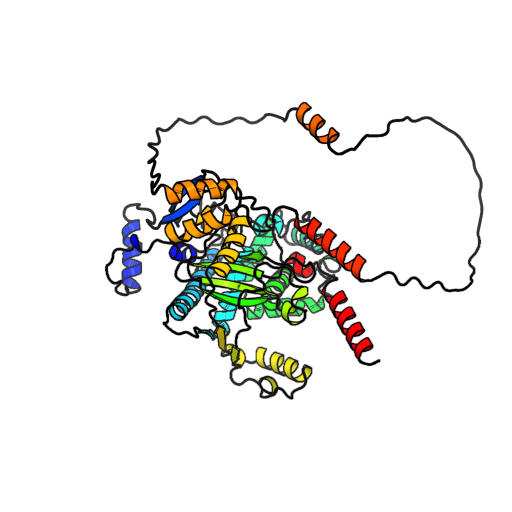? 1.390 14.857 14.579 1.00 91.81 367 ASP A N 1
ATOM 2979 C CA . ASP A 1 367 ? 0.282 15.668 14.079 1.00 91.81 367 ASP A CA 1
ATOM 2980 C C . ASP A 1 367 ? -0.604 14.935 13.062 1.00 91.81 367 ASP A C 1
ATOM 2982 O O . ASP A 1 367 ? -1.377 15.562 12.337 1.00 91.81 367 ASP A O 1
ATOM 2986 N N . GLY A 1 368 ? -0.508 13.606 13.036 1.00 92.81 368 GLY A N 1
ATOM 2987 C CA . GLY A 1 368 ? -1.294 12.739 12.176 1.00 92.81 368 GLY A CA 1
ATOM 2988 C C . GLY A 1 368 ? -2.782 12.698 12.525 1.00 92.81 368 GLY A C 1
ATOM 2989 O O . GLY A 1 368 ? -3.234 13.133 13.589 1.00 92.81 368 GLY A O 1
ATOM 2990 N N . LEU A 1 369 ? -3.554 12.115 11.610 1.00 95.06 369 LEU A N 1
ATOM 2991 C CA . LEU A 1 369 ? -4.966 11.795 11.804 1.00 95.06 369 LEU A CA 1
ATOM 2992 C C . LEU A 1 369 ? -5.127 10.280 11.870 1.00 95.06 369 LEU A C 1
ATOM 2994 O O . LEU A 1 369 ? -4.626 9.579 10.993 1.00 95.06 369 LEU A O 1
ATOM 2998 N N . LEU A 1 370 ? -5.867 9.800 12.867 1.00 97.00 370 LEU A N 1
ATOM 2999 C CA . LEU A 1 370 ? -6.307 8.413 12.984 1.00 97.00 370 LEU A CA 1
ATOM 3000 C C . LEU A 1 370 ? -7.801 8.329 12.663 1.00 97.00 370 LEU A C 1
ATOM 3002 O O . LEU A 1 370 ? -8.636 8.708 13.479 1.00 97.00 370 LEU A O 1
ATOM 3006 N N . VAL A 1 371 ? -8.132 7.849 11.472 1.00 97.12 371 VAL A N 1
ATOM 3007 C CA . VAL A 1 371 ? -9.498 7.660 10.970 1.00 97.12 371 VAL A CA 1
ATOM 3008 C C . VAL A 1 371 ? -10.014 6.284 11.355 1.00 97.12 371 VAL A C 1
ATOM 3010 O O . VAL A 1 371 ? -9.289 5.287 11.303 1.00 97.12 371 VAL A O 1
ATOM 3013 N N . PHE A 1 372 ? -11.288 6.239 11.718 1.00 96.81 372 PHE A N 1
ATOM 3014 C CA . PHE A 1 372 ? -11.982 5.044 12.178 1.00 96.81 372 PHE A CA 1
ATOM 3015 C C . PHE A 1 372 ? -13.472 5.157 11.838 1.00 96.81 372 PHE A C 1
ATOM 3017 O O . PHE A 1 372 ? -13.982 6.266 11.654 1.00 96.81 372 PHE A O 1
ATOM 3024 N N . ALA A 1 373 ? -14.171 4.028 11.744 1.00 95.69 373 ALA A N 1
ATOM 3025 C CA . ALA A 1 373 ? -15.602 4.017 11.442 1.00 95.69 373 ALA A CA 1
ATOM 3026 C C . ALA A 1 373 ? -16.426 3.863 12.726 1.00 95.69 373 ALA A C 1
ATOM 3028 O O . ALA A 1 373 ? -17.360 4.627 12.971 1.00 95.69 373 ALA A O 1
ATOM 3029 N N . SER A 1 374 ? -16.056 2.944 13.612 1.00 94.75 374 SER A N 1
ATOM 3030 C CA . SER A 1 374 ? -16.808 2.652 14.830 1.00 94.75 374 SER A CA 1
ATOM 3031 C C . SER A 1 374 ? -16.069 3.107 16.085 1.00 94.75 374 SER A C 1
ATOM 3033 O O . SER A 1 374 ? -14.995 2.611 16.422 1.00 94.75 374 SER A O 1
ATOM 3035 N N . ARG A 1 375 ? -16.695 4.004 16.865 1.00 94.50 375 ARG A N 1
ATOM 3036 C CA . ARG A 1 375 ? -16.189 4.385 18.202 1.00 94.50 375 ARG A CA 1
ATOM 3037 C C . ARG A 1 375 ? -16.056 3.167 19.117 1.00 94.50 375 ARG A C 1
ATOM 3039 O O . ARG A 1 375 ? -15.138 3.115 19.929 1.00 94.50 375 ARG A O 1
ATOM 3046 N N . HIS A 1 376 ? -16.968 2.204 18.980 1.00 93.69 376 HIS A N 1
ATOM 3047 C CA . HIS A 1 376 ? -16.969 0.984 19.777 1.00 93.69 376 HIS A CA 1
ATOM 3048 C C . HIS A 1 376 ? -15.780 0.080 19.420 1.00 93.69 376 HIS A C 1
ATOM 3050 O O . HIS A 1 376 ? -15.009 -0.288 20.305 1.00 93.69 376 HIS A O 1
ATOM 3056 N N . ALA A 1 377 ? -15.574 -0.205 18.129 1.00 95.00 377 ALA A N 1
ATOM 3057 C CA . ALA A 1 377 ? -14.452 -1.032 17.679 1.00 95.00 377 ALA A CA 1
ATOM 3058 C C . ALA A 1 377 ? -13.093 -0.361 17.960 1.00 95.00 377 ALA A C 1
ATOM 3060 O O . ALA A 1 377 ? -12.136 -1.019 18.392 1.00 95.00 377 ALA A O 1
ATOM 3061 N N . LEU A 1 378 ? -13.014 0.965 17.792 1.00 96.12 378 LEU A N 1
ATOM 3062 C CA . LEU A 1 378 ? -11.817 1.729 18.128 1.00 96.12 378 LEU A CA 1
ATOM 3063 C C . LEU A 1 378 ? -11.521 1.708 19.632 1.00 96.12 378 LEU A C 1
ATOM 3065 O O . LEU A 1 378 ? -10.354 1.591 20.001 1.00 96.12 378 LEU A O 1
ATOM 3069 N N . LEU A 1 379 ? -12.534 1.795 20.504 1.00 96.38 379 LEU A N 1
ATOM 3070 C CA . LEU A 1 379 ? -12.330 1.781 21.957 1.00 96.38 379 LEU A CA 1
ATOM 3071 C C . LEU A 1 379 ? -11.568 0.530 22.395 1.00 96.38 379 LEU A C 1
ATOM 3073 O O . LEU A 1 379 ? -10.596 0.650 23.141 1.00 96.38 379 LEU A O 1
ATOM 3077 N N . TYR A 1 380 ? -11.959 -0.642 21.892 1.00 95.19 380 TYR A N 1
ATOM 3078 C CA . TYR A 1 380 ? -11.277 -1.896 22.208 1.00 95.19 380 TYR A CA 1
ATOM 3079 C C . TYR A 1 380 ? -9.807 -1.874 21.759 1.00 95.19 380 TYR A C 1
ATOM 3081 O O . TYR A 1 380 ? -8.903 -2.186 22.538 1.00 95.19 380 TYR A O 1
ATOM 3089 N N . THR A 1 381 ? -9.553 -1.429 20.524 1.00 96.31 381 THR A N 1
ATOM 3090 C CA . THR A 1 381 ? -8.193 -1.292 19.976 1.00 96.31 381 THR A CA 1
ATOM 3091 C C . THR A 1 381 ? -7.346 -0.325 20.812 1.00 96.31 381 THR A C 1
ATOM 3093 O O . THR A 1 381 ? -6.218 -0.649 21.186 1.00 96.31 381 THR A O 1
ATOM 3096 N N . ALA A 1 382 ? -7.897 0.839 21.159 1.00 96.88 382 ALA A N 1
ATOM 3097 C CA . ALA A 1 382 ? -7.210 1.884 21.912 1.00 96.88 382 ALA A CA 1
ATOM 3098 C C . ALA A 1 382 ? -6.913 1.466 23.362 1.00 96.88 382 ALA A C 1
ATOM 3100 O O . ALA A 1 382 ? -5.804 1.680 23.846 1.00 96.88 382 ALA A O 1
ATOM 3101 N N . GLN A 1 383 ? -7.862 0.814 24.045 1.00 96.25 383 GLN A N 1
ATOM 3102 C CA . GLN A 1 383 ? -7.656 0.271 25.395 1.00 96.25 383 GLN A CA 1
ATOM 3103 C C . GLN A 1 383 ? -6.537 -0.762 25.416 1.00 96.25 383 GLN A C 1
ATOM 3105 O O . GLN A 1 383 ? -5.696 -0.762 26.314 1.00 96.25 383 GLN A O 1
ATOM 3110 N N . ARG A 1 384 ? -6.523 -1.644 24.414 1.00 94.88 384 ARG A N 1
ATOM 3111 C CA . ARG A 1 384 ? -5.502 -2.676 24.315 1.00 94.88 384 ARG A CA 1
ATOM 3112 C C . ARG A 1 384 ? -4.127 -2.080 24.026 1.00 94.88 384 ARG A C 1
ATOM 3114 O O . ARG A 1 384 ? -3.153 -2.493 24.653 1.00 94.88 384 ARG A O 1
ATOM 3121 N N . TYR A 1 385 ? -4.052 -1.066 23.170 1.00 95.12 385 TYR A N 1
ATOM 3122 C CA . TYR A 1 385 ? -2.810 -0.336 22.936 1.00 95.12 385 TYR A CA 1
ATOM 3123 C C . TYR A 1 385 ? -2.312 0.368 24.207 1.00 95.12 385 TYR A C 1
ATOM 3125 O O . TYR A 1 385 ? -1.131 0.272 24.521 1.00 95.12 385 TYR A O 1
ATOM 3133 N N . ASP A 1 386 ? -3.196 0.975 25.005 1.00 94.38 386 ASP A N 1
ATOM 3134 C CA . ASP A 1 386 ? -2.836 1.647 26.266 1.00 94.38 386 ASP A CA 1
ATOM 3135 C C . ASP A 1 386 ? -2.433 0.693 27.417 1.00 94.38 386 ASP A C 1
ATOM 3137 O O . ASP A 1 386 ? -1.886 1.121 28.439 1.00 94.38 386 ASP A O 1
ATOM 3141 N N . SER A 1 387 ? -2.643 -0.618 27.271 1.00 90.81 387 SER A N 1
ATOM 3142 C CA . SER A 1 387 ? -2.194 -1.594 28.273 1.00 90.81 387 SER A CA 1
ATOM 3143 C C . SER A 1 387 ? -0.659 -1.571 28.453 1.00 90.81 387 SER A C 1
ATOM 3145 O O . SER A 1 387 ? 0.072 -1.261 27.513 1.00 90.81 387 SER A O 1
ATOM 3147 N N . PRO A 1 388 ? -0.121 -1.870 29.648 1.00 81.44 388 PRO A N 1
ATOM 3148 C CA . PRO A 1 388 ? 1.328 -1.937 29.867 1.00 81.44 388 PRO A CA 1
ATOM 3149 C C . PRO A 1 388 ? 1.967 -3.202 29.278 1.00 81.44 388 PRO A C 1
ATOM 3151 O O . PRO A 1 388 ? 3.184 -3.275 29.147 1.00 81.44 388 PRO A O 1
ATOM 3154 N N . GLU A 1 389 ? 1.155 -4.199 28.939 1.00 74.00 389 GLU A N 1
ATOM 3155 C CA . GLU A 1 389 ? 1.602 -5.432 28.305 1.00 74.00 389 GLU A CA 1
ATOM 3156 C C . GLU A 1 389 ? 2.056 -5.130 26.866 1.00 74.00 389 GLU A C 1
ATOM 3158 O O . GLU A 1 389 ? 1.554 -4.183 26.254 1.00 74.00 389 GLU A O 1
ATOM 3163 N N . TRP A 1 390 ? 2.955 -5.956 26.321 1.00 66.75 390 TRP A N 1
ATOM 3164 C CA . TRP A 1 390 ? 3.466 -5.961 24.933 1.00 66.75 390 TRP A CA 1
ATOM 3165 C C .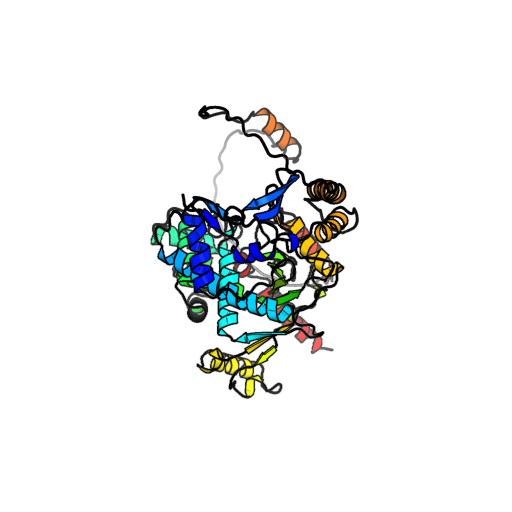 TRP A 1 390 ? 4.836 -5.287 24.695 1.00 66.75 390 TRP A C 1
ATOM 3167 O O . TRP A 1 390 ? 5.157 -4.278 25.315 1.00 66.75 390 TRP A O 1
ATOM 3177 N N . PRO A 1 391 ? 5.662 -5.839 23.777 1.00 62.16 391 PRO A N 1
ATOM 3178 C CA . PRO A 1 391 ? 7.101 -5.548 23.675 1.00 62.16 391 PRO A CA 1
ATOM 3179 C C . PRO A 1 391 ? 7.461 -4.240 22.951 1.00 62.16 391 PRO A C 1
ATOM 3181 O O . PRO A 1 391 ? 8.631 -3.999 22.660 1.00 62.16 391 PRO A O 1
ATOM 3184 N N . PHE A 1 392 ? 6.482 -3.403 22.617 1.00 68.50 392 PHE A N 1
ATOM 3185 C CA . PHE A 1 392 ? 6.702 -2.226 21.782 1.00 68.50 392 PHE A CA 1
ATOM 3186 C C . PHE A 1 392 ? 6.916 -0.966 22.614 1.00 68.50 392 PHE A C 1
ATOM 3188 O O . PHE A 1 392 ? 6.443 -0.855 23.743 1.00 68.50 392 PHE A O 1
ATOM 3195 N N . LEU A 1 393 ? 7.594 0.015 22.017 1.00 76.38 393 LEU A N 1
ATOM 3196 C CA . LEU A 1 393 ? 7.852 1.309 22.649 1.00 76.38 393 LEU A CA 1
ATOM 3197 C C . LEU A 1 393 ? 6.565 2.117 22.875 1.00 76.38 393 LEU A C 1
ATOM 3199 O O . LEU A 1 393 ? 6.568 2.995 23.738 1.00 76.38 393 LEU A O 1
ATOM 3203 N N . LYS A 1 394 ? 5.486 1.824 22.127 1.00 86.38 394 LYS A N 1
ATOM 3204 C CA . LYS A 1 394 ? 4.185 2.500 22.193 1.00 86.38 394 LYS A CA 1
ATOM 3205 C C . LYS A 1 394 ? 4.352 4.006 22.243 1.00 86.38 394 LYS A C 1
ATOM 3207 O O . LYS A 1 394 ? 3.874 4.672 23.162 1.00 86.38 394 LYS A O 1
ATOM 3212 N N . GLN A 1 395 ? 5.047 4.556 21.249 1.00 89.25 395 GLN A N 1
ATOM 3213 C CA . GLN A 1 395 ? 5.461 5.968 21.257 1.00 89.25 395 GLN A CA 1
ATOM 3214 C C . GLN A 1 395 ? 4.252 6.904 21.379 1.00 89.25 395 GLN A C 1
ATOM 3216 O O . GLN A 1 395 ? 4.290 7.928 22.059 1.00 89.25 395 GLN A O 1
ATOM 3221 N N . ASN A 1 396 ? 3.132 6.479 20.797 1.00 93.06 396 ASN A N 1
ATOM 3222 C CA . ASN A 1 396 ? 1.864 7.192 20.827 1.00 93.06 396 ASN A CA 1
ATOM 3223 C C . ASN A 1 396 ? 0.971 6.871 22.043 1.00 93.06 396 ASN A C 1
ATOM 3225 O O . ASN A 1 396 ? -0.160 7.346 22.102 1.00 93.06 396 ASN A O 1
ATOM 3229 N N . ARG A 1 397 ? 1.433 6.104 23.044 1.00 93.94 397 ARG A N 1
ATOM 3230 C CA . ARG A 1 397 ? 0.596 5.636 24.170 1.00 93.94 397 ARG A CA 1
ATOM 3231 C C . ARG A 1 397 ? -0.116 6.764 24.903 1.00 93.94 397 ARG A C 1
ATOM 3233 O O . ARG A 1 397 ? -1.316 6.667 25.122 1.00 93.94 397 ARG A O 1
ATOM 3240 N N . GLY A 1 398 ? 0.597 7.840 25.243 1.00 94.19 398 GLY A N 1
ATOM 3241 C CA . GLY A 1 398 ? 0.008 8.970 25.971 1.00 94.19 398 GLY A CA 1
ATOM 3242 C C . GLY A 1 398 ? -1.170 9.603 25.222 1.00 94.19 398 GLY A C 1
ATOM 3243 O O . GLY A 1 398 ? -2.210 9.867 25.816 1.00 94.19 398 GLY A O 1
ATOM 3244 N N . ALA A 1 399 ? -1.036 9.754 23.902 1.00 95.06 399 ALA A N 1
ATOM 3245 C CA . ALA A 1 399 ? -2.102 10.238 23.029 1.00 95.06 399 ALA A CA 1
ATOM 3246 C C . ALA A 1 399 ? -3.318 9.307 23.021 1.00 95.06 399 ALA A C 1
ATOM 3248 O O . ALA A 1 399 ? -4.463 9.740 23.138 1.00 95.06 399 ALA A O 1
ATOM 3249 N N . ILE A 1 400 ? -3.056 8.007 22.881 1.00 96.38 400 ILE A N 1
ATOM 3250 C CA . ILE A 1 400 ? -4.101 6.992 22.784 1.00 96.38 400 ILE A CA 1
ATOM 3251 C C . ILE A 1 400 ? -4.816 6.804 24.130 1.00 96.38 400 ILE A C 1
ATOM 3253 O O . ILE A 1 400 ? -6.024 6.586 24.149 1.00 96.38 400 ILE A O 1
ATOM 3257 N N . ALA A 1 401 ? -4.135 6.984 25.262 1.00 95.56 401 ALA A N 1
ATOM 3258 C CA . ALA A 1 401 ? -4.761 6.981 26.584 1.00 95.56 401 ALA A CA 1
ATOM 3259 C C . ALA A 1 401 ? -5.815 8.097 26.735 1.00 95.56 401 ALA A C 1
ATOM 3261 O O . ALA A 1 401 ? -6.868 7.896 27.346 1.00 95.56 401 ALA A O 1
ATOM 3262 N N . GLU A 1 402 ? -5.573 9.279 26.160 1.00 94.88 402 GLU A N 1
ATOM 3263 C CA . GLU A 1 402 ? -6.561 10.366 26.123 1.00 94.88 402 GLU A CA 1
ATOM 3264 C C . GLU A 1 402 ? -7.744 10.019 25.218 1.00 94.88 402 GLU A C 1
ATOM 3266 O O . GLU A 1 402 ? -8.896 10.181 25.627 1.00 94.88 402 GLU A O 1
ATOM 3271 N N . LEU A 1 403 ? -7.479 9.439 24.044 1.00 96.19 403 LEU A N 1
ATOM 3272 C CA . LEU A 1 403 ? -8.517 8.905 23.161 1.00 96.19 403 LEU A CA 1
ATOM 3273 C C . LEU A 1 403 ? -9.419 7.890 23.887 1.00 96.19 403 LEU A C 1
ATOM 3275 O O . LEU A 1 403 ? -10.642 7.972 23.781 1.00 96.19 403 LEU A O 1
ATOM 3279 N N . VAL A 1 404 ? -8.851 6.979 24.687 1.00 96.94 404 VAL A N 1
ATOM 3280 C CA . VAL A 1 404 ? -9.628 6.023 25.499 1.00 96.94 404 VAL A CA 1
ATOM 3281 C C . VAL A 1 404 ? -10.582 6.744 26.455 1.00 96.94 404 VAL A C 1
ATOM 3283 O O . VAL A 1 404 ? -11.730 6.318 26.598 1.00 96.94 404 VAL A O 1
ATOM 3286 N N . LYS A 1 405 ? -10.155 7.843 27.094 1.00 95.00 405 LYS A N 1
ATOM 3287 C CA . LYS A 1 405 ? -11.027 8.638 27.980 1.00 95.00 405 LYS A CA 1
ATOM 3288 C C . LYS A 1 405 ? -12.209 9.229 27.207 1.00 95.00 405 LYS A C 1
ATOM 3290 O O . LYS A 1 405 ? -13.342 9.078 27.658 1.00 95.00 405 LYS A O 1
ATOM 3295 N N . PHE A 1 406 ? -11.961 9.815 26.033 1.00 93.19 406 PHE A N 1
ATOM 3296 C CA . PHE A 1 406 ? -13.007 10.384 25.169 1.00 93.19 406 PHE A CA 1
ATOM 3297 C C . PHE A 1 406 ? -13.987 9.341 24.624 1.00 93.19 406 PHE A C 1
ATOM 3299 O O . PHE A 1 406 ? -15.181 9.608 24.487 1.00 93.19 406 PHE A O 1
ATOM 3306 N N . LEU A 1 407 ? -13.501 8.146 24.288 1.00 94.38 407 LEU A N 1
ATOM 3307 C CA . LEU A 1 407 ? -14.355 7.067 23.794 1.00 94.38 407 LEU A CA 1
ATOM 3308 C C . LEU A 1 407 ? -15.232 6.483 24.911 1.00 94.38 407 LEU A C 1
ATOM 3310 O O . LEU A 1 407 ? -16.388 6.159 24.654 1.00 94.38 407 LEU A O 1
ATOM 3314 N N . LYS A 1 408 ? -14.724 6.409 26.150 1.00 94.62 408 LYS A N 1
ATOM 3315 C CA . LYS A 1 408 ? -15.492 5.956 27.325 1.00 94.62 408 LYS A CA 1
ATOM 3316 C C . LYS A 1 408 ? -16.544 6.957 27.791 1.00 94.62 408 LYS A C 1
ATOM 3318 O O . LYS A 1 408 ? -17.602 6.541 28.247 1.00 94.62 408 LYS A O 1
ATOM 3323 N N . SER A 1 409 ? -16.253 8.256 27.726 1.00 89.56 409 SER A N 1
ATOM 3324 C CA . SER A 1 409 ? -17.156 9.286 28.250 1.00 89.56 409 SER A CA 1
ATOM 3325 C C . SER A 1 409 ? -18.404 9.497 27.391 1.00 89.56 409 SER A C 1
ATOM 3327 O O . SER A 1 409 ? -19.343 10.139 27.851 1.00 89.56 409 SER A O 1
ATOM 3329 N N . GLY A 1 410 ? -18.423 9.012 26.143 1.00 78.31 410 GLY A N 1
ATOM 3330 C CA . GLY A 1 410 ? -19.551 9.178 25.216 1.00 78.31 410 GLY A CA 1
ATOM 3331 C C . GLY A 1 410 ? -19.825 10.631 24.798 1.00 78.31 410 GLY A C 1
ATOM 3332 O O . GLY A 1 410 ? -20.670 10.879 23.941 1.00 78.31 410 GLY A O 1
ATOM 3333 N N . THR A 1 411 ? -19.102 11.605 25.356 1.00 66.69 411 THR A N 1
ATOM 3334 C CA . THR A 1 411 ? -19.232 13.022 25.033 1.00 66.69 411 THR A CA 1
ATOM 3335 C C . THR A 1 411 ? -18.652 13.286 23.649 1.00 66.69 411 THR A C 1
ATOM 3337 O O . THR A 1 411 ? -17.439 13.351 23.447 1.00 66.69 411 THR A O 1
ATOM 3340 N N . SER A 1 412 ? -19.540 13.439 22.666 1.00 56.31 412 SER A N 1
ATOM 3341 C CA . SER A 1 412 ? -19.193 14.026 21.377 1.00 56.31 412 SER A CA 1
ATOM 3342 C C . SER A 1 412 ? -18.793 15.477 21.635 1.00 56.31 412 SER A C 1
ATOM 3344 O O . SER A 1 412 ? -19.645 16.334 21.859 1.00 56.31 412 SER A O 1
ATOM 3346 N N . GLY A 1 413 ? -17.489 15.739 21.708 1.00 51.47 413 GLY A N 1
ATOM 3347 C CA . GLY A 1 413 ? -16.926 17.071 21.895 1.00 51.47 413 GLY A CA 1
ATOM 3348 C C . GLY A 1 413 ? -17.134 17.945 20.661 1.00 51.47 413 GLY A C 1
ATOM 3349 O O . GLY A 1 413 ? -16.169 18.389 20.057 1.00 51.47 413 GLY A O 1
ATOM 3350 N N . SER A 1 414 ? -18.381 18.203 20.272 1.00 42.72 414 SER A N 1
ATOM 3351 C CA . SER A 1 414 ? -18.710 19.279 19.344 1.00 42.72 414 SER A CA 1
ATOM 3352 C C . SER A 1 414 ? -18.707 20.592 20.123 1.00 42.72 414 SER A C 1
ATOM 3354 O O . SER A 1 414 ? -19.751 21.187 20.381 1.00 42.72 414 SER A O 1
ATOM 3356 N N . LEU A 1 415 ? -17.520 21.046 20.523 1.00 41.84 415 LEU A N 1
ATOM 3357 C CA . LEU A 1 415 ? -17.321 22.455 20.837 1.00 41.84 415 LEU A CA 1
ATOM 3358 C C . LEU A 1 415 ? -17.346 23.197 19.502 1.00 41.84 415 LEU A C 1
ATOM 3360 O O . LEU A 1 415 ? -16.326 23.356 18.837 1.00 41.84 415 LEU A O 1
ATOM 3364 N N . THR A 1 416 ? -18.538 23.614 19.079 1.00 37.12 416 THR A N 1
ATOM 3365 C CA . THR A 1 416 ? -18.704 24.617 18.030 1.00 37.12 416 THR A CA 1
ATOM 3366 C C . THR A 1 416 ? -17.952 25.868 18.464 1.00 37.12 416 THR A C 1
ATOM 3368 O O . THR A 1 416 ? -18.426 26.631 19.304 1.00 37.12 416 THR A O 1
ATOM 3371 N N . SER A 1 417 ? -16.752 26.061 17.922 1.00 37.09 417 SER A N 1
ATOM 3372 C CA . SER A 1 417 ? -15.989 27.286 18.085 1.00 37.09 417 SER A CA 1
ATOM 3373 C C . SER A 1 417 ? -16.737 28.417 17.384 1.00 37.09 417 SER A C 1
ATOM 3375 O O . SER A 1 417 ? -16.715 28.530 16.157 1.00 37.09 417 SER A O 1
ATOM 3377 N N . SER A 1 418 ? -17.399 29.268 18.159 1.00 31.83 418 SER A N 1
ATOM 3378 C CA . SER A 1 418 ? -17.719 30.628 17.747 1.00 31.83 418 SER A CA 1
ATOM 3379 C C . SER A 1 418 ? -16.399 31.359 17.488 1.00 31.83 418 SER A C 1
ATOM 3381 O O . SER A 1 418 ? -15.731 31.801 18.422 1.00 31.83 418 SER A O 1
ATOM 3383 N N . ILE A 1 419 ? -15.990 31.427 16.222 1.00 34.12 419 ILE A N 1
ATOM 3384 C CA . ILE A 1 419 ? -14.843 32.221 15.780 1.00 34.12 419 ILE A CA 1
ATOM 3385 C C . ILE A 1 419 ? -15.264 33.691 15.828 1.00 34.12 419 ILE A C 1
ATOM 3387 O O . ILE A 1 419 ? -15.922 34.196 14.921 1.00 34.12 419 ILE A O 1
ATOM 3391 N N . SER A 1 420 ? -14.875 34.388 16.890 1.00 32.12 420 SER A N 1
ATOM 3392 C CA . SER A 1 420 ? -14.639 35.827 16.840 1.00 32.12 420 SER A CA 1
ATOM 3393 C C . SER A 1 420 ? -13.304 36.058 16.125 1.00 32.12 420 SER A C 1
ATOM 3395 O O . SER A 1 420 ? -12.262 35.547 16.530 1.00 32.12 420 SER A O 1
ATOM 3397 N N . GLN A 1 421 ? -13.350 36.790 15.011 1.00 34.38 421 GLN A N 1
ATOM 3398 C CA . GLN A 1 421 ? -12.168 37.199 14.251 1.00 34.38 421 GLN A CA 1
ATOM 3399 C C . GLN A 1 421 ? -11.237 38.079 15.102 1.00 34.38 421 GLN A C 1
ATOM 3401 O O . GLN A 1 421 ? -11.713 39.050 15.693 1.00 34.38 421 GLN A O 1
ATOM 3406 N N . PRO A 1 422 ? -9.912 37.857 15.065 1.00 34.06 422 PRO A N 1
ATOM 3407 C CA . PRO A 1 422 ? -8.937 38.901 15.327 1.00 34.06 422 PRO A CA 1
ATOM 3408 C C . PRO A 1 422 ? -8.324 39.396 14.013 1.00 34.06 422 PRO A C 1
ATOM 3410 O O . PRO A 1 422 ? -7.974 38.620 13.121 1.00 34.06 422 PRO A O 1
ATOM 3413 N N . GLY A 1 423 ? -8.226 40.719 13.911 1.00 27.38 423 GLY A N 1
ATOM 3414 C CA . GLY A 1 423 ? -7.731 41.444 12.752 1.00 27.38 423 GLY A CA 1
ATOM 3415 C C . GLY A 1 423 ? -6.272 41.166 12.391 1.00 27.38 423 GLY A C 1
ATOM 3416 O O . GLY A 1 423 ? -5.458 40.689 13.182 1.00 27.38 423 GLY A O 1
ATOM 3417 N N . ALA A 1 424 ? -5.974 41.510 11.141 1.00 33.25 424 ALA A N 1
ATOM 3418 C CA . ALA A 1 424 ? -4.680 41.402 10.499 1.00 33.25 424 ALA A CA 1
ATOM 3419 C C . ALA A 1 424 ? -3.555 42.076 11.301 1.00 33.25 424 ALA A C 1
ATOM 3421 O O . ALA A 1 424 ? -3.589 43.276 11.562 1.00 33.25 424 ALA A O 1
ATOM 3422 N N . SER A 1 425 ? -2.506 41.314 11.602 1.00 29.09 425 SER A N 1
ATOM 3423 C CA . SER A 1 425 ? -1.171 41.866 11.820 1.00 29.09 425 SER A CA 1
ATOM 3424 C C . SER A 1 425 ? -0.111 40.885 11.319 1.00 29.09 425 SER A C 1
ATOM 3426 O O . SER A 1 425 ? -0.094 39.699 11.638 1.00 29.09 425 SER A O 1
ATOM 3428 N N . THR A 1 426 ? 0.736 41.401 10.439 1.00 34.59 426 THR A N 1
ATOM 3429 C CA . THR A 1 426 ? 1.866 40.746 9.779 1.00 34.59 426 THR A CA 1
ATOM 3430 C C . THR A 1 426 ? 2.983 40.459 10.792 1.00 34.59 426 THR A C 1
ATOM 3432 O O . THR A 1 426 ? 3.346 41.382 11.525 1.00 34.59 426 THR A O 1
ATOM 3435 N N . PRO A 1 427 ? 3.626 39.275 10.818 1.00 30.42 427 PRO A N 1
ATOM 3436 C CA . PRO A 1 427 ? 4.840 39.088 11.601 1.00 30.42 427 PRO A CA 1
ATOM 3437 C C . PRO A 1 427 ? 6.088 39.401 10.769 1.00 30.42 427 PRO A C 1
ATOM 3439 O O . PRO A 1 427 ? 6.308 38.850 9.690 1.00 30.42 427 PRO A O 1
ATOM 3442 N N . ARG A 1 428 ? 6.916 40.295 11.317 1.00 24.02 428 ARG A N 1
ATOM 3443 C CA . ARG A 1 428 ? 8.295 40.555 10.900 1.00 24.02 428 ARG A CA 1
ATOM 3444 C C . ARG A 1 428 ? 9.232 39.416 11.320 1.00 24.02 428 ARG A C 1
ATOM 3446 O O . ARG A 1 428 ? 9.029 38.738 12.319 1.00 24.02 428 ARG A O 1
ATOM 3453 N N . LEU A 1 429 ? 10.287 39.306 10.523 1.00 29.47 429 LEU A N 1
ATOM 3454 C CA . LEU A 1 429 ? 11.472 38.461 10.619 1.00 29.47 429 LEU A CA 1
ATOM 3455 C C . LEU A 1 429 ? 12.258 38.631 11.941 1.00 29.47 429 LEU A C 1
ATOM 3457 O O . LEU A 1 429 ? 12.517 39.760 12.352 1.00 29.47 429 LEU A O 1
ATOM 3461 N N . GLY A 1 430 ? 12.759 37.514 12.487 1.00 26.16 430 GLY A N 1
ATOM 3462 C CA . GLY A 1 430 ? 14.040 37.442 13.207 1.00 26.16 430 GLY A CA 1
ATOM 3463 C C . GLY A 1 430 ? 14.003 37.248 14.730 1.00 26.16 430 GLY A C 1
ATOM 3464 O O . GLY A 1 430 ? 13.769 38.192 15.475 1.00 26.16 430 GLY A O 1
ATOM 3465 N N . SER A 1 431 ? 14.409 36.063 15.199 1.00 29.20 431 SER A N 1
ATOM 3466 C CA . SER A 1 431 ? 15.225 35.937 16.415 1.00 29.20 431 SER A CA 1
ATOM 3467 C C . SER A 1 431 ? 16.092 34.672 16.367 1.00 29.20 431 SER A C 1
ATOM 3469 O O . SER A 1 431 ? 15.646 33.575 16.034 1.00 29.20 431 SER A O 1
ATOM 3471 N N . THR A 1 432 ? 17.382 34.865 16.627 1.00 32.03 432 THR A N 1
ATOM 3472 C CA . THR A 1 432 ? 18.438 33.852 16.714 1.00 32.03 432 THR A CA 1
ATOM 3473 C C . THR A 1 432 ? 18.349 33.066 18.029 1.00 32.03 432 THR A C 1
ATOM 3475 O O . THR A 1 432 ? 17.934 33.623 19.048 1.00 32.03 432 THR A O 1
ATOM 3478 N N . PRO A 1 433 ? 18.760 31.782 18.064 1.00 32.62 433 PRO A N 1
ATOM 3479 C CA . PRO A 1 433 ? 18.708 30.996 19.286 1.00 32.62 433 PRO A CA 1
ATOM 3480 C C . PRO A 1 433 ? 19.867 31.298 20.246 1.00 32.62 433 PRO A C 1
ATOM 3482 O O . PRO A 1 433 ? 21.015 31.517 19.863 1.00 32.62 433 PRO A O 1
ATOM 3485 N N . ASN A 1 434 ? 19.510 31.262 21.527 1.00 34.72 434 ASN A N 1
ATOM 3486 C CA . ASN A 1 434 ? 20.325 31.519 22.708 1.00 34.72 434 ASN A CA 1
ATOM 3487 C C . ASN A 1 434 ? 21.545 30.557 22.824 1.00 34.72 434 ASN A C 1
ATOM 3489 O O . ASN A 1 434 ? 21.350 29.348 22.996 1.00 34.72 434 ASN A O 1
ATOM 3493 N N . PRO A 1 435 ? 22.798 31.061 22.815 1.00 35.09 435 PRO A N 1
ATOM 3494 C CA . PRO A 1 435 ? 24.024 30.249 22.886 1.00 35.09 435 PRO A CA 1
ATOM 3495 C C . PRO A 1 435 ? 24.205 29.435 24.181 1.00 35.09 435 PRO A C 1
ATOM 3497 O O . PRO A 1 435 ? 25.028 28.518 24.227 1.00 35.09 435 PRO A O 1
ATOM 3500 N N . ALA A 1 436 ? 23.440 29.724 25.240 1.00 35.59 436 ALA A N 1
ATOM 3501 C CA . ALA A 1 436 ? 23.539 29.011 26.516 1.00 35.59 436 ALA A CA 1
ATOM 3502 C C . ALA A 1 436 ? 22.917 27.600 26.479 1.00 35.59 436 ALA A C 1
ATOM 3504 O O . ALA A 1 436 ? 23.300 26.730 27.263 1.00 35.59 436 ALA A O 1
ATOM 3505 N N . LEU A 1 437 ? 21.999 27.337 25.542 1.00 34.62 437 LEU A N 1
ATOM 3506 C CA . LEU A 1 437 ? 21.288 26.055 25.434 1.00 34.62 437 LEU A CA 1
ATOM 3507 C C . LEU A 1 437 ? 22.103 24.998 24.660 1.00 34.62 437 LEU A C 1
ATOM 3509 O O . LEU A 1 437 ? 22.004 23.805 24.939 1.00 34.62 437 LEU A O 1
ATOM 3513 N N . VAL A 1 438 ? 23.005 25.445 23.779 1.00 37.97 438 VAL A N 1
ATOM 3514 C CA . VAL A 1 438 ? 23.926 24.591 23.004 1.00 37.97 438 VAL A CA 1
ATOM 3515 C C . VAL A 1 438 ? 25.089 24.074 23.865 1.00 37.97 438 VAL A C 1
ATOM 3517 O O . VAL A 1 438 ? 25.557 22.951 23.673 1.00 37.97 438 VAL A O 1
ATOM 3520 N N . ARG A 1 439 ? 25.521 24.830 24.886 1.00 36.59 439 ARG A N 1
ATOM 3521 C CA . ARG A 1 439 ? 26.584 24.389 25.812 1.00 36.59 439 ARG A CA 1
ATOM 3522 C C . ARG A 1 439 ? 26.145 23.278 26.768 1.00 36.59 439 ARG A C 1
ATOM 3524 O O . ARG A 1 439 ? 26.964 22.441 27.132 1.00 36.59 439 ARG A O 1
ATOM 3531 N N . ARG A 1 440 ? 24.861 23.212 27.131 1.00 36.06 440 ARG A N 1
ATOM 3532 C CA . ARG A 1 440 ? 24.347 22.196 28.070 1.00 36.06 440 ARG A CA 1
ATOM 3533 C C . ARG A 1 440 ? 24.146 20.817 27.428 1.00 36.06 440 ARG A C 1
ATOM 3535 O O . ARG A 1 440 ? 24.118 19.820 28.141 1.00 36.06 440 ARG A O 1
ATOM 3542 N N . PHE A 1 441 ? 24.057 20.754 26.097 1.00 36.16 441 PHE A N 1
ATOM 3543 C CA . PHE A 1 441 ? 23.891 19.505 25.345 1.00 36.16 441 PHE A CA 1
ATOM 3544 C C . PHE A 1 441 ? 25.219 18.769 25.086 1.00 36.16 441 PHE A C 1
ATOM 3546 O O . PHE A 1 441 ? 25.238 17.542 25.075 1.00 36.16 441 PHE A O 1
ATOM 3553 N N . ARG A 1 442 ? 26.348 19.485 24.953 1.00 38.06 442 ARG A N 1
ATOM 3554 C CA . ARG A 1 442 ? 27.671 18.869 24.713 1.00 38.06 442 ARG A CA 1
ATOM 3555 C C . ARG A 1 442 ? 28.278 18.174 25.938 1.00 38.06 442 ARG A C 1
ATOM 3557 O O . ARG A 1 442 ? 28.947 17.163 25.774 1.00 38.06 442 ARG A O 1
ATOM 3564 N N . ALA A 1 443 ? 27.981 18.636 27.153 1.00 36.06 443 ALA A N 1
ATOM 3565 C CA . ALA A 1 443 ? 28.519 18.041 28.383 1.00 36.06 443 ALA A CA 1
ATOM 3566 C C . ALA A 1 443 ? 27.906 16.669 28.747 1.00 36.06 443 ALA A C 1
ATOM 3568 O O . ALA A 1 443 ? 28.471 15.941 29.555 1.00 36.06 443 ALA A O 1
ATOM 3569 N N . ARG A 1 444 ? 26.764 16.283 28.151 1.00 35.94 444 ARG A N 1
ATOM 3570 C CA . ARG A 1 444 ? 26.121 14.971 28.384 1.00 35.94 444 ARG A CA 1
ATOM 3571 C C . ARG A 1 444 ? 26.636 13.844 27.482 1.00 35.94 444 ARG A C 1
ATOM 3573 O O . ARG A 1 444 ? 26.267 12.700 27.711 1.00 35.94 444 ARG A O 1
ATOM 3580 N N . LEU A 1 445 ? 27.461 14.152 26.480 1.00 35.91 445 LEU A N 1
ATOM 3581 C CA . LEU A 1 445 ? 27.930 13.186 25.477 1.00 35.91 445 LEU A CA 1
ATOM 3582 C C . LEU A 1 445 ? 29.429 12.858 25.578 1.00 35.91 445 LEU A C 1
ATOM 3584 O O . LEU A 1 445 ? 29.968 12.246 24.667 1.00 35.91 445 LEU A O 1
ATOM 3588 N N . GLY A 1 446 ? 30.104 13.233 26.669 1.00 31.97 446 GLY A N 1
ATOM 3589 C CA . GLY A 1 446 ? 31.453 12.729 26.967 1.00 31.97 446 GLY A CA 1
ATOM 3590 C C . GLY A 1 446 ? 32.557 13.137 25.984 1.00 31.97 446 GLY A C 1
ATOM 3591 O O . GLY A 1 446 ? 33.591 12.482 25.938 1.00 31.97 446 GLY A O 1
ATOM 3592 N N . PHE A 1 447 ? 32.371 14.212 25.214 1.00 33.47 447 PHE A N 1
ATOM 3593 C CA . PHE A 1 447 ? 33.429 14.774 24.374 1.00 33.47 447 PHE A CA 1
ATOM 3594 C C . PHE A 1 447 ? 34.147 15.910 25.115 1.00 33.47 447 PHE A C 1
ATOM 3596 O O . PHE A 1 447 ? 33.712 17.061 25.077 1.00 33.47 447 PHE A O 1
ATOM 3603 N N . GLU A 1 448 ? 35.244 15.574 25.790 1.00 33.78 448 GLU A N 1
ATOM 3604 C CA . GLU A 1 448 ? 36.265 16.526 26.248 1.00 33.78 448 GLU A CA 1
ATOM 3605 C C . GLU A 1 448 ? 37.237 16.816 25.086 1.00 33.78 448 GLU A C 1
ATOM 3607 O O . GLU A 1 448 ? 37.780 15.874 24.503 1.00 33.78 448 GLU A O 1
ATOM 3612 N N . PRO A 1 449 ? 37.478 18.084 24.711 1.00 32.78 449 PRO A N 1
ATOM 3613 C CA . PRO A 1 449 ? 38.547 18.426 23.788 1.00 32.78 449 PRO A CA 1
ATOM 3614 C C . PRO A 1 449 ? 39.875 18.552 24.544 1.00 32.78 449 PRO A C 1
ATOM 3616 O O . PRO A 1 449 ? 40.039 19.411 25.408 1.00 32.78 449 PRO A O 1
ATOM 3619 N N . SER A 1 450 ? 40.839 17.711 24.171 1.00 30.84 450 SER A N 1
ATOM 3620 C CA . SER A 1 450 ? 42.242 17.857 24.558 1.00 30.84 450 SER A CA 1
ATOM 3621 C C . SER A 1 450 ? 42.797 19.180 24.020 1.00 30.84 450 SER A C 1
ATOM 3623 O O . SER A 1 450 ? 42.768 19.441 22.817 1.00 30.84 450 SER A O 1
ATOM 3625 N N . THR A 1 451 ? 43.294 20.019 24.924 1.00 33.94 451 THR A N 1
ATOM 3626 C CA . THR A 1 451 ? 44.149 21.164 24.621 1.00 33.94 451 THR A CA 1
ATOM 3627 C C . THR A 1 451 ? 45.606 20.773 24.851 1.00 33.94 451 THR A C 1
ATOM 3629 O O . THR A 1 451 ? 45.934 20.237 25.910 1.00 33.94 451 THR A O 1
ATOM 3632 N N . ARG A 1 452 ? 46.476 21.057 23.872 1.00 29.81 452 ARG A N 1
ATOM 3633 C CA . ARG A 1 452 ? 47.727 21.820 24.052 1.00 29.81 452 ARG A CA 1
ATOM 3634 C C . ARG A 1 452 ? 48.536 21.924 22.752 1.00 29.81 452 ARG A C 1
ATOM 3636 O O . ARG A 1 452 ? 48.995 20.923 22.219 1.00 29.81 452 ARG A O 1
ATOM 3643 N N . ASP A 1 453 ? 48.639 23.174 22.312 1.00 30.25 453 ASP A N 1
ATOM 3644 C CA . ASP A 1 453 ? 49.838 23.971 22.027 1.00 30.25 453 ASP A CA 1
ATOM 3645 C C . ASP A 1 453 ? 50.872 23.532 20.973 1.00 30.25 453 ASP A C 1
ATOM 3647 O O . ASP A 1 453 ? 51.518 22.488 21.044 1.00 30.25 453 ASP A O 1
ATOM 3651 N N . GLU A 1 454 ? 51.055 24.463 20.031 1.00 34.00 454 GLU A N 1
ATOM 3652 C CA . GLU A 1 454 ? 52.191 24.657 19.132 1.00 34.00 454 GLU A CA 1
ATOM 3653 C C . GLU A 1 454 ? 53.482 24.991 19.907 1.00 34.00 454 GLU A C 1
ATOM 3655 O O . GLU A 1 454 ? 53.427 25.768 20.854 1.00 34.00 454 GLU A O 1
ATOM 3660 N N . GLU A 1 455 ? 54.649 24.506 19.450 1.00 30.33 455 GLU A N 1
ATOM 3661 C CA . GLU A 1 455 ? 55.743 25.377 18.965 1.00 30.33 455 GLU A CA 1
ATOM 3662 C C . GLU A 1 455 ? 56.981 24.610 18.417 1.00 30.33 455 GLU A C 1
ATOM 3664 O O . GLU A 1 455 ? 57.606 23.805 19.097 1.00 30.33 455 GLU A O 1
ATOM 3669 N N . THR A 1 456 ? 57.320 24.958 17.165 1.00 30.00 456 THR A N 1
ATOM 3670 C CA . THR A 1 456 ? 58.635 25.291 16.549 1.00 30.00 456 THR A CA 1
ATOM 3671 C C . THR A 1 456 ? 59.839 24.316 16.391 1.00 30.00 456 THR A C 1
ATOM 3673 O O . THR A 1 456 ? 60.484 23.892 17.338 1.00 30.00 456 THR A O 1
ATOM 3676 N N . THR A 1 457 ? 60.269 24.205 15.108 1.00 29.86 457 THR A N 1
ATOM 3677 C CA . THR A 1 457 ? 61.639 24.051 14.511 1.00 29.86 457 THR A CA 1
ATOM 3678 C C . THR A 1 457 ? 62.548 22.886 14.959 1.00 29.86 457 THR A C 1
ATOM 3680 O O . THR A 1 457 ? 62.842 22.745 16.132 1.00 29.86 457 THR A O 1
ATOM 3683 N N . LYS A 1 458 ? 63.185 22.078 14.085 1.00 29.89 458 LYS A N 1
ATOM 3684 C CA . LYS A 1 458 ? 64.264 22.423 13.123 1.00 29.89 458 LYS A CA 1
ATOM 3685 C C . LYS A 1 458 ? 64.778 21.138 12.415 1.00 29.89 458 LYS A C 1
ATOM 3687 O O . LYS A 1 458 ? 64.868 20.111 13.067 1.00 29.89 458 LYS A O 1
ATOM 3692 N N . LYS A 1 459 ? 65.220 21.284 11.151 1.00 31.19 459 LYS A N 1
ATOM 3693 C CA . LYS A 1 459 ? 66.305 20.581 10.402 1.00 31.19 459 LYS A CA 1
ATOM 3694 C C . LYS A 1 459 ? 66.536 19.058 10.545 1.00 31.19 459 LYS A C 1
ATOM 3696 O O . LYS A 1 459 ? 66.888 18.582 11.613 1.00 31.19 459 LYS A O 1
ATOM 3701 N N . GLY A 1 460 ? 66.664 18.390 9.393 1.00 26.97 460 GLY A N 1
ATOM 3702 C CA . GLY A 1 460 ? 67.496 17.187 9.239 1.00 26.97 460 GLY A CA 1
ATOM 3703 C C . GLY A 1 460 ? 67.244 16.449 7.926 1.00 26.97 460 GLY A C 1
ATOM 3704 O O . GLY A 1 460 ? 66.119 16.062 7.660 1.00 26.97 460 GLY A O 1
ATOM 3705 N N . SER A 1 461 ? 68.279 16.336 7.105 1.00 29.86 461 SER A N 1
ATOM 3706 C CA . SER A 1 461 ? 68.375 15.731 5.771 1.00 29.86 461 SER A CA 1
ATOM 3707 C C . SER A 1 461 ? 68.647 14.213 5.799 1.00 29.86 461 SER A C 1
ATOM 3709 O O . SER A 1 461 ? 68.848 13.666 6.874 1.00 29.86 461 SER A O 1
ATOM 3711 N N . GLU A 1 462 ? 68.762 13.631 4.592 1.00 29.89 462 GLU A N 1
ATOM 3712 C CA . GLU A 1 462 ? 69.264 12.285 4.209 1.00 29.89 462 GLU A CA 1
ATOM 3713 C C . GLU A 1 462 ? 68.192 11.183 4.119 1.00 29.89 462 GLU A C 1
ATOM 3715 O O . GLU A 1 462 ? 67.471 10.907 5.067 1.00 29.89 462 GLU A O 1
ATOM 3720 N N . GLU A 1 463 ? 67.823 10.718 2.921 1.00 30.23 463 GLU A N 1
ATOM 3721 C CA . GLU A 1 463 ? 68.530 9.873 1.929 1.00 30.23 463 GLU A CA 1
ATOM 3722 C C . GLU A 1 463 ? 68.363 8.356 2.167 1.00 30.23 463 GLU A C 1
ATOM 3724 O O . GLU A 1 463 ? 68.787 7.812 3.176 1.00 30.23 463 GLU A O 1
ATOM 3729 N N . VAL A 1 464 ? 67.852 7.698 1.110 1.00 29.91 464 VAL A N 1
ATOM 3730 C CA . VAL A 1 464 ? 68.368 6.438 0.534 1.00 29.91 464 VAL A CA 1
ATOM 3731 C C . VAL A 1 464 ? 67.871 5.085 1.101 1.00 29.91 464 VAL A C 1
ATOM 3733 O O . VAL A 1 464 ? 68.346 4.574 2.104 1.00 29.91 464 VAL A O 1
ATOM 3736 N N . LYS A 1 465 ? 67.014 4.479 0.257 1.00 28.61 465 LYS A N 1
ATOM 3737 C CA . LYS A 1 465 ? 67.063 3.121 -0.341 1.00 28.61 465 LYS A CA 1
ATOM 3738 C C . LYS A 1 465 ? 66.489 1.881 0.365 1.00 28.61 465 LYS A C 1
ATOM 3740 O O . LYS A 1 465 ? 66.902 1.489 1.444 1.00 28.61 465 LYS A O 1
ATOM 3745 N N . ASP A 1 466 ? 65.631 1.244 -0.442 1.00 29.27 466 ASP A N 1
ATOM 3746 C CA . ASP A 1 466 ? 65.646 -0.136 -0.953 1.00 29.27 466 ASP A CA 1
ATOM 3747 C C . ASP A 1 466 ? 65.599 -1.350 -0.019 1.00 29.27 466 ASP A C 1
ATOM 3749 O O . ASP A 1 466 ? 66.392 -1.516 0.900 1.00 29.27 466 ASP A O 1
ATOM 3753 N N . GLY A 1 467 ? 64.765 -2.296 -0.467 1.00 29.20 467 GLY A N 1
ATOM 3754 C CA . GLY A 1 467 ? 64.872 -3.728 -0.198 1.00 29.20 467 GLY A CA 1
ATOM 3755 C C . GLY A 1 467 ? 64.044 -4.187 1.001 1.00 29.20 467 GLY A C 1
ATOM 3756 O O . GLY A 1 467 ? 63.972 -3.520 2.018 1.00 29.20 467 GLY A O 1
ATOM 3757 N N . GLU A 1 468 ? 63.374 -5.327 0.993 1.00 30.19 468 GLU A N 1
ATOM 3758 C CA . GLU A 1 468 ? 63.253 -6.370 -0.009 1.00 30.19 468 GLU A CA 1
ATOM 3759 C C . GLU A 1 468 ? 62.118 -7.292 0.451 1.00 30.19 468 GLU A C 1
ATOM 3761 O O . GLU A 1 468 ? 61.790 -7.394 1.633 1.00 30.19 468 GLU A O 1
ATOM 3766 N N . PHE A 1 469 ? 61.508 -7.940 -0.529 1.00 33.69 469 PHE A N 1
ATOM 3767 C CA . PHE A 1 469 ? 60.559 -9.033 -0.389 1.00 33.69 469 PHE A CA 1
ATOM 3768 C C . PHE A 1 469 ? 61.290 -10.315 0.048 1.00 33.69 469 PHE A C 1
ATOM 3770 O O . PHE A 1 469 ? 62.397 -10.535 -0.424 1.00 33.69 469 PHE A O 1
ATOM 3777 N N . LEU A 1 470 ? 60.637 -11.156 0.863 1.00 30.42 470 LEU A N 1
ATOM 3778 C CA . LEU A 1 470 ? 60.709 -12.634 1.009 1.00 30.42 470 LEU A CA 1
ATOM 3779 C C . LEU A 1 470 ? 59.990 -12.941 2.346 1.00 30.42 470 LEU A C 1
ATOM 3781 O O . LEU A 1 470 ? 60.248 -12.279 3.340 1.00 30.42 470 LEU A O 1
ATOM 3785 N N . GLY A 1 471 ? 58.983 -13.806 2.466 1.00 27.75 471 GLY A N 1
ATOM 3786 C CA . GLY A 1 471 ? 58.853 -15.160 1.936 1.00 27.75 471 GLY A CA 1
ATOM 3787 C C . GLY A 1 471 ? 58.958 -16.144 3.117 1.00 27.75 471 GLY A C 1
ATOM 3788 O O . GLY A 1 471 ? 59.989 -16.166 3.776 1.00 27.75 471 GLY A O 1
ATOM 3789 N N . GLY A 1 472 ? 57.907 -16.933 3.383 1.00 27.11 472 GLY A N 1
ATOM 3790 C CA . GLY A 1 472 ? 57.900 -18.043 4.362 1.00 27.11 472 GLY A CA 1
ATOM 3791 C C . GLY A 1 472 ? 56.644 -18.055 5.248 1.00 27.11 472 GLY A C 1
ATOM 3792 O O . GLY A 1 472 ? 56.482 -17.185 6.093 1.00 27.11 472 GLY A O 1
ATOM 3793 N N . GLU A 1 473 ? 55.618 -18.847 4.916 1.00 28.75 473 GLU A N 1
ATOM 3794 C CA . GLU A 1 473 ? 55.389 -20.237 5.390 1.00 28.75 473 GLU A CA 1
ATOM 3795 C C . GLU A 1 473 ? 54.870 -20.311 6.845 1.00 28.75 473 GLU A C 1
ATOM 3797 O O . GLU A 1 473 ? 55.562 -19.995 7.800 1.00 28.75 473 GLU A O 1
ATOM 3802 N N . THR A 1 474 ? 53.549 -20.474 7.011 1.00 30.14 474 THR A N 1
ATOM 3803 C CA . THR A 1 474 ? 52.848 -21.698 7.482 1.00 30.14 474 THR A CA 1
ATOM 3804 C C . THR A 1 474 ? 53.197 -22.171 8.898 1.00 30.14 474 THR A C 1
ATOM 3806 O O . THR A 1 474 ? 54.232 -22.784 9.095 1.00 30.14 474 THR A O 1
ATOM 3809 N N . GLU A 1 475 ? 52.256 -22.051 9.843 1.00 29.44 475 GLU A N 1
ATOM 3810 C CA . GLU A 1 475 ? 51.504 -23.195 10.395 1.00 29.44 475 GLU A CA 1
ATOM 3811 C C . GLU A 1 475 ? 50.467 -22.769 11.460 1.00 29.44 475 GLU A C 1
ATOM 3813 O O . GLU A 1 475 ? 50.727 -21.949 12.330 1.00 29.44 475 GLU A O 1
ATOM 3818 N N . LYS A 1 476 ? 49.280 -23.382 11.332 1.00 30.81 476 LYS A N 1
ATOM 3819 C CA . LYS A 1 476 ? 48.307 -23.829 12.349 1.00 30.81 476 LYS A CA 1
ATOM 3820 C C . LYS A 1 476 ? 48.174 -23.044 13.665 1.00 30.81 476 LYS A C 1
ATOM 3822 O O . LYS A 1 476 ? 49.045 -23.111 14.518 1.00 30.81 476 LYS A O 1
ATOM 3827 N N . LEU A 1 477 ? 46.941 -22.611 13.949 1.00 29.11 477 LEU A N 1
ATOM 3828 C CA . LEU A 1 477 ? 46.264 -22.971 15.201 1.00 29.11 477 LEU A CA 1
ATOM 3829 C C . LEU A 1 477 ? 44.740 -22.897 15.043 1.00 29.11 477 LEU A C 1
ATOM 3831 O O . LEU A 1 477 ? 44.177 -21.948 14.508 1.00 29.11 477 LEU A O 1
ATOM 3835 N N . VAL A 1 478 ? 44.109 -23.985 15.472 1.00 32.66 478 VAL A N 1
ATOM 3836 C CA . VAL A 1 478 ? 42.673 -24.245 15.506 1.00 32.66 478 VAL A CA 1
ATOM 3837 C C . VAL A 1 478 ? 42.064 -23.459 16.667 1.00 32.66 478 VAL A C 1
ATOM 3839 O O . VAL A 1 478 ? 42.433 -23.686 17.815 1.00 32.66 478 VAL A O 1
ATOM 3842 N N . GLY A 1 479 ? 41.108 -22.583 16.370 1.00 29.86 479 GLY A N 1
ATOM 3843 C CA . GLY A 1 479 ? 40.214 -21.959 17.342 1.00 29.86 479 GLY A CA 1
ATOM 3844 C C . GLY A 1 479 ? 38.794 -22.033 16.799 1.00 29.86 479 GLY A C 1
ATOM 3845 O O . GLY A 1 479 ? 38.444 -21.320 15.866 1.00 29.86 479 GLY A O 1
ATOM 3846 N N . HIS A 1 480 ? 38.001 -22.966 17.320 1.00 35.75 480 HIS A N 1
ATOM 3847 C CA . HIS A 1 480 ? 36.596 -23.135 16.961 1.00 35.75 480 HIS A CA 1
ATOM 3848 C C . HIS A 1 480 ? 35.776 -22.130 17.788 1.00 35.75 480 HIS A C 1
ATOM 3850 O O . HIS A 1 480 ? 35.198 -22.488 18.811 1.00 35.75 480 HIS A O 1
ATOM 3856 N N . GLU A 1 481 ? 35.772 -20.860 17.382 1.00 35.38 481 GLU A N 1
ATOM 3857 C CA . GLU A 1 481 ? 34.830 -19.870 17.914 1.00 35.38 481 GLU A CA 1
ATOM 3858 C C . GLU A 1 481 ? 33.469 -20.033 17.227 1.00 35.38 481 GLU A C 1
ATOM 3860 O O . GLU A 1 481 ? 33.351 -20.315 16.031 1.00 35.38 481 GLU A O 1
ATOM 3865 N N . SER A 1 482 ? 32.420 -19.994 18.039 1.00 41.03 482 SER A N 1
ATOM 3866 C CA . SER A 1 482 ? 31.070 -20.384 17.669 1.00 41.03 482 SER A CA 1
ATOM 3867 C C . SER A 1 482 ? 30.373 -19.316 16.827 1.00 41.03 482 SER A C 1
ATOM 3869 O O . SER A 1 482 ? 30.051 -18.238 17.317 1.00 41.03 482 SER A O 1
ATOM 3871 N N . VAL A 1 483 ? 30.020 -19.691 15.594 1.00 42.00 483 VAL A N 1
ATOM 3872 C CA . VAL A 1 483 ? 29.199 -18.950 14.608 1.00 42.00 483 VAL A CA 1
ATOM 3873 C C . VAL A 1 483 ? 27.877 -18.388 15.182 1.00 42.00 483 VAL A C 1
ATOM 3875 O O . VAL A 1 483 ? 27.252 -17.510 14.591 1.00 42.00 483 VAL A O 1
ATOM 3878 N N . THR A 1 484 ? 27.429 -18.864 16.345 1.00 41.19 484 THR A N 1
ATOM 3879 C CA . THR A 1 484 ? 26.234 -18.375 17.046 1.00 41.19 484 THR A CA 1
ATOM 3880 C C . THR A 1 484 ? 26.394 -16.995 17.685 1.00 41.19 484 THR A C 1
ATOM 3882 O O . THR A 1 484 ? 25.402 -16.268 17.745 1.00 41.19 484 THR A O 1
ATOM 3885 N N . ASP A 1 485 ? 27.594 -16.602 18.115 1.00 37.47 485 ASP A N 1
ATOM 3886 C CA . ASP A 1 485 ? 27.792 -15.316 18.805 1.00 37.47 485 ASP A CA 1
ATOM 3887 C C . ASP A 1 485 ? 27.873 -14.142 17.818 1.00 37.47 485 ASP A C 1
ATOM 3889 O O . ASP A 1 485 ? 27.279 -13.088 18.066 1.00 37.47 485 ASP A O 1
ATOM 3893 N N . ASP A 1 486 ? 28.458 -14.359 16.636 1.00 40.38 486 ASP A N 1
ATOM 3894 C CA . ASP A 1 486 ? 28.471 -13.379 15.540 1.00 40.38 486 ASP A CA 1
ATOM 3895 C C . ASP A 1 486 ? 27.063 -13.105 14.996 1.00 40.38 486 ASP A C 1
ATOM 3897 O O . ASP A 1 486 ? 26.704 -11.961 14.702 1.00 40.38 486 ASP A O 1
ATOM 3901 N N . LEU A 1 487 ? 26.214 -14.138 14.925 1.00 39.78 487 LEU A N 1
ATOM 3902 C CA . LEU A 1 487 ? 24.820 -13.989 14.507 1.00 39.78 487 LEU A CA 1
ATOM 3903 C C . LEU A 1 487 ? 24.008 -13.181 15.535 1.00 39.78 487 LEU A C 1
ATOM 3905 O O . LEU A 1 487 ? 23.185 -12.347 15.156 1.00 39.78 487 LEU A O 1
ATOM 3909 N N . GLN A 1 488 ? 24.262 -13.378 16.834 1.00 41.50 488 GLN A N 1
ATOM 3910 C CA . GLN A 1 488 ? 23.618 -12.605 17.900 1.00 41.50 488 GLN A CA 1
ATOM 3911 C C . GLN A 1 488 ? 24.112 -11.154 17.956 1.00 41.50 488 GLN A C 1
ATOM 3913 O O . GLN A 1 488 ? 23.317 -10.252 18.241 1.00 41.50 488 GLN A O 1
ATOM 3918 N N . LEU A 1 489 ? 25.392 -10.902 17.669 1.00 38.00 489 LEU A N 1
ATOM 3919 C CA . LEU A 1 489 ? 25.954 -9.553 17.588 1.00 38.00 489 LEU A CA 1
ATOM 3920 C C . LEU A 1 489 ? 25.373 -8.783 16.393 1.00 38.00 489 LEU A C 1
ATOM 3922 O O . LEU A 1 489 ? 24.881 -7.668 16.570 1.00 38.00 489 LEU A O 1
ATOM 3926 N N . LEU A 1 490 ? 25.294 -9.416 15.218 1.00 39.69 490 LEU A N 1
ATOM 3927 C CA . LEU A 1 490 ? 24.640 -8.858 14.027 1.00 39.69 490 LEU A CA 1
ATOM 3928 C C . LEU A 1 490 ? 23.143 -8.595 14.253 1.00 39.69 490 LEU A C 1
ATOM 3930 O O . LEU A 1 490 ? 22.632 -7.549 13.853 1.00 39.69 490 LEU A O 1
ATOM 3934 N N . GLN A 1 491 ? 22.435 -9.486 14.956 1.00 40.06 491 GLN A N 1
ATOM 3935 C CA . GLN A 1 491 ? 21.040 -9.263 15.355 1.00 40.06 491 GLN A CA 1
ATOM 3936 C C . GLN A 1 491 ? 20.893 -8.086 16.332 1.00 40.06 491 GLN A C 1
ATOM 3938 O O . GLN A 1 491 ? 19.924 -7.329 16.242 1.00 40.06 491 GLN A O 1
ATOM 3943 N N . ARG A 1 492 ? 21.843 -7.887 17.256 1.00 39.50 492 ARG A N 1
ATOM 3944 C CA . ARG A 1 492 ? 21.848 -6.741 18.184 1.00 39.50 492 ARG A CA 1
ATOM 3945 C C . ARG A 1 492 ? 22.148 -5.422 17.473 1.00 39.50 492 ARG A C 1
ATOM 3947 O O . ARG A 1 492 ? 21.496 -4.427 17.789 1.00 39.50 492 ARG A O 1
ATOM 3954 N N . GLU A 1 493 ? 23.057 -5.407 16.501 1.00 36.72 493 GLU A N 1
ATOM 3955 C CA . GLU A 1 493 ? 23.350 -4.225 15.679 1.00 36.72 493 GLU A CA 1
ATOM 3956 C C . GLU A 1 493 ? 22.202 -3.879 14.720 1.00 36.72 493 GLU A C 1
ATOM 3958 O O . GLU A 1 493 ? 21.822 -2.710 14.613 1.00 36.72 493 GLU A O 1
ATOM 3963 N N . ALA A 1 494 ? 21.567 -4.876 14.094 1.00 36.19 494 ALA A N 1
ATOM 3964 C CA . ALA A 1 494 ? 20.360 -4.686 13.284 1.00 36.19 494 ALA A CA 1
ATOM 3965 C C . ALA A 1 494 ? 19.199 -4.127 14.128 1.00 36.19 494 ALA A C 1
ATOM 3967 O O . ALA A 1 494 ? 18.558 -3.151 13.733 1.00 36.19 494 ALA A O 1
ATOM 3968 N N . ARG A 1 495 ? 19.007 -4.654 15.348 1.00 37.91 495 ARG A N 1
ATOM 3969 C CA . ARG A 1 495 ? 18.060 -4.121 16.345 1.00 37.91 495 ARG A CA 1
ATOM 3970 C C . ARG A 1 495 ? 18.432 -2.751 16.896 1.00 37.91 495 ARG A C 1
ATOM 3972 O O . ARG A 1 495 ? 17.588 -2.151 17.551 1.00 37.91 495 ARG A O 1
ATOM 3979 N N . ALA A 1 496 ? 19.672 -2.287 16.740 1.00 33.56 496 ALA A N 1
ATOM 3980 C CA . ALA A 1 496 ? 20.094 -0.939 17.121 1.00 33.56 496 ALA A CA 1
ATOM 3981 C C . ALA A 1 496 ? 19.861 0.060 15.978 1.00 33.56 496 ALA A C 1
ATOM 3983 O O . ALA A 1 496 ? 19.433 1.182 16.236 1.00 33.56 496 ALA A O 1
ATOM 3984 N N . ARG A 1 497 ? 20.045 -0.365 14.721 1.00 34.62 497 ARG A N 1
ATOM 3985 C CA . ARG A 1 497 ? 19.731 0.428 13.517 1.00 34.62 497 ARG A CA 1
ATOM 3986 C C . ARG A 1 497 ? 18.228 0.556 13.252 1.00 34.62 497 ARG A C 1
ATOM 3988 O O . ARG A 1 497 ? 17.804 1.546 12.671 1.00 34.62 497 ARG A O 1
ATOM 3995 N N . SER A 1 498 ? 17.410 -0.374 13.746 1.00 36.00 498 SER A N 1
ATOM 3996 C CA . SER A 1 498 ? 15.944 -0.254 13.741 1.00 36.00 498 SER A CA 1
ATOM 3997 C C . SER A 1 498 ? 15.384 0.705 14.812 1.00 36.00 498 SER A C 1
ATOM 3999 O O . SER A 1 498 ? 14.167 0.785 14.958 1.00 36.00 498 SER A O 1
ATOM 4001 N N . ARG A 1 499 ? 16.239 1.382 15.607 1.00 37.12 499 ARG A N 1
ATOM 4002 C CA . ARG A 1 499 ? 15.842 2.267 16.732 1.00 37.12 499 ARG A CA 1
ATOM 4003 C C . ARG A 1 499 ? 15.734 3.744 16.368 1.00 37.12 499 ARG A C 1
ATOM 4005 O O . ARG A 1 499 ? 15.408 4.547 17.241 1.00 37.12 499 ARG A O 1
ATOM 4012 N N . GLU A 1 500 ? 16.007 4.119 15.123 1.00 35.44 500 GLU A N 1
ATOM 4013 C CA . GLU A 1 500 ? 15.611 5.441 14.641 1.00 35.44 500 GLU A CA 1
ATOM 4014 C C . GLU A 1 500 ? 14.084 5.465 14.465 1.00 35.44 500 GLU A C 1
ATOM 4016 O O . GLU A 1 500 ? 13.514 4.454 14.042 1.00 35.44 500 GLU A O 1
ATOM 4021 N N . PRO A 1 501 ? 13.394 6.567 14.826 1.00 31.30 501 PRO A N 1
ATOM 4022 C CA . PRO A 1 501 ? 11.953 6.685 14.620 1.00 31.30 501 PRO A CA 1
ATOM 4023 C C . PRO A 1 501 ? 11.633 6.319 13.173 1.00 31.30 501 PRO A C 1
ATOM 4025 O O . PRO A 1 501 ? 12.349 6.742 12.268 1.00 31.30 501 PRO A O 1
ATOM 4028 N N . SER A 1 502 ? 10.604 5.491 12.995 1.00 35.75 502 SER A N 1
ATOM 4029 C CA . SER A 1 502 ? 10.155 4.857 11.754 1.00 35.75 502 SER A CA 1
ATOM 4030 C C . SER A 1 502 ? 10.055 5.843 10.589 1.00 35.75 502 SER A C 1
ATOM 4032 O O . SER A 1 502 ? 8.984 6.341 10.257 1.00 35.75 502 SER A O 1
ATOM 4034 N N . PHE A 1 503 ? 11.189 6.117 9.955 1.00 39.88 503 PHE A N 1
ATOM 4035 C CA . PHE A 1 503 ? 11.290 6.969 8.786 1.00 39.88 503 PHE A CA 1
ATOM 4036 C C . PHE A 1 503 ? 11.666 6.104 7.589 1.00 39.88 503 PHE A C 1
ATOM 4038 O O . PHE A 1 503 ? 12.834 5.812 7.332 1.00 39.88 503 PHE A O 1
ATOM 4045 N N . GLU A 1 504 ? 10.605 5.726 6.871 1.00 52.78 504 GLU A N 1
ATOM 4046 C CA . GLU A 1 504 ? 10.542 5.481 5.426 1.00 52.78 504 GLU A CA 1
ATOM 4047 C C . GLU A 1 504 ? 11.395 4.311 4.908 1.00 52.78 504 GLU A C 1
ATOM 4049 O O . GLU A 1 504 ? 12.604 4.323 4.987 1.00 52.78 504 GLU A O 1
ATOM 4054 N N . GLY A 1 505 ? 10.818 3.285 4.288 1.00 40.81 505 GLY A N 1
ATOM 4055 C CA . GLY A 1 505 ? 11.605 2.307 3.521 1.00 40.81 505 GLY A CA 1
ATOM 4056 C C . GLY A 1 505 ? 11.591 2.677 2.038 1.00 40.81 505 GLY A C 1
ATOM 4057 O O . GLY A 1 505 ? 10.603 2.323 1.383 1.00 40.81 505 GLY A O 1
ATOM 4058 N N . PRO A 1 506 ? 12.600 3.375 1.467 1.00 40.19 506 PRO A N 1
ATOM 4059 C CA . PRO A 1 506 ? 12.617 3.635 0.036 1.00 40.19 506 PRO A CA 1
ATOM 4060 C C . PRO A 1 506 ? 12.965 2.362 -0.734 1.00 40.19 506 PRO A C 1
ATOM 4062 O O . PRO A 1 506 ? 13.773 1.543 -0.300 1.00 40.19 506 PRO A O 1
ATOM 4065 N N . LEU A 1 507 ? 12.409 2.259 -1.938 1.00 46.91 507 LEU A N 1
ATOM 4066 C CA . LEU A 1 507 ? 12.789 1.284 -2.965 1.00 46.91 507 LEU A CA 1
ATOM 4067 C C . LEU A 1 507 ? 14.280 1.320 -3.310 1.00 46.91 507 LEU A C 1
ATOM 4069 O O . LEU A 1 507 ? 14.831 0.304 -3.717 1.00 46.91 507 LEU A O 1
ATOM 4073 N N . CYS A 1 508 ? 14.954 2.449 -3.067 1.00 38.50 508 CYS A N 1
ATOM 4074 C CA . CYS A 1 508 ? 16.404 2.510 -3.184 1.00 38.50 508 CYS A CA 1
ATOM 4075 C C . CYS A 1 508 ? 17.088 1.544 -2.204 1.00 38.50 508 CYS A C 1
ATOM 4077 O O . CYS A 1 508 ? 18.054 0.913 -2.588 1.00 38.50 508 CYS A O 1
ATOM 4079 N N . CYS A 1 509 ? 16.543 1.292 -1.003 1.00 38.66 509 CYS A N 1
ATOM 4080 C CA . CYS A 1 509 ? 17.072 0.257 -0.102 1.00 38.66 509 CYS A CA 1
ATOM 4081 C C . CYS A 1 509 ? 16.902 -1.174 -0.640 1.00 38.66 509 CYS A C 1
ATOM 4083 O O . CYS A 1 509 ? 17.693 -2.032 -0.270 1.00 38.66 509 CYS A O 1
ATOM 4085 N N . VAL A 1 510 ? 15.926 -1.424 -1.524 1.00 46.34 510 VAL A N 1
ATOM 4086 C CA . VAL A 1 510 ? 15.774 -2.725 -2.205 1.00 46.34 510 VAL A CA 1
ATOM 4087 C C . VAL A 1 510 ? 16.880 -2.925 -3.249 1.00 46.34 510 VAL A C 1
ATOM 4089 O O . VAL A 1 510 ? 17.312 -4.048 -3.474 1.00 46.34 510 VAL A O 1
ATOM 4092 N N . LEU A 1 511 ? 17.366 -1.832 -3.849 1.00 42.69 511 LEU A N 1
ATOM 4093 C CA . LEU A 1 511 ? 18.534 -1.823 -4.737 1.00 42.69 511 LEU A CA 1
ATOM 4094 C C . LEU A 1 511 ? 19.866 -1.697 -3.961 1.00 42.69 511 LEU A C 1
ATOM 4096 O O . LEU A 1 511 ? 20.910 -2.066 -4.479 1.00 42.69 511 LEU A O 1
ATOM 4100 N N . CYS A 1 512 ? 19.838 -1.206 -2.713 1.00 42.06 512 CYS A N 1
ATOM 4101 C CA . CYS A 1 512 ? 21.011 -0.942 -1.866 1.00 42.06 512 CYS A CA 1
ATOM 4102 C C . CYS A 1 512 ? 21.284 -2.022 -0.793 1.00 42.06 512 CYS A C 1
ATOM 4104 O O . CYS A 1 512 ? 21.980 -1.741 0.184 1.00 42.06 512 CYS A O 1
ATOM 4106 N N . THR A 1 513 ? 20.794 -3.257 -0.954 1.00 44.69 513 THR A N 1
ATOM 4107 C CA . THR A 1 513 ? 21.300 -4.439 -0.220 1.00 44.69 513 THR A CA 1
ATOM 4108 C C . THR A 1 513 ? 22.177 -5.297 -1.134 1.00 44.69 513 THR A C 1
ATOM 4110 O O . THR A 1 513 ? 21.774 -6.411 -1.462 1.00 44.69 513 THR A O 1
ATOM 4113 N N . PRO A 1 514 ? 23.387 -4.865 -1.527 1.00 40.22 514 PRO A N 1
ATOM 4114 C CA . PRO A 1 514 ? 24.265 -5.673 -2.382 1.00 40.22 514 PRO A CA 1
ATOM 4115 C C . PRO A 1 514 ? 24.693 -7.024 -1.753 1.00 40.22 514 PRO A C 1
ATOM 4117 O O . PRO A 1 514 ? 25.421 -7.792 -2.368 1.00 40.22 514 PRO A O 1
ATOM 4120 N N . LEU A 1 515 ? 24.260 -7.351 -0.526 1.00 40.28 515 LEU A N 1
ATOM 4121 C CA . LEU A 1 515 ? 24.802 -8.451 0.276 1.00 40.28 515 LEU A CA 1
ATOM 4122 C C . LEU A 1 515 ? 23.804 -9.513 0.771 1.00 40.28 515 LEU A C 1
ATOM 4124 O O . LEU A 1 515 ? 24.230 -10.627 1.052 1.00 40.28 515 LEU A O 1
ATOM 4128 N N . LEU A 1 516 ? 22.497 -9.259 0.888 1.00 40.62 516 LEU A N 1
ATOM 4129 C CA . LEU A 1 516 ? 21.601 -10.270 1.492 1.00 40.62 516 LEU A CA 1
ATOM 4130 C C . LEU A 1 516 ? 21.346 -11.473 0.581 1.00 40.62 516 LEU A C 1
ATOM 4132 O O . LEU A 1 516 ? 21.248 -12.609 1.044 1.00 40.62 516 LEU A O 1
ATOM 4136 N N . PHE A 1 517 ? 21.321 -11.231 -0.725 1.00 37.47 517 PHE A N 1
ATOM 4137 C CA . PHE A 1 517 ? 21.190 -12.279 -1.729 1.00 37.47 517 PHE A CA 1
ATOM 4138 C C . PHE A 1 517 ? 22.497 -13.022 -2.007 1.00 37.47 517 PHE A C 1
ATOM 4140 O O . PHE A 1 517 ? 22.463 -14.237 -2.186 1.00 37.47 517 PHE A O 1
ATOM 4147 N N . LEU A 1 518 ? 23.648 -12.345 -1.976 1.00 44.28 518 LEU A N 1
ATOM 4148 C CA . LEU A 1 518 ? 24.952 -13.009 -2.077 1.00 44.28 518 LEU A CA 1
ATOM 4149 C C . LEU A 1 518 ? 25.234 -13.891 -0.844 1.00 44.28 518 LEU A C 1
ATOM 4151 O O . LEU A 1 518 ? 25.715 -15.013 -0.996 1.00 44.28 518 LEU A O 1
ATOM 4155 N N . CYS A 1 519 ? 24.834 -13.461 0.357 1.00 38.50 519 CYS A N 1
ATOM 4156 C CA . CYS A 1 519 ? 24.963 -14.246 1.589 1.00 38.50 519 CYS A CA 1
ATOM 4157 C C . CYS A 1 519 ? 24.000 -15.446 1.658 1.00 38.50 519 CYS A C 1
ATOM 4159 O O . CYS A 1 519 ? 24.410 -16.521 2.088 1.00 38.50 519 CYS A O 1
ATOM 4161 N N . ALA A 1 520 ? 22.754 -15.327 1.184 1.00 40.16 520 ALA A N 1
ATOM 4162 C CA . ALA A 1 520 ? 21.834 -16.467 1.088 1.00 40.16 520 ALA A CA 1
ATOM 4163 C C . ALA A 1 520 ? 22.254 -17.483 0.010 1.00 40.16 520 ALA A C 1
ATOM 4165 O O . ALA A 1 520 ? 22.151 -18.694 0.214 1.00 40.16 520 ALA A O 1
ATOM 4166 N N . ALA A 1 521 ? 22.783 -16.999 -1.117 1.00 38.69 521 ALA A N 1
ATOM 4167 C CA . ALA A 1 521 ? 23.324 -17.840 -2.178 1.00 38.69 521 ALA A CA 1
ATOM 4168 C C . ALA A 1 521 ? 24.584 -18.608 -1.732 1.00 38.69 521 ALA A C 1
ATOM 4170 O O . ALA A 1 521 ? 24.695 -19.796 -2.030 1.00 38.69 521 ALA A O 1
ATOM 4171 N N . LEU A 1 522 ? 25.492 -18.000 -0.956 1.00 44.31 522 LEU A N 1
ATOM 4172 C CA . LEU A 1 522 ? 26.618 -18.725 -0.346 1.00 44.31 522 LEU A CA 1
ATOM 4173 C C . LEU A 1 522 ? 26.158 -19.733 0.721 1.00 44.31 522 LEU A C 1
ATOM 4175 O O . LEU A 1 522 ? 26.698 -20.837 0.799 1.00 44.31 522 LEU A O 1
ATOM 4179 N N . TYR A 1 523 ? 25.138 -19.395 1.511 1.00 42.00 523 TYR A N 1
ATOM 4180 C CA . TYR A 1 523 ? 24.651 -20.249 2.596 1.00 42.00 523 TYR A CA 1
ATOM 4181 C C . TYR A 1 523 ? 23.944 -21.519 2.089 1.00 42.00 523 TYR A C 1
ATOM 4183 O O . TYR A 1 523 ? 24.201 -22.613 2.591 1.00 42.00 523 TYR A O 1
ATOM 4191 N N . ILE A 1 524 ? 23.122 -21.416 1.037 1.00 40.81 524 ILE A N 1
ATOM 4192 C CA . ILE A 1 524 ? 22.463 -22.573 0.400 1.00 40.81 524 ILE A CA 1
ATOM 4193 C C . ILE A 1 524 ? 23.493 -23.505 -0.262 1.00 40.81 524 ILE A C 1
ATOM 4195 O O . ILE A 1 524 ? 23.359 -24.728 -0.196 1.00 40.81 524 ILE A O 1
ATOM 4199 N N . VAL A 1 525 ? 24.568 -22.957 -0.834 1.00 49.66 525 VAL A N 1
ATOM 4200 C CA . VAL A 1 525 ? 25.652 -23.750 -1.441 1.00 49.66 525 VAL A CA 1
ATOM 4201 C C . VAL A 1 525 ? 26.504 -24.481 -0.382 1.00 49.66 525 VAL A C 1
ATOM 4203 O O . VAL A 1 525 ? 26.878 -25.640 -0.595 1.00 49.66 525 VAL A O 1
ATOM 4206 N N . LEU A 1 526 ? 26.753 -23.874 0.787 1.00 38.28 526 LEU A N 1
ATOM 4207 C CA . LEU A 1 526 ? 27.448 -24.505 1.925 1.00 38.28 526 LEU A CA 1
ATOM 4208 C C . LEU A 1 526 ? 26.590 -25.566 2.639 1.00 38.28 526 LEU A C 1
ATOM 4210 O O . LEU A 1 526 ? 27.097 -26.643 2.963 1.00 38.28 526 LEU A O 1
ATOM 4214 N N . ALA A 1 527 ? 25.289 -25.322 2.817 1.00 42.59 527 ALA A N 1
ATOM 4215 C CA . ALA A 1 527 ? 24.367 -26.281 3.430 1.00 42.59 527 ALA A CA 1
ATOM 4216 C C . ALA A 1 527 ? 24.153 -27.534 2.554 1.00 42.59 527 ALA A C 1
ATOM 4218 O O . ALA A 1 527 ? 24.194 -28.661 3.052 1.00 42.59 527 ALA A O 1
ATOM 4219 N N . LEU A 1 528 ? 24.022 -27.365 1.231 1.00 36.09 528 LEU A N 1
ATOM 4220 C CA . LEU A 1 528 ? 23.925 -28.482 0.279 1.00 36.09 528 LEU A CA 1
ATOM 4221 C C . LEU A 1 528 ? 25.246 -29.257 0.118 1.00 36.09 528 LEU A C 1
ATOM 4223 O O . LEU A 1 528 ? 25.219 -30.449 -0.193 1.00 36.09 528 LEU A O 1
ATOM 4227 N N . SER A 1 529 ? 26.398 -28.630 0.379 1.00 41.38 529 SER A N 1
ATOM 4228 C CA . SER A 1 529 ? 27.696 -29.325 0.406 1.00 41.38 529 SER A CA 1
ATOM 4229 C C . SER A 1 529 ? 27.907 -30.144 1.687 1.00 41.38 529 SER A C 1
ATOM 4231 O O . SER A 1 529 ? 28.489 -31.228 1.628 1.00 41.38 529 SER A O 1
ATOM 4233 N N . LEU A 1 530 ? 27.396 -29.682 2.833 1.00 34.62 530 LEU A N 1
ATOM 4234 C CA . LEU A 1 530 ? 27.453 -30.402 4.114 1.00 34.62 530 LEU A CA 1
ATOM 4235 C C . LEU A 1 530 ? 26.463 -31.578 4.183 1.00 34.62 530 LEU A C 1
ATOM 4237 O O . LEU A 1 530 ? 26.793 -32.609 4.765 1.00 34.62 530 LEU A O 1
ATOM 4241 N N . SER A 1 531 ? 25.301 -31.485 3.524 1.00 38.38 531 SER A N 1
ATOM 4242 C CA . SER A 1 531 ? 24.338 -32.598 3.426 1.00 38.38 531 SER A CA 1
ATOM 4243 C C . SER A 1 531 ? 24.772 -33.726 2.476 1.00 38.38 531 SER A C 1
ATOM 4245 O O . SER A 1 531 ? 24.196 -34.805 2.531 1.00 38.38 531 SER A O 1
ATOM 4247 N N . ARG A 1 532 ? 25.767 -33.503 1.605 1.00 37.97 532 ARG A N 1
ATOM 4248 C CA . ARG A 1 532 ? 26.331 -34.531 0.704 1.00 37.97 532 ARG A CA 1
ATOM 4249 C C . ARG A 1 532 ? 27.543 -35.274 1.286 1.00 37.97 532 ARG A C 1
ATOM 4251 O O . ARG A 1 532 ? 28.059 -36.172 0.630 1.00 37.97 532 ARG A O 1
ATOM 4258 N N . ARG A 1 533 ? 28.018 -34.899 2.482 1.00 41.31 533 ARG A N 1
ATOM 4259 C CA . ARG A 1 533 ? 29.166 -35.524 3.178 1.00 41.31 533 ARG A CA 1
ATOM 4260 C C . ARG A 1 533 ? 28.780 -36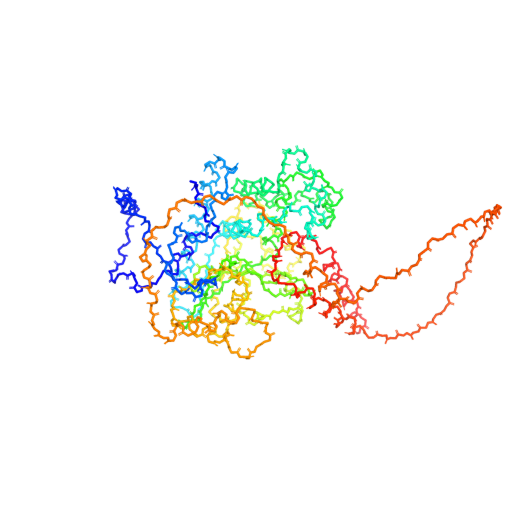.307 4.444 1.00 41.31 533 ARG A C 1
ATOM 4262 O O . ARG A 1 533 ? 29.674 -36.686 5.196 1.00 41.31 533 ARG A O 1
ATOM 4269 N N . ARG A 1 534 ? 27.488 -36.536 4.690 1.00 38.91 534 ARG A N 1
ATOM 4270 C CA . ARG A 1 534 ? 26.985 -37.396 5.771 1.00 38.91 534 ARG A CA 1
ATOM 4271 C C . ARG A 1 534 ? 26.173 -38.547 5.217 1.00 38.91 534 ARG A C 1
ATOM 4273 O O . ARG A 1 534 ? 25.451 -38.301 4.226 1.00 38.91 534 ARG A O 1
#

Radius of gyration: 28.21 Å; Cα contacts (8 Å, |Δi|>4): 653; chains: 1; bounding box: 103×79×56 Å